Protein AF-A0A835KWA6-F1 (afdb_monomer_lite)

Organism: Spodoptera exigua (NCBI:txid7107)

pLDDT: mean 83.58, std 15.58, range [27.58, 98.94]

Secondary structure (DSSP, 8-state):
-HHHHHHHTTTTEEEPTTS-EEEESS--SSPEEEEEEEESSTTTTGGGBSTTSBSEEEEEEETSPPPHHHHHHHHHHH--SS-EEEEEES-HHHHHHHHHHHHHHHTTT--EEEEEE--B-S-SEETTEESSPP-TTHHHHHHHHHHHHHTT--HHHHHHHHHHHHHT--B--EESS--B-TTT-SBSS---TTEEEET--TT----SEEEE---HHHHHHHHHHHHHHHTT--S-SS-HHHHHHHHHHTTTS-S-HHHHHHHHHHHHHHHHHHH---SHHHHHHHHHHHHHHHS-TTHHHHHHHHHHHHHHHTTT---HHHHHHHHHHHHHHHHT--TTSSSTHHHHHHHHHHHHHT---HHHHHHHHHHGGGPPP-STGGGGGGGGGTTS--HHHHT-TTTHHHHHHHHH-TTS------B-TTS-SSB-HHHHHHHHHH---SEEEEE-SSHHHHHHHHHHHHH-SSEEEEE-S-HHHHHHHHHHHHHTT--HHHHHHHT--S---

Radius of gyration: 29.54 Å; chains: 1; bounding box: 79×62×75 Å

Structure (mmCIF, N/CA/C/O backbone):
data_AF-A0A835KWA6-F1
#
_entry.id   AF-A0A835KWA6-F1
#
loop_
_atom_site.group_PDB
_atom_site.id
_atom_site.type_symbol
_atom_site.label_atom_id
_atom_site.label_alt_id
_atom_site.label_comp_id
_atom_site.label_asym_id
_atom_site.label_entity_id
_atom_site.label_seq_id
_atom_site.pdbx_PDB_ins_code
_atom_site.Cartn_x
_atom_site.Cartn_y
_atom_site.Cartn_z
_atom_site.occupancy
_atom_site.B_iso_or_equiv
_atom_site.auth_seq_id
_atom_site.auth_comp_id
_atom_site.auth_asym_id
_atom_site.auth_atom_id
_atom_site.pdbx_PDB_model_num
ATOM 1 N N . MET A 1 1 ? -15.828 -21.092 -24.488 1.00 92.44 1 MET A N 1
ATOM 2 C CA . MET A 1 1 ? -15.069 -21.146 -23.219 1.00 92.44 1 MET A CA 1
ATOM 3 C C . MET A 1 1 ? -15.964 -21.498 -22.032 1.00 92.44 1 MET A C 1
ATOM 5 O O . MET A 1 1 ? -15.791 -22.586 -21.504 1.00 92.44 1 MET A O 1
ATOM 9 N N . VAL A 1 2 ? -16.931 -20.644 -21.656 1.00 95.69 2 VAL A N 1
ATOM 10 C CA . VAL A 1 2 ? -17.819 -20.827 -20.482 1.00 95.69 2 VAL A CA 1
ATOM 11 C C . VAL A 1 2 ? -18.406 -22.239 -20.373 1.00 95.69 2 VAL A C 1
ATOM 13 O O . VAL A 1 2 ? -18.215 -22.896 -19.357 1.00 95.69 2 VAL A O 1
ATOM 16 N N . GLN A 1 3 ? -19.025 -22.750 -21.441 1.00 95.50 3 GLN A N 1
ATOM 17 C CA . GLN A 1 3 ? -19.590 -24.108 -21.462 1.00 95.50 3 GLN A CA 1
ATOM 18 C C . GLN A 1 3 ? -18.557 -25.196 -21.121 1.00 95.50 3 GLN A C 1
ATOM 20 O O . GLN A 1 3 ? -18.851 -26.111 -20.360 1.00 95.50 3 GLN A O 1
ATOM 25 N N . GLY A 1 4 ? -17.334 -25.086 -21.652 1.00 97.44 4 GLY A N 1
ATOM 26 C CA . GLY A 1 4 ? -16.252 -26.031 -21.365 1.00 97.44 4 GLY A CA 1
ATOM 27 C C . GLY A 1 4 ? -15.752 -25.928 -19.923 1.00 97.44 4 GLY A C 1
ATOM 28 O O . GLY A 1 4 ? -15.516 -26.950 -19.287 1.00 97.44 4 GLY A O 1
ATOM 29 N N . PHE A 1 5 ? -15.652 -24.707 -19.388 1.00 97.44 5 PHE A N 1
ATOM 30 C CA . PHE A 1 5 ? -15.272 -24.469 -17.994 1.00 97.44 5 PHE A CA 1
ATOM 31 C C . PHE A 1 5 ? -16.314 -25.037 -17.018 1.00 97.44 5 PHE A C 1
ATOM 33 O O . PHE A 1 5 ? -15.969 -25.771 -16.095 1.00 97.44 5 PHE A O 1
ATOM 40 N N . VAL A 1 6 ? -17.601 -24.783 -17.271 1.00 97.50 6 VAL A N 1
ATOM 41 C CA . VAL A 1 6 ? -18.701 -25.348 -16.477 1.00 97.50 6 VAL A CA 1
ATOM 42 C C . VAL A 1 6 ? -18.739 -26.870 -16.588 1.00 97.50 6 VAL A C 1
ATOM 44 O O . VAL A 1 6 ? -18.923 -27.532 -15.576 1.00 97.50 6 VAL A O 1
ATOM 47 N N . LEU A 1 7 ? -18.507 -27.449 -17.770 1.00 97.44 7 LEU A N 1
ATOM 48 C CA . LEU A 1 7 ? -18.431 -28.905 -17.930 1.00 97.44 7 LEU A CA 1
ATOM 49 C C . LEU A 1 7 ? -17.293 -29.516 -17.091 1.00 97.44 7 LEU A C 1
ATOM 51 O O . LEU A 1 7 ? -17.498 -30.526 -16.413 1.00 97.44 7 LEU A O 1
ATOM 55 N N . ALA A 1 8 ? -16.116 -28.884 -17.089 1.00 97.94 8 ALA A N 1
ATOM 56 C CA . ALA A 1 8 ? -14.962 -29.328 -16.308 1.00 97.94 8 ALA A CA 1
ATOM 57 C C . ALA A 1 8 ? -15.199 -29.256 -14.787 1.00 97.94 8 ALA A C 1
ATOM 59 O O . ALA A 1 8 ? -14.662 -30.074 -14.044 1.00 97.94 8 ALA A O 1
ATOM 60 N N . HIS A 1 9 ? -16.039 -28.322 -14.329 1.00 97.38 9 HIS A N 1
ATOM 61 C CA . HIS A 1 9 ? -16.339 -28.083 -12.911 1.00 97.38 9 HIS A CA 1
ATOM 62 C C . HIS A 1 9 ? -17.817 -28.311 -12.557 1.00 97.38 9 HIS A C 1
ATOM 64 O O . HIS A 1 9 ? -18.336 -27.729 -11.600 1.00 97.38 9 HIS A O 1
ATOM 70 N N . HIS A 1 10 ? -18.501 -29.174 -13.311 1.00 95.88 10 HIS A N 1
ATOM 71 C CA . HIS A 1 10 ? -19.955 -29.349 -13.248 1.00 95.88 10 HIS A CA 1
ATOM 72 C C . HIS A 1 10 ? -20.468 -29.817 -11.881 1.00 95.88 10 HIS A C 1
ATOM 74 O O . HIS A 1 10 ? -21.659 -29.709 -11.607 1.00 95.88 10 HIS A O 1
ATOM 80 N N . GLU A 1 11 ? -19.618 -30.354 -11.008 1.00 96.56 11 GLU A N 1
ATOM 81 C CA . GLU A 1 11 ? -20.013 -30.742 -9.650 1.00 96.56 11 GLU A CA 1
ATOM 82 C C . GLU A 1 11 ? -20.344 -29.531 -8.764 1.00 96.56 11 GLU A C 1
ATOM 84 O O . GLU A 1 11 ? -21.166 -29.641 -7.853 1.00 96.56 11 GLU A O 1
ATOM 89 N N . ILE A 1 12 ? -19.740 -28.370 -9.043 1.00 96.94 12 ILE A N 1
ATOM 90 C CA . ILE A 1 12 ? -19.823 -27.178 -8.186 1.00 96.94 12 ILE A CA 1
ATOM 91 C C . ILE A 1 12 ? -20.287 -25.913 -8.922 1.00 96.94 12 ILE A C 1
ATOM 93 O O . ILE A 1 12 ? -20.823 -25.017 -8.267 1.00 96.94 12 ILE A O 1
ATOM 97 N N . LEU A 1 13 ? -20.148 -25.847 -10.251 1.00 98.19 13 LEU A N 1
ATOM 98 C CA . LEU A 1 13 ? -20.534 -24.692 -11.070 1.00 98.19 13 LEU A CA 1
ATOM 99 C C . LEU A 1 13 ? -21.661 -25.014 -12.052 1.00 98.19 13 LEU A C 1
ATOM 101 O O . LEU A 1 13 ? -21.788 -26.138 -12.540 1.00 98.19 13 LEU A O 1
ATOM 105 N N . GLU A 1 14 ? -22.450 -23.996 -12.378 1.00 98.25 14 GLU A N 1
ATOM 106 C CA . GLU A 1 14 ? -23.422 -24.007 -13.469 1.00 98.25 14 GLU A CA 1
ATOM 107 C C . GLU A 1 14 ? -23.439 -22.670 -14.217 1.00 98.25 14 GLU A C 1
ATOM 109 O O . GLU A 1 14 ? -22.979 -21.646 -13.708 1.00 98.25 14 GLU A O 1
ATOM 114 N N . GLN A 1 15 ? -23.953 -22.697 -15.444 1.00 98.44 15 GLN A N 1
ATOM 115 C CA . GLN A 1 15 ? -24.191 -21.505 -16.253 1.00 98.44 15 GLN A CA 1
ATOM 116 C C . GLN A 1 15 ? -25.640 -21.057 -16.050 1.00 98.44 15 GLN A C 1
ATOM 118 O O . GLN A 1 15 ? -26.543 -21.894 -16.109 1.00 98.44 15 GLN A O 1
ATOM 123 N N . VAL A 1 16 ? -25.876 -19.760 -15.843 1.00 98.00 16 VAL A N 1
ATOM 124 C CA . VAL A 1 16 ? -27.248 -19.227 -15.859 1.00 98.00 16 VAL A CA 1
ATOM 125 C C . VAL A 1 16 ? -27.772 -19.314 -17.305 1.00 98.00 16 VAL A C 1
ATOM 127 O O . VAL A 1 16 ? -27.059 -18.881 -18.217 1.00 98.00 16 VAL A O 1
ATOM 130 N N . PRO A 1 17 ? -28.960 -19.902 -17.553 1.00 96.31 17 PRO A N 1
ATOM 131 C CA . PRO A 1 17 ? -29.461 -20.151 -18.907 1.00 96.31 17 PRO A CA 1
ATOM 132 C C . PRO A 1 17 ? -29.421 -18.912 -19.804 1.00 96.31 17 PRO A C 1
ATOM 134 O O . PRO A 1 17 ? -29.738 -17.824 -19.349 1.00 96.31 17 PRO A O 1
ATOM 137 N N . GLU A 1 18 ? -29.026 -19.087 -21.069 1.00 94.19 18 GLU A N 1
ATOM 138 C CA . GLU A 1 18 ? -28.989 -18.023 -22.097 1.00 94.19 18 GLU A CA 1
ATOM 139 C C . GLU A 1 18 ? -28.062 -16.828 -21.799 1.00 94.19 18 GLU A C 1
ATOM 141 O O . GLU A 1 18 ? -28.017 -15.866 -22.561 1.00 94.19 18 GLU A O 1
ATOM 146 N N . THR A 1 19 ? -27.247 -16.918 -20.748 1.00 97.38 19 THR A N 1
ATOM 147 C CA . THR A 1 19 ? -26.261 -15.892 -20.385 1.00 97.38 19 THR A CA 1
ATOM 148 C C . THR A 1 19 ? -24.839 -16.439 -20.430 1.00 97.38 19 THR A C 1
ATOM 150 O O . THR A 1 19 ? -24.625 -17.643 -20.556 1.00 97.38 19 THR A O 1
ATOM 153 N N . PHE A 1 20 ? -23.842 -15.579 -20.248 1.00 97.50 20 PHE A N 1
ATOM 154 C CA . PHE A 1 20 ? -22.457 -15.972 -19.971 1.00 97.50 20 PHE A CA 1
ATOM 155 C C . PHE A 1 20 ? -22.097 -15.892 -18.479 1.00 97.50 20 PHE A C 1
ATOM 157 O O . PHE A 1 20 ? -20.922 -15.776 -18.126 1.00 97.50 20 PHE A O 1
ATOM 164 N N . VAL A 1 21 ? -23.092 -15.970 -17.590 1.00 98.69 21 VAL A N 1
ATOM 165 C CA . VAL A 1 21 ? -22.873 -15.975 -16.141 1.00 98.69 21 VAL A CA 1
ATOM 166 C C . VAL A 1 21 ? -22.518 -17.381 -15.669 1.00 98.69 21 VAL A C 1
ATOM 168 O O . VAL A 1 21 ? -23.277 -18.331 -15.868 1.00 98.69 21 VAL A O 1
ATOM 171 N N . VAL A 1 22 ? -21.379 -17.506 -14.991 1.00 98.75 22 VAL A N 1
ATOM 172 C CA . VAL A 1 22 ? -20.962 -18.719 -14.278 1.00 98.75 22 VAL A CA 1
ATOM 173 C C . VAL A 1 22 ? -21.229 -18.523 -12.795 1.00 98.75 22 VAL A C 1
ATOM 175 O O . VAL A 1 22 ? -20.728 -17.564 -12.213 1.00 98.75 22 VAL A O 1
ATOM 178 N N . LYS A 1 23 ? -21.972 -19.431 -12.161 1.00 98.56 23 LYS A N 1
ATOM 179 C CA . LYS A 1 23 ? -22.292 -19.348 -10.731 1.00 98.56 23 LYS A CA 1
ATOM 180 C C . LYS A 1 23 ? -22.079 -20.660 -9.986 1.00 98.56 23 LYS A C 1
ATOM 182 O O . LYS A 1 23 ? -21.999 -21.732 -10.586 1.00 98.56 23 LYS A O 1
ATOM 187 N N . GLN A 1 24 ? -22.020 -20.577 -8.660 1.00 98.44 24 GLN A N 1
ATOM 188 C CA . GLN A 1 24 ? -22.053 -21.758 -7.798 1.00 98.44 24 GLN A CA 1
ATOM 189 C C . GLN A 1 24 ? -23.426 -22.442 -7.873 1.00 98.44 24 GLN A C 1
ATOM 191 O O . GLN A 1 24 ? -24.462 -21.783 -7.782 1.00 98.44 24 GLN A O 1
ATOM 196 N N . LYS A 1 25 ? -23.435 -23.778 -7.945 1.00 97.56 25 LYS A N 1
ATOM 197 C CA . LYS A 1 25 ? -24.670 -24.585 -7.876 1.00 97.56 25 LYS A CA 1
ATOM 198 C C . LYS A 1 25 ? -25.377 -24.486 -6.528 1.00 97.56 25 LYS A C 1
ATOM 200 O O . LYS A 1 25 ? -26.597 -24.563 -6.447 1.00 97.56 25 LYS A O 1
ATOM 205 N N . LYS A 1 26 ? -24.598 -24.383 -5.450 1.00 96.06 26 LYS A N 1
ATOM 206 C CA . LYS A 1 26 ? -25.102 -24.269 -4.079 1.00 96.06 26 LYS A CA 1
ATOM 207 C C . LYS A 1 26 ? -24.713 -22.907 -3.533 1.00 96.06 26 LYS A C 1
ATOM 209 O O . LYS A 1 26 ? -23.537 -22.667 -3.273 1.00 96.06 26 LYS A O 1
ATOM 214 N N . LEU A 1 27 ? -25.702 -22.041 -3.362 1.00 96.00 27 LEU A N 1
ATOM 215 C CA . LEU A 1 27 ? -25.518 -20.718 -2.780 1.00 96.00 27 LEU A CA 1
ATOM 216 C C . LEU A 1 27 ? -25.661 -20.805 -1.258 1.00 96.00 27 LEU A C 1
ATOM 218 O O . LEU A 1 27 ? -26.526 -21.511 -0.742 1.00 96.00 27 LEU A O 1
ATOM 222 N N . ALA A 1 28 ? -24.775 -20.121 -0.540 1.00 92.69 28 ALA A N 1
ATOM 223 C CA . ALA A 1 28 ? -24.886 -19.955 0.903 1.00 92.69 28 ALA A CA 1
ATOM 224 C C . ALA A 1 28 ? -25.792 -18.756 1.221 1.00 92.69 28 ALA A C 1
ATOM 226 O O . ALA A 1 28 ? -25.800 -17.782 0.473 1.00 92.69 28 ALA A O 1
ATOM 227 N N . SER A 1 29 ? -26.506 -18.816 2.349 1.00 95.00 29 SER A N 1
ATOM 228 C CA . SER A 1 29 ? -27.294 -17.692 2.872 1.00 95.00 29 SER A CA 1
ATOM 229 C C . SER A 1 29 ? -26.356 -16.655 3.498 1.00 95.00 29 SER A C 1
ATOM 231 O O . SER A 1 29 ? -25.989 -16.748 4.667 1.00 95.00 29 SER A O 1
ATOM 233 N N . GLN A 1 30 ? -25.892 -15.726 2.674 1.00 96.94 30 GLN A N 1
ATOM 234 C CA . GLN A 1 30 ? -24.987 -14.624 3.000 1.00 96.94 30 GLN A CA 1
ATOM 235 C C . GLN A 1 30 ? -25.100 -13.571 1.891 1.00 96.94 30 GLN A C 1
ATOM 237 O O . GLN A 1 30 ? -25.662 -13.860 0.835 1.00 96.94 30 GLN A O 1
ATOM 242 N N . VAL A 1 31 ? -24.501 -12.391 2.075 1.00 98.62 31 VAL A N 1
ATOM 243 C CA . VAL A 1 31 ? -24.333 -11.446 0.958 1.00 98.62 31 VAL A CA 1
ATOM 244 C C . VAL A 1 31 ? -23.606 -12.145 -0.194 1.00 98.62 31 VAL A C 1
ATOM 246 O O . VAL A 1 31 ? -22.577 -12.811 0.010 1.00 98.62 31 VAL A O 1
ATOM 249 N N . SER A 1 32 ? -24.153 -12.017 -1.402 1.00 98.69 32 SER A N 1
ATOM 250 C CA . SER A 1 32 ? -23.573 -12.628 -2.593 1.00 98.69 32 SER A CA 1
ATOM 251 C C . SER A 1 32 ? -22.554 -11.731 -3.260 1.00 98.69 32 SER A C 1
ATOM 253 O O . SER A 1 32 ? -22.855 -10.594 -3.580 1.00 98.69 32 SER A O 1
ATOM 255 N N . LEU A 1 33 ? -21.348 -12.237 -3.502 1.00 98.81 33 LEU A N 1
ATOM 256 C CA . LEU A 1 33 ? -20.337 -11.524 -4.270 1.00 98.81 33 LEU A CA 1
ATOM 257 C C . LEU A 1 33 ? -20.450 -11.890 -5.745 1.00 98.81 3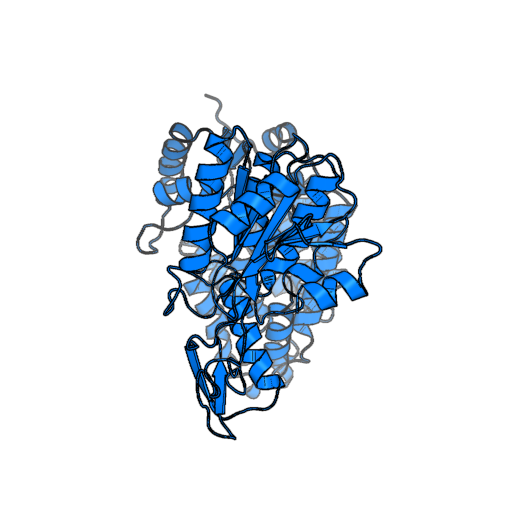3 LEU A C 1
ATOM 259 O O . LEU A 1 33 ? -20.369 -13.067 -6.113 1.00 98.81 33 LEU A O 1
ATOM 263 N N . LEU A 1 34 ? -20.571 -10.866 -6.579 1.00 98.81 34 LEU A N 1
ATOM 264 C CA . LEU A 1 34 ? -20.584 -10.977 -8.027 1.00 98.81 34 LEU A CA 1
ATOM 265 C C . LEU A 1 34 ? -19.504 -10.064 -8.614 1.00 98.81 34 LEU A C 1
ATOM 267 O O . LEU A 1 34 ? -19.348 -8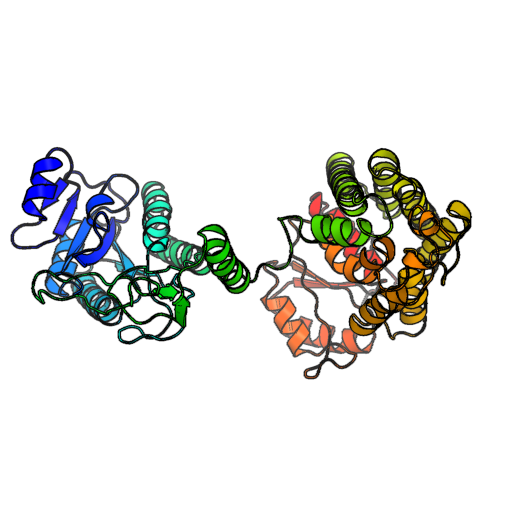.915 -8.213 1.00 98.81 34 LEU A O 1
ATOM 271 N N . SER A 1 35 ? -18.740 -10.579 -9.572 1.00 98.88 35 SER A N 1
ATOM 272 C CA . SER A 1 35 ? -17.792 -9.782 -10.360 1.00 98.88 35 SER A CA 1
ATOM 273 C C . SER A 1 35 ? -17.920 -10.135 -11.839 1.00 98.88 35 SER A C 1
ATOM 275 O O . SER A 1 35 ? -18.723 -10.981 -12.229 1.00 98.88 35 SER A O 1
ATOM 277 N N . GLY A 1 36 ? -17.144 -9.486 -12.693 1.00 98.19 36 GLY A N 1
ATOM 278 C CA . GLY A 1 36 ? -17.187 -9.720 -14.125 1.00 98.19 36 GLY A CA 1
ATOM 279 C C . GLY A 1 36 ? -16.330 -8.734 -14.905 1.00 98.19 36 GLY A C 1
ATOM 280 O O . GLY A 1 36 ? -15.472 -8.030 -14.357 1.00 98.19 36 GLY A O 1
ATOM 281 N N . GLY A 1 37 ? -16.516 -8.761 -16.214 1.00 97.88 37 GLY A N 1
ATOM 282 C CA . GLY A 1 37 ? -15.779 -7.939 -17.166 1.00 97.88 37 GLY A CA 1
ATOM 283 C C . GLY A 1 37 ? -15.540 -8.692 -18.467 1.00 97.88 37 GLY A C 1
ATOM 284 O O . GLY A 1 37 ? -16.036 -9.808 -18.652 1.00 97.88 37 GLY A O 1
ATOM 285 N N . GLY A 1 38 ? -14.769 -8.084 -19.365 1.00 96.69 38 GLY A N 1
ATOM 286 C CA . GLY A 1 38 ? -14.365 -8.745 -20.604 1.00 96.69 38 GLY A CA 1
ATOM 287 C C . GLY A 1 38 ? -13.576 -10.033 -20.371 1.00 96.69 38 GLY A C 1
ATOM 288 O O . GLY A 1 38 ? -12.776 -10.120 -19.440 1.00 96.69 38 GLY A O 1
ATOM 289 N N . SER A 1 39 ? -13.809 -11.026 -21.229 1.00 96.69 39 SER A N 1
ATOM 290 C CA . SER A 1 39 ? -13.047 -12.285 -21.258 1.00 96.69 39 SER A CA 1
ATOM 291 C C . SER A 1 39 ? -11.608 -12.058 -21.751 1.00 96.69 39 SER A C 1
ATOM 293 O O . SER A 1 39 ? -11.299 -10.997 -22.300 1.00 96.69 39 SER A O 1
ATOM 295 N N . GLY A 1 40 ? -10.735 -13.059 -21.608 1.00 95.38 40 GLY A N 1
ATOM 296 C CA . GLY A 1 40 ? -9.312 -12.970 -21.979 1.00 95.38 40 GLY A CA 1
ATOM 297 C C . GLY A 1 40 ? -8.367 -12.751 -20.795 1.00 95.38 40 GLY A C 1
ATOM 298 O O . GLY A 1 40 ? -7.163 -12.610 -20.997 1.00 95.38 40 GLY A O 1
ATOM 299 N N . HIS A 1 41 ? -8.909 -12.741 -19.574 1.00 97.62 41 HIS A N 1
ATOM 300 C CA . HIS A 1 41 ? -8.164 -12.609 -18.315 1.00 97.62 41 HIS A CA 1
ATOM 301 C C . HIS A 1 41 ? -8.209 -13.889 -17.482 1.00 97.62 41 HIS A C 1
ATOM 303 O O . HIS A 1 41 ? -7.985 -13.852 -16.271 1.00 97.62 41 HIS A O 1
ATOM 309 N N . GLU A 1 42 ? -8.537 -15.027 -18.098 1.00 97.94 42 GLU A N 1
ATOM 310 C CA . GLU A 1 42 ? -8.700 -16.293 -17.391 1.00 97.94 42 GLU A CA 1
ATOM 311 C C . GLU A 1 42 ? -7.427 -16.632 -16.579 1.00 97.94 42 GLU A C 1
ATOM 313 O O . GLU A 1 42 ? -6.316 -16.538 -17.102 1.00 97.94 42 GLU A O 1
ATOM 318 N N . PRO A 1 43 ? -7.552 -17.027 -15.295 1.00 97.31 43 PRO A N 1
ATOM 319 C CA . PRO A 1 43 ? -8.766 -17.515 -14.636 1.00 97.31 43 PRO A CA 1
ATOM 320 C C . PRO A 1 43 ? -9.741 -16.433 -14.136 1.00 97.31 43 PRO A C 1
ATOM 322 O O . PRO A 1 43 ? -10.821 -16.787 -13.661 1.00 97.31 43 PRO A O 1
ATOM 325 N N . ALA A 1 44 ? -9.414 -15.142 -14.231 1.00 97.56 44 ALA A N 1
ATOM 326 C CA . ALA A 1 44 ? -10.323 -14.082 -13.816 1.00 97.56 44 ALA A CA 1
ATOM 327 C C . ALA A 1 44 ? -11.528 -13.978 -14.779 1.00 97.56 44 ALA A C 1
ATOM 329 O O . ALA A 1 44 ? -11.359 -13.888 -15.989 1.00 97.56 44 ALA A O 1
ATOM 330 N N . HIS A 1 45 ? -12.777 -13.991 -14.316 1.00 98.19 45 HIS A N 1
ATOM 331 C CA . HIS A 1 45 ? -13.234 -14.120 -12.920 1.00 98.19 45 HIS A CA 1
ATOM 332 C C . HIS A 1 45 ? -13.839 -15.486 -12.586 1.00 98.19 45 HIS A C 1
ATOM 334 O O . HIS A 1 45 ? -13.920 -15.851 -11.416 1.00 98.19 45 HIS A O 1
ATOM 340 N N . ALA A 1 46 ? -14.228 -16.266 -13.598 1.00 98.31 46 ALA A N 1
ATOM 341 C CA . ALA A 1 46 ? -14.935 -17.536 -13.422 1.00 98.31 46 ALA A CA 1
ATOM 342 C C . ALA A 1 46 ? -14.149 -18.567 -12.587 1.00 98.31 46 ALA A C 1
ATOM 344 O O . ALA A 1 46 ? -14.749 -19.330 -11.833 1.00 98.31 46 ALA A O 1
ATOM 345 N N . GLY A 1 47 ? -12.814 -18.549 -12.650 1.00 98.12 47 GLY A N 1
ATOM 346 C CA . GLY A 1 47 ? -11.938 -19.396 -11.833 1.00 98.12 47 GLY A CA 1
ATOM 347 C C . GLY A 1 47 ? -11.968 -19.087 -10.334 1.00 98.12 47 GLY A C 1
ATOM 348 O O . GLY A 1 47 ? -11.515 -19.905 -9.538 1.00 98.12 47 GLY A O 1
ATOM 349 N N . PHE A 1 48 ? -12.525 -17.940 -9.941 1.00 98.50 48 PHE A N 1
ATOM 350 C CA . PHE A 1 48 ? -12.679 -17.517 -8.547 1.00 98.50 48 PHE A CA 1
ATOM 351 C C . PHE A 1 48 ? -14.125 -17.634 -8.039 1.00 98.50 48 PHE A C 1
ATOM 353 O O . PHE A 1 48 ? -14.433 -17.179 -6.934 1.00 98.50 48 PHE A O 1
ATOM 360 N N . VAL A 1 49 ? -15.014 -18.262 -8.819 1.00 98.62 49 VAL A N 1
ATOM 361 C CA . VAL A 1 49 ? -16.363 -18.633 -8.380 1.00 98.62 49 VAL A CA 1
ATOM 362 C C . VAL A 1 49 ? -16.270 -19.877 -7.508 1.00 98.62 49 VAL A C 1
ATOM 364 O O . VAL A 1 49 ? -15.937 -20.968 -7.966 1.00 98.62 49 VAL A O 1
ATOM 367 N N . GLY A 1 50 ? -16.553 -19.713 -6.221 1.00 96.25 50 GLY A N 1
ATOM 368 C CA . GLY A 1 50 ? -16.403 -20.780 -5.248 1.00 96.25 50 GLY A CA 1
ATOM 369 C C . GLY A 1 50 ? -16.543 -20.295 -3.816 1.00 96.25 50 GLY A C 1
ATOM 370 O O . GLY A 1 50 ? -16.536 -19.100 -3.510 1.00 96.25 50 GLY A O 1
ATOM 371 N N . SER A 1 51 ? -16.689 -21.255 -2.907 1.00 92.81 51 SER A N 1
ATOM 372 C CA . SER A 1 51 ? -16.946 -20.956 -1.506 1.00 92.81 51 SER A CA 1
ATOM 373 C C . SER A 1 51 ? -15.848 -20.055 -0.920 1.00 92.81 51 SER A C 1
ATOM 375 O O . SER A 1 51 ? -14.683 -20.449 -0.834 1.00 92.81 51 SER A O 1
ATOM 377 N N . GLY A 1 52 ? -16.240 -18.885 -0.399 1.00 91.94 52 GLY A N 1
ATOM 378 C CA . GLY A 1 52 ? -15.341 -17.942 0.289 1.00 91.94 52 GLY A CA 1
ATOM 379 C C . GLY A 1 52 ? -14.638 -16.946 -0.631 1.00 91.94 52 GLY A C 1
ATOM 380 O O . GLY A 1 52 ? -13.698 -16.282 -0.180 1.00 91.94 52 GLY A O 1
ATOM 381 N N . MET A 1 53 ? -15.079 -16.886 -1.891 1.00 97.94 53 MET A N 1
ATOM 382 C CA . MET A 1 53 ? -14.762 -15.873 -2.899 1.00 97.94 53 MET A CA 1
ATOM 383 C C . MET A 1 53 ? -16.072 -15.423 -3.578 1.00 97.94 53 MET A C 1
ATOM 385 O O . MET A 1 53 ? -16.958 -14.958 -2.866 1.00 97.94 53 MET A O 1
ATOM 389 N N . LEU A 1 54 ? -16.218 -15.560 -4.904 1.00 98.62 54 LEU A N 1
ATOM 390 C CA . LEU A 1 54 ? -17.412 -15.130 -5.644 1.00 98.62 54 LEU A CA 1
ATOM 391 C C . LEU A 1 54 ? -18.522 -16.194 -5.645 1.00 98.62 54 LEU A C 1
ATOM 393 O O . LEU A 1 54 ? -18.242 -17.386 -5.790 1.00 98.62 54 LEU A O 1
ATOM 397 N N . GLN A 1 55 ? -19.789 -15.775 -5.590 1.00 98.62 55 GLN A N 1
ATOM 398 C CA . GLN A 1 55 ? -20.947 -16.622 -5.911 1.00 98.62 55 GLN A CA 1
ATOM 399 C C . GLN A 1 55 ? -21.223 -16.705 -7.416 1.00 98.62 55 GLN A C 1
ATOM 401 O O . GLN A 1 55 ? -21.687 -17.753 -7.873 1.00 98.62 55 GLN A O 1
ATOM 406 N N . ALA A 1 56 ? -20.895 -15.661 -8.181 1.00 98.75 56 ALA A N 1
ATOM 407 C CA . ALA A 1 56 ? -20.957 -15.677 -9.639 1.00 98.75 56 ALA A CA 1
ATOM 408 C C . ALA A 1 56 ? -19.928 -14.752 -10.297 1.00 98.75 56 ALA A C 1
ATOM 410 O O . ALA A 1 56 ? -19.434 -13.799 -9.694 1.00 98.75 56 ALA A O 1
ATOM 411 N N . ALA A 1 57 ? -19.638 -15.044 -11.562 1.00 98.81 57 ALA A N 1
ATOM 412 C CA . ALA A 1 57 ? -18.853 -14.216 -12.458 1.00 98.81 57 ALA A CA 1
ATOM 413 C C . ALA A 1 57 ? -19.598 -14.022 -13.786 1.00 98.81 57 ALA A C 1
ATOM 415 O O . ALA A 1 57 ? -20.082 -14.991 -14.373 1.00 98.81 57 ALA A O 1
ATOM 416 N N . VAL A 1 58 ? -19.656 -12.783 -14.271 1.00 98.69 58 VAL A N 1
ATOM 417 C CA . VAL A 1 58 ? -20.294 -12.417 -15.543 1.00 98.69 58 VAL A CA 1
ATOM 418 C C . VAL A 1 58 ? -19.212 -12.232 -16.608 1.00 98.69 58 VAL A C 1
ATOM 420 O O . VAL A 1 58 ? -18.398 -11.309 -16.517 1.00 98.69 58 VAL A O 1
ATOM 423 N N . CYS A 1 59 ? -19.175 -13.117 -17.605 1.00 98.25 59 CYS A N 1
ATOM 424 C CA . CYS A 1 59 ? -18.156 -13.095 -18.656 1.00 98.25 59 CYS A CA 1
ATOM 425 C C . CYS A 1 59 ? -18.646 -12.318 -19.890 1.00 98.25 59 CYS A C 1
ATOM 427 O O . CYS A 1 59 ? -19.545 -12.773 -20.592 1.00 98.25 59 CYS A O 1
ATOM 429 N N . GLY A 1 60 ? -18.038 -11.166 -20.184 1.00 96.69 60 GLY A N 1
ATOM 430 C CA . GLY A 1 60 ? -18.269 -10.415 -21.423 1.00 96.69 60 GLY A CA 1
ATOM 431 C C . GLY A 1 60 ? -17.513 -10.999 -22.622 1.00 96.69 60 GLY A C 1
ATOM 432 O O . GLY A 1 60 ? -16.826 -12.018 -22.510 1.00 96.69 60 GLY A O 1
ATOM 433 N N . GLN A 1 61 ? -17.588 -10.334 -23.779 1.00 94.94 61 GLN A N 1
ATOM 434 C CA . GLN A 1 61 ? -16.729 -10.667 -24.928 1.00 94.94 61 GLN A CA 1
ATOM 435 C C . GLN A 1 61 ? -15.251 -10.368 -24.615 1.00 94.94 61 GLN A C 1
ATOM 437 O O . GLN A 1 61 ? -14.934 -9.750 -23.595 1.00 94.94 61 GLN A O 1
ATOM 442 N N . VAL A 1 62 ? -14.322 -10.824 -25.462 1.00 94.38 62 VAL A N 1
ATOM 443 C CA . VAL A 1 62 ? -12.881 -10.615 -25.224 1.00 94.38 62 VAL A CA 1
ATOM 444 C C . VAL A 1 62 ? -12.586 -9.117 -25.103 1.00 94.38 62 VAL A C 1
ATOM 446 O O . VAL A 1 62 ? -12.910 -8.343 -26.002 1.00 94.38 62 VAL A O 1
ATOM 449 N N . PHE A 1 63 ? -12.026 -8.715 -23.959 1.00 91.81 63 PHE A N 1
ATOM 450 C CA . PHE A 1 63 ? -11.713 -7.325 -23.590 1.00 91.81 63 PHE A CA 1
ATOM 451 C C . PHE A 1 63 ? -12.894 -6.337 -23.641 1.00 91.81 63 PHE A C 1
ATOM 453 O O . PHE A 1 63 ? -12.690 -5.127 -23.648 1.00 91.81 63 PHE A O 1
ATOM 460 N N . THR A 1 64 ? -14.133 -6.834 -23.643 1.00 93.56 64 THR A N 1
ATOM 461 C CA . THR A 1 64 ? -15.345 -6.005 -23.687 1.00 93.56 64 THR A CA 1
ATOM 462 C C . THR A 1 64 ? -16.239 -6.318 -22.498 1.00 93.56 64 THR A C 1
ATOM 464 O O . THR A 1 64 ? -16.611 -7.471 -22.286 1.00 93.56 64 THR A O 1
ATOM 467 N N . SER A 1 65 ? -16.601 -5.285 -21.740 1.00 95.94 65 SER A N 1
ATOM 468 C CA . SER A 1 65 ? -17.495 -5.394 -20.585 1.00 95.94 65 SER A CA 1
ATOM 469 C C . SER A 1 65 ? -18.803 -6.141 -20.918 1.00 95.94 65 SER A C 1
ATOM 471 O O . SER A 1 65 ? -19.334 -5.957 -22.019 1.00 95.94 65 SER A O 1
ATOM 473 N N . PRO A 1 66 ? -19.330 -6.997 -20.019 1.00 97.12 66 PRO A N 1
ATOM 474 C CA . PRO A 1 66 ? -20.640 -7.608 -20.202 1.00 97.12 66 PRO A CA 1
ATOM 475 C C . PRO A 1 66 ? -21.741 -6.546 -20.200 1.00 97.12 66 PRO A C 1
ATOM 477 O O . PRO A 1 66 ? -21.612 -5.491 -19.584 1.00 97.12 66 PRO A O 1
ATOM 480 N N . THR A 1 67 ? -22.838 -6.836 -20.890 1.00 97.88 67 THR A N 1
ATOM 481 C CA . THR A 1 67 ? -23.973 -5.920 -20.977 1.00 97.88 67 THR A CA 1
ATOM 482 C C . THR A 1 67 ? -24.768 -5.885 -19.661 1.00 97.88 67 THR A C 1
ATOM 484 O O . THR A 1 67 ? -24.755 -6.872 -18.915 1.00 97.88 67 THR A O 1
ATOM 487 N N . PRO A 1 68 ? -25.481 -4.782 -19.354 1.00 98.31 68 PRO A N 1
ATOM 488 C CA . PRO A 1 68 ? -26.219 -4.640 -18.097 1.00 98.31 68 PRO A CA 1
ATOM 489 C C . PRO A 1 68 ? -27.252 -5.746 -17.855 1.00 98.31 68 PRO A C 1
ATOM 491 O O . PRO A 1 68 ? -27.419 -6.177 -16.720 1.00 98.31 68 PRO A O 1
ATOM 494 N N . ASP A 1 69 ? -27.897 -6.259 -18.909 1.00 97.31 69 ASP A N 1
ATOM 495 C CA . ASP A 1 69 ? -28.854 -7.371 -18.824 1.00 97.31 69 ASP A CA 1
ATOM 496 C C . ASP A 1 69 ? -28.195 -8.667 -18.326 1.00 97.31 69 ASP A C 1
ATOM 498 O O . ASP A 1 69 ? -28.728 -9.332 -17.443 1.00 97.31 69 ASP A O 1
ATOM 502 N N . GLN A 1 70 ? -26.991 -8.994 -18.809 1.00 98.25 70 GLN A N 1
ATOM 503 C CA . GLN A 1 70 ? -26.245 -10.174 -18.357 1.00 98.25 70 GLN A CA 1
ATOM 504 C C . GLN A 1 70 ? -25.831 -10.043 -16.888 1.00 98.25 70 GLN A C 1
ATOM 506 O O . GLN A 1 70 ? -25.843 -11.023 -16.142 1.00 98.25 70 GLN A O 1
ATOM 511 N N . ILE A 1 71 ? -25.450 -8.832 -16.469 1.00 98.81 71 ILE A N 1
ATOM 512 C CA . ILE A 1 71 ? -25.068 -8.550 -15.083 1.00 98.81 71 ILE A CA 1
ATOM 513 C C . ILE A 1 71 ? -26.294 -8.639 -14.170 1.00 98.81 71 ILE A C 1
ATOM 515 O O . ILE A 1 71 ? -26.215 -9.278 -13.122 1.00 98.81 71 ILE A O 1
ATOM 519 N N . LEU A 1 72 ? -27.428 -8.070 -14.588 1.00 98.75 72 LEU A N 1
ATOM 520 C CA . LEU A 1 72 ? -28.702 -8.128 -13.876 1.00 98.75 72 LEU A CA 1
ATOM 521 C C . LEU A 1 72 ? -29.173 -9.574 -13.671 1.00 98.75 72 LEU A C 1
ATOM 523 O O . LEU A 1 72 ? -29.503 -9.956 -12.549 1.00 98.75 72 LEU A O 1
ATOM 527 N N . GLU A 1 73 ? -29.139 -10.406 -14.714 1.00 98.75 73 GLU A N 1
ATOM 528 C CA . GLU A 1 73 ? -29.465 -11.832 -14.586 1.00 98.75 73 GLU A CA 1
ATOM 529 C C . GLU A 1 73 ? -28.497 -12.554 -13.641 1.00 98.75 73 GLU A C 1
ATOM 531 O O . GLU A 1 73 ? -28.900 -13.425 -12.868 1.00 98.75 73 GLU A O 1
ATOM 536 N N . GLY A 1 74 ? -27.225 -12.148 -13.624 1.00 98.75 74 GLY A N 1
ATOM 537 C CA . GLY A 1 74 ? -26.261 -12.617 -12.637 1.00 98.75 74 GLY A CA 1
ATOM 538 C C . GLY A 1 74 ? -26.632 -12.231 -11.204 1.00 98.75 74 GLY A C 1
ATOM 539 O O . GLY A 1 74 ? -26.594 -13.099 -10.333 1.00 98.75 74 GLY A O 1
ATOM 540 N N . ILE A 1 75 ? -27.019 -10.971 -10.968 1.00 98.88 75 ILE A N 1
ATOM 541 C CA . ILE A 1 75 ? -27.457 -10.454 -9.661 1.00 98.88 75 ILE A CA 1
ATOM 542 C C . ILE A 1 75 ? -28.659 -11.258 -9.156 1.00 98.88 75 ILE A C 1
ATOM 544 O O . ILE A 1 75 ? -28.602 -11.830 -8.067 1.00 98.88 75 ILE A O 1
ATOM 548 N N . LYS A 1 76 ? -29.704 -11.392 -9.980 1.00 98.56 76 LYS A N 1
ATOM 549 C CA . LYS A 1 76 ? -30.914 -12.167 -9.658 1.00 98.56 76 LYS A CA 1
ATOM 550 C C . LYS A 1 76 ? -30.604 -13.625 -9.350 1.00 98.56 76 LYS A C 1
ATOM 552 O O . LYS A 1 76 ? -31.151 -14.203 -8.416 1.00 98.56 76 LYS A O 1
ATOM 557 N N . ALA A 1 77 ? -29.705 -14.232 -10.124 1.00 98.44 77 ALA A N 1
ATOM 558 C CA . ALA A 1 77 ? -29.375 -15.643 -9.984 1.00 98.44 77 ALA A CA 1
ATOM 559 C C . ALA A 1 77 ? -28.584 -15.978 -8.710 1.00 98.44 77 ALA A C 1
ATOM 561 O O . ALA A 1 77 ? -28.482 -17.170 -8.378 1.00 98.44 77 ALA A O 1
ATOM 562 N N . VAL A 1 78 ? -28.008 -14.974 -8.032 1.00 98.31 78 VAL A N 1
ATOM 563 C CA . VAL A 1 78 ? -27.251 -15.147 -6.782 1.00 98.31 78 VAL A CA 1
ATOM 564 C C . VAL A 1 78 ? -27.848 -14.448 -5.570 1.00 98.31 78 VAL A C 1
ATOM 566 O O . VAL A 1 78 ? -27.361 -14.700 -4.467 1.00 98.31 78 VAL A O 1
ATOM 569 N N . ASP A 1 79 ? -28.873 -13.612 -5.714 1.00 97.88 79 ASP A N 1
ATOM 570 C CA . ASP A 1 79 ? -29.534 -13.030 -4.550 1.00 97.88 79 ASP A CA 1
ATOM 571 C C . ASP A 1 79 ? -30.200 -14.129 -3.703 1.00 97.88 79 ASP A C 1
ATOM 573 O O . ASP A 1 79 ? -30.905 -15.008 -4.200 1.00 97.88 79 ASP A O 1
ATOM 577 N N . GLN A 1 80 ? -29.909 -14.119 -2.405 1.00 94.94 80 GLN A N 1
ATOM 578 C CA . GLN A 1 80 ? -30.443 -15.048 -1.402 1.00 94.94 80 GLN A CA 1
ATOM 579 C C . GLN A 1 80 ? -31.233 -14.300 -0.310 1.00 94.94 80 GLN A C 1
ATOM 581 O O . GLN A 1 80 ? -31.518 -14.859 0.753 1.00 94.94 80 GLN A O 1
ATOM 586 N N . GLY A 1 81 ? -31.577 -13.030 -0.560 1.00 96.56 81 GLY A N 1
ATOM 587 C CA . GLY A 1 81 ? -32.306 -12.149 0.353 1.00 96.56 81 GLY A CA 1
ATOM 588 C C . GLY A 1 81 ? -31.418 -11.389 1.343 1.00 96.56 81 GLY A C 1
ATOM 589 O O . GLY A 1 81 ? -31.932 -10.662 2.188 1.00 96.56 81 GLY A O 1
ATOM 590 N N . GLN A 1 82 ? -30.092 -11.551 1.270 1.00 97.69 82 GLN A N 1
ATOM 591 C CA . GLN A 1 82 ? -29.125 -10.765 2.052 1.00 97.69 82 GLN A CA 1
ATOM 592 C C . GLN A 1 82 ? -28.491 -9.626 1.231 1.00 97.69 82 GLN A C 1
ATOM 594 O O . GLN A 1 82 ? -27.718 -8.843 1.783 1.00 97.69 82 GLN A O 1
ATOM 599 N N . GLY A 1 83 ? -28.827 -9.514 -0.059 1.00 98.31 83 GLY A N 1
ATOM 600 C CA . GLY A 1 83 ? -28.256 -8.547 -0.991 1.00 98.31 83 GLY A CA 1
ATOM 601 C C . GLY A 1 83 ? -27.022 -9.061 -1.737 1.00 98.31 83 GLY A C 1
ATOM 602 O O . GLY A 1 83 ? -26.499 -10.150 -1.473 1.00 98.31 83 GLY A O 1
ATOM 603 N N . VAL A 1 84 ? -26.553 -8.253 -2.687 1.00 98.88 84 VAL A N 1
ATOM 604 C CA . VAL A 1 84 ? -25.451 -8.580 -3.601 1.00 98.88 84 VAL A CA 1
ATOM 605 C C . VAL A 1 84 ? -24.390 -7.480 -3.563 1.00 98.88 84 VAL A C 1
ATOM 607 O O . VAL A 1 84 ? -24.700 -6.296 -3.564 1.00 98.88 84 VAL A O 1
ATOM 610 N N . LEU A 1 85 ? -23.118 -7.863 -3.530 1.00 98.88 85 LEU A N 1
ATOM 611 C CA . LEU A 1 85 ? -21.977 -6.968 -3.648 1.00 98.88 85 LEU A CA 1
ATOM 612 C C . LEU A 1 85 ? -21.315 -7.154 -5.015 1.00 98.88 85 LEU A C 1
ATOM 614 O O . LEU A 1 85 ? -20.804 -8.234 -5.326 1.00 98.88 85 LEU A O 1
ATOM 618 N N . LEU A 1 86 ? -21.282 -6.083 -5.800 1.00 98.94 86 LEU A N 1
ATOM 619 C CA . LEU A 1 86 ? -20.577 -6.001 -7.071 1.00 98.94 86 LEU A CA 1
ATOM 620 C C . LEU A 1 86 ? -19.119 -5.609 -6.827 1.00 98.94 86 LEU A C 1
ATOM 622 O O . LEU A 1 86 ? -18.844 -4.549 -6.270 1.00 98.94 86 LEU A O 1
ATOM 626 N N . VAL A 1 87 ? -18.172 -6.438 -7.265 1.00 98.88 87 VAL A N 1
ATOM 627 C CA . VAL A 1 87 ? -16.743 -6.084 -7.290 1.00 98.88 87 VAL A CA 1
ATOM 628 C C . VAL A 1 87 ? -16.361 -5.756 -8.729 1.00 98.88 87 VAL A C 1
ATOM 630 O O . VAL A 1 87 ? -16.325 -6.651 -9.574 1.00 98.88 87 VAL A O 1
ATOM 633 N N . VAL A 1 88 ? -16.083 -4.487 -9.020 1.00 98.69 88 VAL A N 1
ATOM 634 C CA . VAL A 1 88 ? -15.950 -3.964 -10.390 1.00 98.69 88 VAL A CA 1
ATOM 635 C C . VAL A 1 88 ? -14.535 -3.437 -10.610 1.00 98.69 88 VAL A C 1
ATOM 637 O O . VAL A 1 88 ? -14.024 -2.669 -9.801 1.00 98.69 88 VAL A O 1
ATOM 640 N N . LYS A 1 89 ? -13.874 -3.842 -11.699 1.00 98.31 89 LYS A N 1
ATOM 641 C CA . LYS A 1 89 ? -12.564 -3.279 -12.073 1.00 98.31 89 LYS A CA 1
ATOM 642 C C . LYS A 1 89 ? -12.770 -1.894 -12.683 1.00 98.31 89 LYS A C 1
ATOM 644 O O . LYS A 1 89 ? -13.700 -1.725 -13.468 1.00 98.31 89 LYS A O 1
ATOM 649 N N . ASN A 1 90 ? -11.900 -0.932 -12.382 1.00 97.12 90 ASN A N 1
ATOM 650 C CA . ASN A 1 90 ? -12.059 0.432 -12.882 1.00 97.12 90 ASN A CA 1
ATOM 651 C C . ASN A 1 90 ? -11.693 0.566 -14.376 1.00 97.12 90 ASN A C 1
ATOM 653 O O . ASN A 1 90 ? -10.570 0.914 -14.746 1.00 97.12 90 ASN A O 1
ATOM 657 N N . TYR A 1 91 ? -12.665 0.270 -15.237 1.00 93.69 91 TYR A N 1
ATOM 658 C CA . TYR A 1 91 ? -12.683 0.586 -16.666 1.00 93.69 91 TYR A CA 1
ATOM 659 C C . TYR A 1 91 ? -14.027 1.218 -16.995 1.00 93.69 91 TYR A C 1
ATOM 661 O O . TYR A 1 91 ? -15.052 0.735 -16.522 1.00 93.69 91 TYR A O 1
ATOM 669 N N . SER A 1 92 ? -14.053 2.247 -17.843 1.00 90.00 92 SER A N 1
ATOM 670 C CA . SER A 1 92 ? -15.270 3.031 -18.097 1.00 90.00 92 SER A CA 1
ATOM 671 C C . SER A 1 92 ? -16.463 2.167 -18.520 1.00 90.00 92 SER A C 1
ATOM 673 O O . SER A 1 92 ? -17.571 2.377 -18.038 1.00 90.00 92 SER A O 1
ATOM 675 N N . GLY A 1 93 ? -16.234 1.160 -19.373 1.00 92.19 93 GLY A N 1
ATOM 676 C CA . GLY A 1 93 ? -17.283 0.223 -19.785 1.00 92.19 93 GLY A CA 1
ATOM 677 C C . GLY A 1 93 ? -17.787 -0.664 -18.643 1.00 92.19 93 GLY A C 1
ATOM 678 O O . GLY A 1 93 ? -18.991 -0.855 -18.516 1.00 92.19 93 GLY A O 1
ATOM 679 N N . ASP A 1 94 ? -16.885 -1.159 -17.790 1.00 96.38 94 ASP A N 1
ATOM 680 C CA . ASP A 1 94 ? -17.254 -1.958 -16.615 1.00 96.38 94 ASP A CA 1
ATOM 681 C C . ASP A 1 94 ? -18.040 -1.113 -15.605 1.00 96.38 94 ASP A C 1
ATOM 683 O O . ASP A 1 94 ? -19.102 -1.538 -15.164 1.00 96.38 94 ASP A O 1
ATOM 687 N N . ILE A 1 95 ? -17.592 0.107 -15.301 1.00 97.12 95 ILE A N 1
ATOM 688 C CA . ILE A 1 95 ? -18.304 1.005 -14.384 1.00 97.12 95 ILE A CA 1
ATOM 689 C C . ILE A 1 95 ? -19.718 1.298 -14.893 1.00 97.12 95 ILE A C 1
ATOM 691 O O . ILE A 1 95 ? -20.677 1.032 -14.179 1.00 97.12 95 ILE A O 1
ATOM 695 N N . MET A 1 96 ? -19.864 1.768 -16.137 1.00 95.44 96 MET A N 1
ATOM 696 C CA . MET A 1 96 ? -21.177 2.128 -16.689 1.00 95.44 96 MET A CA 1
ATOM 697 C C . MET A 1 96 ? -22.145 0.939 -16.728 1.00 95.44 96 MET A C 1
ATOM 699 O O . MET A 1 96 ? -23.313 1.086 -16.374 1.00 95.44 96 MET A O 1
ATOM 703 N N . ASN A 1 97 ? -21.680 -0.243 -17.152 1.00 98.12 97 ASN A N 1
ATOM 704 C CA . ASN A 1 97 ? -22.565 -1.399 -17.289 1.00 98.12 97 ASN A CA 1
ATOM 705 C C . ASN A 1 97 ? -22.977 -1.993 -15.938 1.00 98.12 97 ASN A C 1
ATOM 707 O O . ASN A 1 97 ? -24.132 -2.389 -15.779 1.00 98.12 97 ASN A O 1
ATOM 711 N N . PHE A 1 98 ? -22.057 -2.061 -14.970 1.00 98.56 98 PHE A N 1
ATOM 712 C CA . PHE A 1 98 ? -22.371 -2.563 -13.631 1.00 98.56 98 PHE A CA 1
ATOM 713 C C . PHE A 1 98 ? -23.226 -1.582 -12.830 1.00 98.56 98 PHE A C 1
ATOM 715 O O . PHE A 1 98 ? -24.092 -2.033 -12.085 1.00 98.56 98 PHE A O 1
ATOM 722 N N . ASP A 1 99 ? -23.027 -0.274 -12.999 1.00 98.31 99 ASP A N 1
ATOM 723 C CA . ASP A 1 99 ? -23.849 0.751 -12.347 1.00 98.31 99 ASP A CA 1
ATOM 724 C C . ASP A 1 99 ? -25.288 0.726 -12.883 1.00 98.31 99 ASP A C 1
ATOM 726 O O . ASP A 1 99 ? -26.234 0.603 -12.112 1.00 98.31 99 ASP A O 1
ATOM 730 N N . MET A 1 100 ? -25.463 0.650 -14.209 1.00 97.88 100 MET A N 1
ATOM 731 C CA . MET A 1 100 ? -26.781 0.450 -14.826 1.00 97.88 100 MET A CA 1
ATOM 732 C C . MET A 1 100 ? -27.457 -0.846 -14.343 1.00 97.88 100 MET A C 1
ATOM 734 O O . MET A 1 100 ? -28.647 -0.864 -14.042 1.00 97.88 100 MET A O 1
ATOM 738 N N . ALA A 1 101 ? -26.715 -1.954 -14.249 1.00 98.62 101 ALA A N 1
ATOM 739 C CA . ALA A 1 101 ? -27.265 -3.219 -13.756 1.00 98.62 101 ALA A CA 1
ATOM 740 C C . ALA A 1 101 ? -27.656 -3.158 -12.273 1.00 98.62 101 ALA A C 1
ATOM 742 O O . ALA A 1 101 ? -28.642 -3.779 -11.877 1.00 98.62 101 ALA A O 1
ATOM 743 N N . LYS A 1 102 ? -26.901 -2.406 -11.462 1.00 98.50 102 LYS A N 1
ATOM 744 C CA . LYS A 1 102 ? -27.244 -2.113 -10.072 1.00 98.50 102 LYS A CA 1
ATOM 745 C C . LYS A 1 102 ? -28.558 -1.336 -9.991 1.00 98.50 102 LYS A C 1
ATOM 747 O O . LYS A 1 102 ? -29.448 -1.789 -9.281 1.00 98.50 102 LYS A O 1
ATOM 752 N N . GLU A 1 103 ? -28.703 -0.240 -10.737 1.00 98.38 103 GLU A N 1
ATOM 753 C CA . GLU A 1 103 ? -29.940 0.557 -10.758 1.00 98.38 103 GLU A CA 1
ATOM 754 C C . GLU A 1 103 ? -31.152 -0.304 -11.148 1.00 98.38 103 GLU A C 1
ATOM 756 O O . GLU A 1 103 ? -32.192 -0.265 -10.490 1.00 98.38 103 GLU A O 1
ATOM 761 N N . LEU A 1 104 ? -31.005 -1.152 -12.173 1.00 98.19 104 LEU A N 1
ATOM 762 C CA . LEU A 1 104 ? -32.055 -2.082 -12.598 1.00 98.19 104 LEU A CA 1
ATOM 763 C C . LEU A 1 104 ? -32.401 -3.123 -11.522 1.00 98.19 104 LEU A C 1
ATOM 765 O O . LEU A 1 104 ? -33.569 -3.469 -11.366 1.00 98.19 104 LEU A O 1
ATOM 769 N N . ALA A 1 105 ? -31.415 -3.626 -10.778 1.00 98.50 105 ALA A N 1
ATOM 770 C CA . ALA A 1 105 ? -31.646 -4.577 -9.692 1.00 98.50 105 ALA A CA 1
ATOM 771 C C . ALA A 1 105 ? -32.327 -3.920 -8.479 1.00 98.50 105 ALA A C 1
ATOM 773 O O . ALA A 1 105 ? -33.210 -4.521 -7.871 1.00 98.50 105 ALA A O 1
ATOM 774 N N . GLU A 1 106 ? -31.964 -2.678 -8.155 1.00 97.88 106 GLU A N 1
ATOM 775 C CA . GLU A 1 106 ? -32.598 -1.894 -7.089 1.00 97.88 106 GLU A CA 1
ATOM 776 C C . GLU A 1 106 ? -34.065 -1.570 -7.416 1.00 97.88 106 GLU A C 1
ATOM 778 O O . GLU A 1 106 ? -34.907 -1.576 -6.520 1.00 97.88 106 GLU A O 1
ATOM 783 N N . MET A 1 107 ? -34.406 -1.375 -8.698 1.00 97.50 107 MET A N 1
ATOM 784 C CA . MET A 1 107 ? -35.802 -1.273 -9.156 1.00 97.50 107 MET A CA 1
ATOM 785 C C . MET A 1 107 ? -36.610 -2.566 -8.955 1.00 97.50 107 MET A C 1
ATOM 787 O O . MET A 1 107 ? -37.840 -2.517 -8.961 1.00 97.50 107 MET A O 1
ATOM 791 N N . GLU A 1 108 ? -35.939 -3.706 -8.784 1.00 97.50 108 GLU A N 1
ATOM 792 C CA . GLU A 1 108 ? -36.538 -5.004 -8.453 1.00 97.50 108 GLU A CA 1
ATOM 793 C C . GLU A 1 108 ? -36.402 -5.348 -6.956 1.00 97.50 108 GLU A C 1
ATOM 795 O O . GLU A 1 108 ? -36.473 -6.515 -6.574 1.00 97.50 108 GLU A O 1
ATOM 800 N N . ASP A 1 109 ? -36.212 -4.331 -6.104 1.00 97.50 109 ASP A N 1
ATOM 801 C CA . ASP A 1 109 ? -36.082 -4.435 -4.643 1.00 97.50 109 ASP A CA 1
ATOM 802 C C . ASP A 1 109 ? -34.889 -5.295 -4.167 1.00 97.50 109 ASP A C 1
ATOM 804 O O . ASP A 1 109 ? -34.837 -5.730 -3.010 1.00 97.50 109 ASP A O 1
ATOM 808 N N . ILE A 1 110 ? -33.887 -5.521 -5.026 1.00 98.38 110 ILE A N 1
ATOM 809 C CA . ILE A 1 110 ? -32.649 -6.211 -4.649 1.00 98.38 110 ILE A CA 1
ATOM 810 C C . ILE A 1 110 ? -31.678 -5.190 -4.063 1.00 98.38 110 ILE A C 1
ATOM 812 O O . ILE A 1 110 ? -31.283 -4.222 -4.709 1.00 98.38 110 ILE A O 1
ATOM 816 N N . LYS A 1 111 ? -31.230 -5.433 -2.830 1.00 98.50 111 LYS A N 1
ATOM 817 C CA . LYS A 1 111 ? -30.204 -4.607 -2.189 1.00 98.50 111 LYS A CA 1
ATOM 818 C C . LYS A 1 111 ? -28.836 -4.870 -2.819 1.00 98.50 111 LYS A C 1
ATOM 820 O O . LYS A 1 111 ? -28.316 -5.981 -2.696 1.00 98.50 111 LYS A O 1
ATOM 825 N N . VAL A 1 112 ? -28.221 -3.849 -3.418 1.00 98.75 112 VAL A N 1
ATOM 826 C CA . VAL A 1 112 ? -26.935 -3.986 -4.115 1.00 98.75 112 VAL A CA 1
ATOM 827 C C . VAL A 1 112 ? -25.903 -2.962 -3.630 1.00 98.75 112 VAL A C 1
ATOM 829 O O . VAL A 1 112 ? -26.164 -1.766 -3.565 1.00 98.75 112 VAL A O 1
ATOM 832 N N . GLY A 1 113 ? -24.700 -3.430 -3.297 1.00 98.62 113 GLY A N 1
ATOM 833 C CA . GLY A 1 113 ? -23.531 -2.589 -3.014 1.00 98.62 113 GLY A CA 1
ATOM 834 C C . GLY A 1 113 ? -22.465 -2.731 -4.098 1.00 98.62 113 GLY A C 1
ATOM 835 O O . GLY A 1 113 ? -22.430 -3.743 -4.795 1.00 98.62 113 GLY A O 1
ATOM 836 N N . THR A 1 114 ? -21.558 -1.759 -4.205 1.00 98.81 114 THR A N 1
ATOM 837 C CA . THR A 1 114 ? -20.476 -1.773 -5.202 1.00 98.81 114 THR A CA 1
ATOM 838 C C . THR A 1 114 ? -19.138 -1.453 -4.549 1.00 98.81 114 THR A C 1
ATOM 840 O O . THR A 1 114 ? -19.042 -0.523 -3.757 1.00 98.81 114 THR A O 1
ATOM 843 N N . VAL A 1 115 ? -18.098 -2.200 -4.918 1.00 98.75 115 VAL A N 1
ATOM 844 C CA . VAL A 1 115 ? -16.692 -1.892 -4.635 1.00 98.75 115 VAL A CA 1
ATOM 845 C C . VAL A 1 115 ? -15.965 -1.783 -5.967 1.00 98.75 115 VAL A C 1
ATOM 847 O O . VAL A 1 115 ? -15.852 -2.767 -6.704 1.00 98.75 115 VAL A O 1
ATOM 850 N N . VAL A 1 116 ? -15.474 -0.585 -6.273 1.00 98.62 116 VAL A N 1
ATOM 851 C CA . VAL A 1 116 ? -14.641 -0.327 -7.450 1.00 98.62 116 VAL A CA 1
ATOM 852 C C . VAL A 1 116 ? -13.179 -0.560 -7.084 1.00 98.62 116 VAL A C 1
ATOM 854 O O . VAL A 1 116 ? -12.721 -0.095 -6.046 1.00 98.62 116 VAL A O 1
ATOM 857 N N . VAL A 1 117 ? -12.455 -1.299 -7.922 1.00 98.38 117 VAL A N 1
ATOM 858 C CA . VAL A 1 117 ? -11.037 -1.616 -7.730 1.00 98.38 117 VAL A CA 1
ATOM 859 C C . VAL A 1 117 ? -10.201 -0.860 -8.755 1.00 98.38 117 VAL A C 1
ATOM 861 O O . VAL A 1 117 ? -10.361 -1.074 -9.958 1.00 98.38 117 VAL A O 1
ATOM 864 N N . ASP A 1 118 ? -9.298 -0.013 -8.273 1.00 97.00 118 ASP A N 1
ATOM 865 C CA . ASP A 1 118 ? -8.435 0.884 -9.047 1.00 97.00 118 ASP A CA 1
ATOM 866 C C . ASP A 1 118 ? -6.956 0.771 -8.604 1.00 97.00 118 ASP A C 1
ATOM 868 O O . ASP A 1 118 ? -6.242 1.753 -8.404 1.00 97.00 118 ASP A O 1
ATOM 872 N N . ASP A 1 119 ? -6.486 -0.468 -8.430 1.00 96.44 119 ASP A N 1
ATOM 873 C CA . ASP A 1 119 ? -5.196 -0.789 -7.813 1.00 96.44 119 ASP A CA 1
ATOM 874 C C . ASP A 1 119 ? -3.962 -0.488 -8.686 1.00 96.44 119 ASP A C 1
ATOM 876 O O . ASP A 1 119 ? -2.840 -0.496 -8.181 1.00 96.44 119 ASP A O 1
ATOM 880 N N . ASP A 1 120 ? -4.115 -0.226 -9.983 1.00 96.56 120 ASP A N 1
ATOM 881 C CA . ASP A 1 120 ? -2.988 0.020 -10.885 1.00 96.56 120 ASP A CA 1
ATOM 882 C C . ASP A 1 120 ? -2.339 1.398 -10.671 1.00 96.56 120 ASP A C 1
ATOM 884 O O . ASP A 1 120 ? -2.950 2.442 -10.898 1.00 96.56 120 ASP A O 1
ATOM 888 N N . ILE A 1 121 ? -1.059 1.415 -10.295 1.00 92.31 121 ILE A N 1
ATOM 889 C CA . ILE A 1 121 ? -0.293 2.649 -10.053 1.00 92.31 121 ILE A CA 1
ATOM 890 C C . ILE A 1 121 ? 0.516 3.135 -11.260 1.00 92.31 121 ILE A C 1
ATOM 892 O O . ILE A 1 121 ? 1.280 4.092 -11.134 1.00 92.31 121 ILE A O 1
ATOM 896 N N . ALA A 1 122 ? 0.414 2.473 -12.413 1.00 86.19 122 ALA A N 1
ATOM 897 C CA . ALA A 1 122 ? 1.214 2.817 -13.585 1.00 86.19 122 ALA A CA 1
ATOM 898 C C . ALA A 1 122 ? 0.844 4.172 -14.210 1.00 86.19 122 ALA A C 1
ATOM 900 O O . ALA A 1 122 ? 1.727 4.882 -14.690 1.00 86.19 122 ALA A O 1
ATOM 901 N N . VAL A 1 123 ? -0.447 4.509 -14.240 1.00 79.00 123 VAL A N 1
ATOM 902 C CA . VAL A 1 123 ? -0.986 5.717 -14.883 1.00 79.00 123 VAL A CA 1
ATOM 903 C C . VAL A 1 123 ? -2.267 6.160 -14.182 1.00 79.00 123 VAL A C 1
ATOM 905 O O . VAL A 1 123 ? -3.098 5.332 -13.821 1.00 79.00 123 VAL A O 1
ATOM 908 N N . GLU A 1 124 ? -2.435 7.474 -14.023 1.00 66.19 124 GLU A N 1
ATOM 909 C CA . GLU A 1 124 ? -3.637 8.066 -13.417 1.00 66.19 124 GLU A CA 1
ATOM 910 C C . GLU A 1 124 ? -4.806 8.217 -14.390 1.00 66.19 124 GLU A C 1
ATOM 912 O O . GLU A 1 124 ? -5.933 8.338 -13.942 1.00 66.19 124 GLU A O 1
ATOM 917 N N . ASN A 1 125 ? -4.567 8.235 -15.703 1.00 68.50 125 ASN A N 1
ATOM 918 C CA . ASN A 1 125 ? -5.614 8.227 -16.725 1.00 68.50 125 ASN A CA 1
ATOM 919 C C . ASN A 1 125 ? -5.133 7.403 -17.923 1.00 68.50 125 ASN A C 1
ATOM 921 O O . ASN A 1 125 ? -3.956 7.467 -18.288 1.00 68.50 125 ASN A O 1
ATOM 925 N N . SER A 1 126 ? -6.033 6.645 -18.553 1.00 65.81 126 SER A N 1
ATOM 926 C CA . SER A 1 126 ? -5.708 5.820 -19.726 1.00 65.81 126 SER A CA 1
ATOM 927 C C . SER A 1 126 ? -6.796 5.893 -20.800 1.00 65.81 126 SER A C 1
ATOM 929 O O . SER A 1 126 ? -7.837 6.514 -20.604 1.00 65.81 126 SER A O 1
ATOM 931 N N . THR A 1 127 ? -6.570 5.249 -21.950 1.00 59.94 127 THR A N 1
ATOM 932 C CA . THR A 1 127 ? -7.482 5.275 -23.109 1.00 59.94 127 THR A CA 1
ATOM 933 C C . THR A 1 127 ? -8.919 4.856 -22.773 1.00 59.94 127 THR A C 1
ATOM 935 O O . THR A 1 127 ? -9.851 5.353 -23.399 1.00 59.94 127 THR A O 1
ATOM 938 N N . TYR A 1 128 ? -9.105 3.979 -21.780 1.00 56.69 128 TYR A N 1
ATOM 939 C CA . TYR A 1 128 ? -10.409 3.411 -21.420 1.00 56.69 128 TYR A CA 1
ATOM 940 C C . TYR A 1 128 ? -10.799 3.619 -19.950 1.00 56.69 128 TYR A C 1
ATOM 942 O O . TYR A 1 128 ? -11.808 3.062 -19.516 1.00 56.69 128 TYR A O 1
ATOM 950 N N . THR A 1 129 ? -10.040 4.416 -19.189 1.00 59.81 129 THR A N 1
ATOM 951 C CA . THR A 1 129 ? -10.273 4.619 -17.749 1.00 59.81 129 THR A CA 1
ATOM 952 C C . THR A 1 129 ? -10.055 6.076 -17.356 1.00 59.81 129 THR A C 1
ATOM 954 O O . THR A 1 129 ? -9.025 6.665 -17.693 1.00 59.81 129 THR A O 1
ATOM 957 N N . GLN A 1 130 ? -11.008 6.623 -16.599 1.00 66.69 130 GLN A N 1
ATOM 958 C CA . GLN A 1 130 ? -10.815 7.828 -15.792 1.00 66.69 130 GLN A CA 1
ATOM 959 C C . GLN A 1 130 ? -10.315 7.405 -14.407 1.00 66.69 130 GLN A C 1
ATOM 961 O O . GLN A 1 130 ? -10.960 6.595 -13.740 1.00 66.69 130 GLN A O 1
ATOM 966 N N . GLY A 1 131 ? -9.160 7.913 -13.985 1.00 78.81 131 GLY A N 1
ATOM 967 C CA . GLY A 1 131 ? -8.480 7.403 -12.795 1.00 78.81 131 GLY A CA 1
ATOM 968 C C . GLY A 1 131 ? -7.632 6.151 -13.068 1.00 78.81 131 GLY A C 1
ATOM 969 O O . GLY A 1 131 ? -7.335 5.782 -14.211 1.00 78.81 131 GLY A O 1
ATOM 970 N N . LYS A 1 132 ? -7.223 5.490 -11.983 1.00 88.00 132 LYS A N 1
ATOM 971 C CA . LYS A 1 132 ? -6.371 4.293 -12.010 1.00 88.00 132 LYS A CA 1
ATOM 972 C C . LYS A 1 132 ? -7.138 3.069 -12.503 1.00 88.00 132 LYS A C 1
ATOM 974 O O . LYS A 1 132 ? -8.326 2.932 -12.238 1.00 88.00 132 LYS A O 1
ATOM 979 N N . ARG A 1 133 ? -6.469 2.156 -13.209 1.00 95.06 133 ARG A N 1
ATOM 980 C CA . ARG A 1 133 ? -7.090 0.923 -13.732 1.00 95.06 133 ARG A CA 1
ATOM 981 C C . ARG A 1 133 ? -7.271 -0.121 -12.625 1.00 95.06 133 ARG A C 1
ATOM 983 O O . ARG A 1 133 ? -6.480 -0.181 -11.691 1.00 95.06 133 ARG A O 1
ATOM 990 N N . GLY A 1 134 ? -8.270 -0.991 -12.768 1.00 96.56 134 GLY A N 1
ATOM 991 C CA . GLY A 1 134 ? -8.396 -2.202 -11.945 1.00 96.56 134 GLY A CA 1
ATOM 992 C C . GLY A 1 134 ? -7.690 -3.395 -12.584 1.00 96.56 134 GLY A C 1
ATOM 993 O O . GLY A 1 134 ? -7.979 -3.747 -13.729 1.00 96.56 134 GLY A O 1
ATOM 994 N N . VAL A 1 135 ? -6.769 -4.041 -11.874 1.00 97.88 135 VAL A N 1
ATOM 995 C CA . VAL A 1 135 ? -5.934 -5.130 -12.406 1.00 97.88 135 VAL A CA 1
ATOM 996 C C . VAL A 1 135 ? -5.866 -6.309 -11.424 1.00 97.88 135 VAL A C 1
ATOM 998 O O . VAL A 1 135 ? -6.879 -6.685 -10.827 1.00 97.88 135 VAL A O 1
ATOM 1001 N N . ALA A 1 136 ? -4.715 -6.976 -11.302 1.00 97.88 136 ALA A N 1
ATOM 1002 C CA . ALA A 1 136 ? -4.569 -8.232 -10.573 1.00 97.88 136 ALA A CA 1
ATOM 1003 C C . ALA A 1 136 ? -4.944 -8.141 -9.082 1.00 97.88 136 ALA A C 1
ATOM 1005 O O . ALA A 1 136 ? -5.397 -9.140 -8.524 1.00 97.88 136 ALA A O 1
ATOM 1006 N N . GLY A 1 137 ? -4.830 -6.971 -8.440 1.00 97.50 137 GLY A N 1
ATOM 1007 C CA . GLY A 1 137 ? -5.185 -6.785 -7.031 1.00 97.50 137 GLY A CA 1
ATOM 1008 C C . GLY A 1 137 ? -6.657 -7.076 -6.727 1.00 97.50 137 GLY A C 1
ATOM 1009 O O . GLY A 1 137 ? -6.991 -7.479 -5.611 1.00 97.50 137 GLY A O 1
ATOM 1010 N N . THR A 1 138 ? -7.527 -7.000 -7.739 1.00 98.62 138 THR A N 1
ATOM 1011 C CA . THR A 1 138 ? -8.955 -7.341 -7.646 1.00 98.62 138 THR A CA 1
ATOM 1012 C C . THR A 1 138 ? -9.192 -8.719 -7.009 1.00 98.62 138 THR A C 1
ATOM 1014 O O . THR A 1 138 ? -10.124 -8.879 -6.217 1.00 98.62 138 THR A O 1
ATOM 1017 N N . ILE A 1 139 ? -8.327 -9.712 -7.254 1.00 97.94 139 ILE A N 1
ATOM 1018 C CA . ILE A 1 139 ? -8.503 -11.065 -6.693 1.00 97.94 139 ILE A CA 1
ATOM 1019 C C . ILE A 1 139 ? -8.377 -11.091 -5.160 1.00 97.94 139 ILE A C 1
ATOM 1021 O O . ILE A 1 139 ? -9.005 -11.921 -4.497 1.00 97.94 139 ILE A O 1
ATOM 1025 N N . PHE A 1 140 ? -7.605 -10.170 -4.569 1.00 98.00 140 PHE A N 1
ATOM 1026 C CA . PHE A 1 140 ? -7.502 -10.042 -3.114 1.00 98.00 140 PHE A CA 1
ATOM 1027 C C . PHE A 1 140 ? -8.782 -9.452 -2.525 1.00 98.00 140 PHE A C 1
ATOM 1029 O O . PHE A 1 140 ? -9.247 -9.931 -1.490 1.00 98.00 140 PHE A O 1
ATOM 1036 N N . VAL A 1 141 ? -9.414 -8.506 -3.228 1.00 98.62 141 VAL A N 1
ATOM 1037 C CA . VAL A 1 141 ? -10.740 -7.979 -2.870 1.00 98.62 141 VAL A CA 1
ATOM 1038 C C . VAL A 1 141 ? -11.767 -9.112 -2.859 1.00 98.62 141 VAL A C 1
ATOM 1040 O O . VAL A 1 141 ? -12.469 -9.295 -1.866 1.00 98.62 141 VAL A O 1
ATOM 1043 N N . HIS A 1 142 ? -11.776 -9.963 -3.893 1.00 98.69 142 HIS A N 1
ATOM 1044 C CA . HIS A 1 142 ? -12.659 -11.136 -3.950 1.00 98.69 142 HIS A CA 1
ATOM 1045 C C . HIS A 1 142 ? -12.463 -12.047 -2.730 1.00 98.69 142 HIS A C 1
ATOM 1047 O O . HIS A 1 142 ? -13.422 -12.506 -2.108 1.00 98.69 142 HIS A O 1
ATOM 1053 N N . LYS A 1 143 ? -11.200 -12.314 -2.375 1.00 98.56 143 LYS A N 1
ATOM 1054 C CA . LYS A 1 143 ? -10.836 -13.246 -1.305 1.00 98.56 143 LYS A CA 1
ATOM 1055 C C . LYS A 1 143 ? -11.159 -12.720 0.092 1.00 98.56 143 LYS A C 1
ATOM 1057 O O . LYS A 1 143 ? -11.559 -13.519 0.949 1.00 98.56 143 LYS A O 1
ATOM 1062 N N . ILE A 1 144 ? -10.924 -11.434 0.341 1.00 98.50 144 ILE A N 1
ATOM 1063 C CA . ILE A 1 144 ? -11.136 -10.799 1.646 1.00 98.50 144 ILE A CA 1
ATOM 1064 C C . ILE A 1 144 ? -12.632 -10.588 1.873 1.00 98.50 144 ILE A C 1
ATOM 1066 O O . ILE A 1 144 ? -13.164 -11.054 2.883 1.00 98.50 144 ILE A O 1
ATOM 1070 N N . LEU A 1 145 ? -13.327 -9.984 0.906 1.00 98.62 145 LEU A N 1
ATOM 1071 C CA . LEU A 1 145 ? -14.759 -9.713 1.022 1.00 98.62 145 LEU A CA 1
ATOM 1072 C C . LEU A 1 145 ? -15.578 -11.006 1.016 1.00 98.62 145 LEU A C 1
ATOM 1074 O O . LEU A 1 145 ? -16.488 -11.148 1.826 1.00 98.62 145 LEU A O 1
ATOM 1078 N N . GLY A 1 146 ? -15.197 -12.010 0.218 1.00 98.25 146 GLY A N 1
ATOM 1079 C CA . GLY A 1 146 ? -15.863 -13.316 0.235 1.00 98.25 146 GLY A CA 1
ATOM 1080 C C . GLY A 1 146 ? -15.721 -14.041 1.579 1.00 98.25 146 GLY A C 1
ATOM 1081 O O . GLY A 1 146 ? -16.632 -14.749 2.014 1.00 98.25 146 GLY A O 1
ATOM 1082 N N . ALA A 1 147 ? -14.602 -13.839 2.285 1.00 98.12 147 ALA A N 1
ATOM 1083 C CA . ALA A 1 147 ? -14.418 -14.362 3.637 1.00 98.12 147 ALA A CA 1
ATOM 1084 C C . ALA A 1 147 ? -15.233 -13.586 4.685 1.00 98.12 147 ALA A C 1
ATOM 1086 O O . ALA A 1 147 ? -15.758 -14.209 5.607 1.00 98.12 147 ALA A O 1
ATOM 1087 N N . ALA A 1 148 ? -15.343 -12.262 4.554 1.00 97.94 148 ALA A N 1
ATOM 1088 C CA . ALA A 1 148 ? -16.160 -11.429 5.435 1.00 97.94 148 ALA A CA 1
ATOM 1089 C C . ALA A 1 148 ? -17.663 -11.709 5.257 1.00 97.94 148 ALA A C 1
ATOM 1091 O O . ALA A 1 148 ? -18.362 -11.914 6.247 1.00 97.94 148 ALA A O 1
ATOM 1092 N N . ALA A 1 149 ? -18.137 -11.856 4.017 1.00 98.12 149 ALA A N 1
ATOM 1093 C CA . ALA A 1 149 ? -19.520 -12.225 3.716 1.00 98.12 149 ALA A CA 1
ATOM 1094 C C . ALA A 1 149 ? -19.888 -13.580 4.337 1.00 98.12 149 ALA A C 1
ATOM 1096 O O . ALA A 1 149 ? -20.933 -13.719 4.965 1.00 98.12 149 ALA A O 1
ATOM 1097 N N . ARG A 1 150 ? -18.978 -14.564 4.277 1.00 96.00 150 ARG A N 1
ATOM 1098 C CA . ARG A 1 150 ? -19.168 -15.865 4.943 1.00 96.00 150 ARG A CA 1
ATOM 1099 C C . ARG A 1 150 ? -19.287 -15.754 6.467 1.00 96.00 150 ARG A C 1
ATOM 1101 O O . ARG A 1 150 ? -19.917 -16.599 7.094 1.00 96.00 150 ARG A O 1
ATOM 1108 N N . LYS A 1 151 ? -18.676 -14.736 7.076 1.00 96.75 151 LYS A N 1
ATOM 1109 C CA . LYS A 1 151 ? -18.805 -14.451 8.514 1.00 96.75 151 LYS A CA 1
ATOM 1110 C C . LYS A 1 151 ? -20.086 -13.682 8.862 1.00 96.75 151 LYS A C 1
ATOM 1112 O O . LYS A 1 151 ? -20.288 -13.389 10.034 1.00 96.75 151 LYS A O 1
ATOM 1117 N N . GLY A 1 152 ? -20.940 -13.395 7.879 1.00 96.69 152 GLY A N 1
ATOM 1118 C CA . GLY A 1 152 ? -22.224 -12.726 8.074 1.00 96.69 152 GLY A CA 1
ATOM 1119 C C . GLY A 1 152 ? -22.178 -11.205 7.937 1.00 96.69 152 GLY A C 1
ATOM 1120 O O . GLY A 1 152 ? -23.131 -10.562 8.359 1.00 96.69 152 GLY A O 1
ATOM 1121 N N . ALA A 1 153 ? -21.108 -10.635 7.368 1.00 98.00 153 ALA A N 1
ATOM 1122 C CA . ALA A 1 153 ? -21.044 -9.196 7.119 1.00 98.00 153 ALA A CA 1
ATOM 1123 C C . ALA A 1 153 ? -22.144 -8.747 6.138 1.00 98.00 153 ALA A C 1
ATOM 1125 O O . ALA A 1 153 ? -22.373 -9.405 5.117 1.00 98.00 153 ALA A O 1
ATOM 1126 N N . GLY A 1 154 ? -22.803 -7.631 6.452 1.00 98.31 154 GLY A N 1
ATOM 1127 C CA . GLY A 1 154 ? -23.821 -7.002 5.610 1.00 98.31 154 GLY A CA 1
ATOM 1128 C C . GLY A 1 154 ? -23.234 -6.265 4.401 1.00 98.31 154 GLY A C 1
ATOM 1129 O O . GLY A 1 154 ? -22.025 -6.060 4.306 1.00 98.31 154 GLY A O 1
ATOM 1130 N N . VAL A 1 155 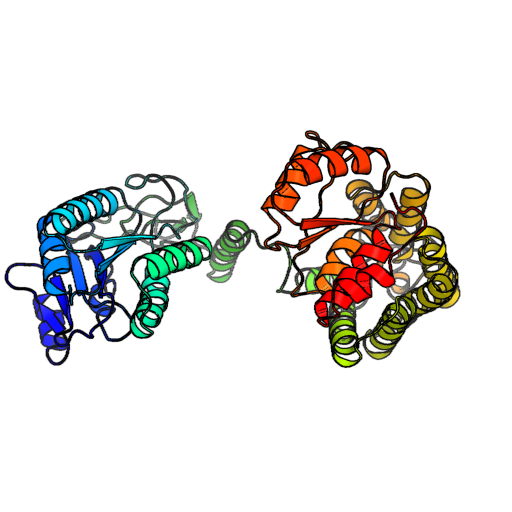? -24.095 -5.844 3.467 1.00 98.62 155 VAL A N 1
ATOM 1131 C CA . VAL A 1 155 ? -23.682 -5.157 2.226 1.00 98.62 155 VAL A CA 1
ATOM 1132 C C . VAL A 1 155 ? -22.861 -3.898 2.526 1.00 98.62 155 VAL A C 1
ATOM 1134 O O . VAL A 1 155 ? -21.779 -3.736 1.972 1.00 98.62 155 VAL A O 1
ATOM 1137 N N . GLU A 1 156 ? -23.324 -3.042 3.436 1.00 98.50 156 GLU A N 1
ATOM 1138 C CA . GLU A 1 156 ? -22.645 -1.793 3.803 1.00 98.50 156 GLU A CA 1
ATOM 1139 C C . GLU A 1 156 ? -21.286 -2.049 4.460 1.00 98.50 156 GLU A C 1
ATOM 1141 O O . GLU A 1 156 ? -20.296 -1.414 4.106 1.00 98.50 156 GLU A O 1
ATOM 1146 N N . GLU A 1 157 ? -21.212 -3.026 5.368 1.00 98.06 157 GLU A N 1
ATOM 1147 C CA . GLU A 1 157 ? -19.958 -3.412 6.023 1.00 98.06 157 GLU A CA 1
ATOM 1148 C C . GLU A 1 157 ? -18.929 -3.915 5.004 1.00 98.06 157 GLU A C 1
ATOM 1150 O O . GLU A 1 157 ? -17.736 -3.629 5.121 1.00 98.06 157 GLU A O 1
ATOM 1155 N N . LEU A 1 158 ? -19.388 -4.648 3.984 1.00 98.62 158 LEU A N 1
ATOM 1156 C CA . LEU A 1 158 ? -18.543 -5.140 2.901 1.00 98.62 158 LEU A CA 1
ATOM 1157 C C . LEU A 1 158 ? -18.088 -4.031 1.952 1.00 98.62 158 LEU A C 1
ATOM 1159 O O . LEU A 1 158 ? -16.947 -4.093 1.499 1.00 98.62 158 LEU A O 1
ATOM 1163 N N . VAL A 1 159 ? -18.927 -3.026 1.676 1.00 98.75 159 VAL A N 1
ATOM 1164 C CA . VAL A 1 159 ? -18.523 -1.832 0.913 1.00 98.75 159 VAL A CA 1
ATOM 1165 C C . VAL A 1 159 ? -17.422 -1.089 1.668 1.00 98.75 159 VAL A C 1
ATOM 1167 O O . VAL A 1 159 ? -16.328 -0.931 1.133 1.00 98.75 159 VAL A O 1
ATOM 1170 N N . THR A 1 160 ? -17.643 -0.756 2.945 1.00 97.94 160 THR A N 1
ATOM 1171 C CA . THR A 1 160 ? -16.641 -0.066 3.775 1.00 97.94 160 THR A CA 1
ATOM 1172 C C . THR A 1 160 ? -15.346 -0.871 3.916 1.00 97.94 160 THR A C 1
ATOM 1174 O O . THR A 1 160 ? -14.247 -0.314 3.884 1.00 97.94 160 THR A O 1
ATOM 1177 N N . LEU A 1 161 ? -15.433 -2.195 4.081 1.00 97.75 161 LEU A N 1
ATOM 1178 C CA . LEU A 1 161 ? -14.247 -3.051 4.101 1.00 97.75 161 LEU A CA 1
ATOM 1179 C C . LEU A 1 161 ? -13.551 -3.070 2.734 1.00 97.75 161 LEU A C 1
ATOM 1181 O O . LEU A 1 161 ? -12.324 -3.042 2.678 1.00 97.75 161 LEU A O 1
ATOM 1185 N N . GLY A 1 162 ? -14.316 -3.115 1.645 1.00 97.50 162 GLY A N 1
ATOM 1186 C CA . GLY A 1 162 ? -13.813 -3.110 0.276 1.00 97.50 162 GLY A CA 1
ATOM 1187 C C . GLY A 1 162 ? -13.022 -1.852 -0.040 1.00 97.50 162 GLY A C 1
ATOM 1188 O O . GLY A 1 162 ? -11.888 -1.963 -0.492 1.00 97.50 162 GLY A O 1
ATOM 1189 N N . GLU A 1 163 ? -13.561 -0.680 0.288 1.00 96.31 163 GLU A N 1
ATOM 1190 C CA . GLU A 1 163 ? -12.884 0.613 0.137 1.00 96.31 163 GLU A CA 1
ATOM 1191 C C . GLU A 1 163 ? -11.552 0.648 0.900 1.00 96.31 163 GLU A C 1
ATOM 1193 O O . GLU A 1 163 ? -10.522 1.033 0.347 1.00 96.31 163 GLU A O 1
ATOM 1198 N N . LYS A 1 164 ? -11.532 0.150 2.147 1.00 93.12 164 LYS A N 1
ATOM 1199 C CA . LYS A 1 164 ? -10.294 0.037 2.939 1.00 93.12 164 LYS A CA 1
ATOM 1200 C C . LYS A 1 164 ? -9.279 -0.903 2.298 1.00 93.12 164 LYS A C 1
ATOM 1202 O O . LYS A 1 164 ? -8.085 -0.609 2.309 1.00 93.12 164 LYS A O 1
ATOM 1207 N N . VAL A 1 165 ? -9.727 -2.039 1.765 1.00 94.50 165 VAL A N 1
ATOM 1208 C CA . VAL A 1 165 ? -8.845 -2.988 1.074 1.00 94.50 165 VAL A CA 1
ATOM 1209 C C . VAL A 1 165 ? -8.273 -2.345 -0.186 1.00 94.50 165 VAL A C 1
ATOM 1211 O O . VAL A 1 165 ? -7.060 -2.367 -0.358 1.00 94.50 165 VAL A O 1
ATOM 1214 N N . VAL A 1 166 ? -9.112 -1.739 -1.029 1.00 95.94 166 VAL A N 1
ATOM 1215 C CA . VAL A 1 166 ? -8.700 -1.103 -2.290 1.00 95.94 166 VAL A CA 1
ATOM 1216 C C . VAL A 1 166 ? -7.705 0.031 -2.043 1.00 95.94 166 VAL A C 1
ATOM 1218 O O . VAL A 1 166 ? -6.662 0.063 -2.689 1.00 95.94 166 VAL A O 1
ATOM 1221 N N . ALA A 1 167 ? -7.930 0.878 -1.033 1.00 89.75 167 ALA A N 1
ATOM 1222 C CA . ALA A 1 167 ? -6.985 1.933 -0.653 1.00 89.75 167 ALA A CA 1
ATOM 1223 C C . ALA A 1 167 ? -5.577 1.397 -0.302 1.00 89.75 167 ALA A C 1
ATOM 1225 O O . ALA A 1 167 ? -4.573 2.085 -0.506 1.00 89.75 167 ALA A O 1
ATOM 1226 N N . ASN A 1 168 ? -5.501 0.152 0.184 1.00 89.56 168 ASN A N 1
ATOM 1227 C CA . ASN A 1 168 ? -4.271 -0.555 0.545 1.00 89.56 168 ASN A CA 1
ATOM 1228 C C . ASN A 1 168 ? -3.793 -1.549 -0.533 1.00 89.56 168 ASN A C 1
ATOM 1230 O O . ASN A 1 168 ? -2.906 -2.362 -0.268 1.00 89.56 168 ASN A O 1
ATOM 1234 N N . LEU A 1 169 ? -4.348 -1.505 -1.746 1.00 93.38 169 LEU A N 1
ATOM 1235 C CA . LEU A 1 169 ? -3.901 -2.309 -2.880 1.00 93.38 169 LEU A CA 1
ATOM 1236 C C . LEU A 1 169 ? -3.202 -1.425 -3.909 1.00 93.38 169 LEU A C 1
ATOM 1238 O O . LEU A 1 169 ? -3.726 -0.397 -4.328 1.00 93.38 169 LEU A O 1
ATOM 1242 N N . LYS A 1 170 ? -2.003 -1.840 -4.322 1.00 93.94 170 LYS A N 1
ATOM 1243 C CA . LYS A 1 170 ? -1.230 -1.205 -5.393 1.00 93.94 170 LYS A CA 1
ATOM 1244 C C . LYS A 1 170 ? -0.590 -2.292 -6.249 1.00 93.94 170 LYS A C 1
ATOM 1246 O O . LYS A 1 170 ? 0.054 -3.197 -5.717 1.00 93.94 170 LYS A O 1
ATOM 1251 N N . THR A 1 171 ? -0.732 -2.174 -7.561 1.00 96.88 171 THR A N 1
ATOM 1252 C CA . THR A 1 171 ? -0.237 -3.131 -8.552 1.00 96.88 171 THR A CA 1
ATOM 1253 C C . THR A 1 171 ? 0.450 -2.390 -9.689 1.00 96.88 171 THR A C 1
ATOM 1255 O O . THR A 1 171 ? 0.040 -1.302 -10.078 1.00 96.88 171 THR A O 1
ATOM 1258 N N . ILE A 1 172 ? 1.499 -2.990 -10.244 1.00 96.06 172 ILE A N 1
ATOM 1259 C CA . ILE A 1 172 ? 2.189 -2.491 -11.430 1.00 96.06 172 ILE A CA 1
ATOM 1260 C C . ILE A 1 172 ? 2.649 -3.672 -12.286 1.00 96.06 172 ILE A C 1
ATOM 1262 O O . ILE A 1 172 ? 3.079 -4.698 -11.757 1.00 96.06 172 ILE A O 1
ATOM 1266 N N . GLY A 1 173 ? 2.526 -3.537 -13.605 1.00 95.38 173 GLY A N 1
ATOM 1267 C CA . GLY A 1 173 ? 2.883 -4.574 -14.574 1.00 95.38 173 GLY A CA 1
ATOM 1268 C C . GLY A 1 173 ? 4.003 -4.159 -15.526 1.00 95.38 173 GLY A C 1
ATOM 1269 O O . GLY A 1 173 ? 4.395 -2.996 -15.590 1.00 95.38 173 GLY A O 1
ATOM 1270 N N . VAL A 1 174 ? 4.496 -5.120 -16.304 1.00 96.31 174 VAL A N 1
ATOM 1271 C CA . VAL A 1 174 ? 5.404 -4.911 -17.440 1.00 96.31 174 VAL A CA 1
ATOM 1272 C C . VAL A 1 174 ? 5.040 -5.904 -18.541 1.00 96.31 174 VAL A C 1
ATOM 1274 O O . VAL A 1 174 ? 4.725 -7.059 -18.250 1.00 96.31 174 VAL A O 1
ATOM 1277 N N . ALA A 1 175 ? 5.069 -5.464 -19.796 1.00 95.88 175 ALA A N 1
ATOM 1278 C CA . ALA A 1 175 ? 4.816 -6.304 -20.957 1.00 95.88 175 ALA A CA 1
ATOM 1279 C C . ALA A 1 175 ? 6.079 -6.462 -21.808 1.00 95.88 175 ALA A C 1
ATOM 1281 O O . ALA A 1 175 ? 6.791 -5.497 -22.082 1.00 95.88 175 ALA A O 1
ATOM 1282 N N . LEU A 1 176 ? 6.314 -7.698 -22.250 1.00 95.00 176 LEU A N 1
ATOM 1283 C CA . LEU A 1 176 ? 7.340 -8.048 -23.239 1.00 95.00 176 LEU A CA 1
ATOM 1284 C C . LEU A 1 176 ? 6.765 -8.038 -24.663 1.00 95.00 176 LEU A C 1
ATOM 1286 O O . LEU A 1 176 ? 7.478 -7.814 -25.628 1.00 95.00 176 LEU A O 1
ATOM 1290 N N . THR A 1 177 ? 5.466 -8.321 -24.797 1.00 93.31 177 THR A N 1
ATOM 1291 C CA . THR A 1 177 ? 4.742 -8.375 -26.073 1.00 93.31 177 THR A CA 1
ATOM 1292 C C . THR A 1 177 ? 3.273 -8.013 -25.856 1.00 93.31 177 THR A C 1
ATOM 1294 O O . THR A 1 177 ? 2.756 -8.127 -24.742 1.00 93.31 177 THR A O 1
ATOM 1297 N N . GLY A 1 178 ? 2.596 -7.572 -26.918 1.00 91.19 178 GLY A N 1
ATOM 1298 C CA . GLY A 1 178 ? 1.162 -7.299 -26.894 1.00 91.19 178 GLY A CA 1
ATOM 1299 C C . GLY A 1 178 ? 0.317 -8.555 -27.110 1.00 91.19 178 GLY A C 1
ATOM 1300 O O . GLY A 1 178 ? 0.628 -9.394 -27.958 1.00 91.19 178 GLY A O 1
ATOM 1301 N N . ALA A 1 179 ? -0.794 -8.663 -26.379 1.00 91.50 179 ALA A N 1
ATOM 1302 C CA . ALA A 1 179 ? -1.772 -9.726 -26.587 1.00 91.50 179 ALA A CA 1
ATOM 1303 C C . ALA A 1 179 ? -2.433 -9.611 -27.972 1.00 91.50 179 ALA A C 1
ATOM 1305 O O . ALA A 1 179 ? -2.647 -8.514 -28.494 1.00 91.50 179 ALA A O 1
ATOM 1306 N N . THR A 1 180 ? -2.782 -10.756 -28.560 1.00 91.62 180 THR A N 1
ATOM 1307 C CA . THR A 1 180 ? -3.549 -10.823 -29.811 1.00 91.62 180 THR A CA 1
ATOM 1308 C C . THR A 1 180 ? -4.983 -11.213 -29.498 1.00 91.62 180 THR A C 1
ATOM 1310 O O . THR A 1 180 ? -5.243 -12.336 -29.066 1.00 91.62 180 THR A O 1
ATOM 1313 N N . VAL A 1 181 ? -5.919 -10.293 -29.732 1.00 89.56 181 VAL A N 1
ATOM 1314 C CA . VAL A 1 181 ? -7.351 -10.587 -29.617 1.00 89.56 181 VAL A CA 1
ATOM 1315 C C . VAL A 1 181 ? -7.748 -11.505 -30.780 1.00 89.56 181 VAL A C 1
ATOM 1317 O O . VAL A 1 181 ? -7.499 -11.132 -31.931 1.00 89.56 181 VAL A O 1
ATOM 1320 N N . PRO A 1 182 ? -8.368 -12.678 -30.529 1.00 88.25 182 PRO A N 1
ATOM 1321 C CA . PRO A 1 182 ? -8.671 -13.656 -31.577 1.00 88.25 182 PRO A CA 1
ATOM 1322 C C . PRO A 1 182 ? -9.470 -13.094 -32.757 1.00 88.25 182 PRO A C 1
ATOM 1324 O O . PRO A 1 182 ? -9.197 -13.440 -33.901 1.00 88.25 182 PRO A O 1
ATOM 1327 N N . GLU A 1 183 ? -10.421 -12.200 -32.486 1.00 85.00 183 GLU A N 1
ATOM 1328 C CA . GLU A 1 183 ? -11.262 -11.572 -33.511 1.00 85.00 183 GLU A CA 1
ATOM 1329 C C . GLU A 1 183 ? -10.498 -10.556 -34.374 1.00 85.00 183 GLU A C 1
ATOM 1331 O O . GLU A 1 183 ? -10.773 -10.407 -35.562 1.00 85.00 183 GLU A O 1
ATOM 1336 N N . VAL A 1 184 ? -9.499 -9.884 -33.793 1.00 86.06 184 VAL A N 1
ATOM 1337 C CA . VAL A 1 184 ? -8.698 -8.859 -34.478 1.00 86.06 184 VAL A CA 1
ATOM 1338 C C . VAL A 1 184 ? -7.549 -9.490 -35.275 1.00 86.06 184 VAL A C 1
ATOM 1340 O O . VAL A 1 184 ? -7.124 -8.940 -36.290 1.00 86.06 184 VAL A O 1
ATOM 1343 N N . GLY A 1 185 ? -7.027 -10.637 -34.827 1.00 87.19 185 GLY A N 1
ATOM 1344 C CA . GLY A 1 185 ? -6.014 -11.424 -35.542 1.00 87.19 185 GLY A CA 1
ATOM 1345 C C . GLY A 1 185 ? -4.611 -10.801 -35.605 1.00 87.19 185 GLY A C 1
ATOM 1346 O O . GLY A 1 185 ? -3.731 -11.353 -36.263 1.00 87.19 185 GLY A O 1
ATOM 1347 N N . LYS A 1 186 ? -4.381 -9.670 -34.926 1.00 85.00 186 LYS A N 1
ATOM 1348 C CA . LYS A 1 186 ? -3.074 -9.004 -34.787 1.00 85.00 186 LYS A CA 1
ATOM 1349 C C . LYS A 1 186 ? -2.862 -8.482 -33.354 1.00 85.00 186 LYS A C 1
ATOM 1351 O O . LYS A 1 186 ? -3.858 -8.248 -32.663 1.00 85.00 186 LYS A O 1
ATOM 1356 N N . PRO A 1 187 ? -1.605 -8.281 -32.910 1.00 86.75 187 PRO A N 1
ATOM 1357 C CA . PRO A 1 187 ? -1.311 -7.751 -31.579 1.00 86.75 187 PRO A CA 1
ATOM 1358 C C . PRO A 1 187 ? -1.927 -6.366 -31.350 1.00 86.75 187 PRO A C 1
ATOM 1360 O O . PRO A 1 187 ? -1.933 -5.535 -32.261 1.00 86.75 187 PRO A O 1
ATOM 1363 N N . GLY A 1 188 ? -2.402 -6.107 -30.127 1.00 83.75 188 GLY A N 1
ATOM 1364 C CA . GLY A 1 188 ? -2.946 -4.799 -29.732 1.00 83.75 188 GLY A CA 1
ATOM 1365 C C . GLY A 1 188 ? -1.916 -3.665 -29.804 1.00 83.75 188 GLY A C 1
ATOM 1366 O O . GLY A 1 188 ? -2.260 -2.526 -30.108 1.00 83.75 188 GLY A O 1
ATOM 1367 N N . PHE A 1 189 ? -0.640 -3.995 -29.605 1.00 88.75 189 PHE A N 1
ATOM 1368 C CA . PHE A 1 189 ? 0.508 -3.122 -29.831 1.00 88.75 189 PHE A CA 1
ATOM 1369 C C . PHE A 1 189 ? 1.743 -3.965 -30.181 1.00 88.75 189 PHE A C 1
ATOM 1371 O O . PHE A 1 189 ? 1.761 -5.179 -29.965 1.00 88.75 189 PHE A O 1
ATOM 1378 N N . VAL A 1 190 ? 2.772 -3.320 -30.737 1.00 91.94 190 VAL A N 1
ATOM 1379 C CA . VAL A 1 190 ? 4.028 -3.960 -31.156 1.00 91.94 190 VAL A CA 1
ATOM 1380 C C . VAL A 1 190 ? 5.198 -3.313 -30.419 1.00 91.94 190 VAL A C 1
ATOM 1382 O O . VAL A 1 190 ? 5.263 -2.085 -30.326 1.00 91.94 190 VAL A O 1
ATOM 1385 N N . LEU A 1 191 ? 6.103 -4.154 -29.921 1.00 92.81 191 LEU A N 1
ATOM 1386 C CA . LEU A 1 191 ? 7.415 -3.805 -29.373 1.00 92.81 191 LEU A CA 1
ATOM 1387 C C . LEU A 1 191 ? 8.485 -4.478 -30.241 1.00 92.81 191 LEU A C 1
ATOM 1389 O O . LEU A 1 191 ? 8.212 -5.528 -30.829 1.00 92.81 191 LEU A O 1
ATOM 1393 N N . ALA A 1 192 ? 9.672 -3.882 -30.351 1.00 95.44 192 ALA A N 1
ATOM 1394 C CA . ALA A 1 192 ? 10.808 -4.577 -30.955 1.00 95.44 192 ALA A CA 1
ATOM 1395 C C . ALA A 1 192 ? 11.249 -5.777 -30.091 1.00 95.44 192 ALA A C 1
ATOM 1397 O O . ALA A 1 192 ? 10.965 -5.823 -28.897 1.00 95.44 192 ALA A O 1
ATOM 1398 N N . ASP A 1 193 ? 11.991 -6.724 -30.676 1.00 94.12 193 ASP A N 1
ATOM 1399 C CA . ASP A 1 193 ? 12.457 -7.946 -29.988 1.00 94.12 193 ASP A CA 1
ATOM 1400 C C . ASP A 1 193 ? 13.284 -7.668 -28.720 1.00 94.12 193 ASP A C 1
ATOM 1402 O O . ASP A 1 193 ? 13.389 -8.513 -27.831 1.00 94.12 193 ASP A O 1
ATOM 1406 N N . ASP A 1 194 ? 13.894 -6.488 -28.643 1.00 96.00 194 ASP A N 1
ATOM 1407 C CA . ASP A 1 194 ? 14.704 -6.029 -27.525 1.00 96.00 194 ASP A CA 1
ATOM 1408 C C . ASP A 1 194 ? 14.029 -4.909 -26.722 1.00 96.00 194 ASP A C 1
ATOM 1410 O O . ASP A 1 194 ? 14.724 -4.215 -25.987 1.00 96.00 194 ASP A O 1
ATOM 1414 N N . GLU A 1 195 ? 12.711 -4.717 -26.839 1.00 97.00 195 GLU A N 1
ATOM 1415 C CA . GLU A 1 195 ? 11.936 -3.698 -26.122 1.00 97.00 195 GLU A CA 1
ATOM 1416 C C . GLU A 1 195 ? 10.921 -4.289 -25.136 1.00 97.00 195 GLU A C 1
ATOM 1418 O O . GLU A 1 195 ? 10.371 -5.371 -25.323 1.00 97.00 195 GLU A O 1
ATOM 1423 N N . ILE A 1 196 ? 10.650 -3.525 -24.080 1.00 97.06 196 ILE A N 1
ATOM 1424 C CA . ILE A 1 196 ? 9.636 -3.788 -23.057 1.00 97.06 196 ILE A CA 1
ATOM 1425 C C . ILE A 1 196 ? 8.818 -2.523 -22.804 1.00 97.06 196 ILE A C 1
ATOM 1427 O O . ILE A 1 196 ? 9.288 -1.411 -23.059 1.00 97.06 196 ILE A O 1
ATOM 1431 N N . GLU A 1 197 ? 7.618 -2.675 -22.246 1.00 96.44 197 GLU A N 1
ATOM 1432 C CA . GLU A 1 197 ? 6.786 -1.547 -21.822 1.00 96.44 197 GLU A CA 1
ATOM 1433 C C . GLU A 1 197 ? 6.299 -1.725 -20.378 1.00 96.44 197 GLU A C 1
ATOM 1435 O O . GLU A 1 197 ? 5.585 -2.672 -20.047 1.00 96.44 197 GLU A O 1
ATOM 1440 N N . PHE A 1 198 ? 6.700 -0.808 -19.496 1.00 93.06 198 PHE A N 1
ATOM 1441 C CA . PHE A 1 198 ? 6.265 -0.770 -18.104 1.00 93.06 198 PHE A CA 1
ATOM 1442 C C . PHE A 1 198 ? 4.892 -0.126 -17.975 1.00 93.06 198 PHE A C 1
ATOM 1444 O O . PHE A 1 198 ? 4.625 0.932 -18.547 1.00 93.06 198 PHE A O 1
ATOM 1451 N N . GLY A 1 199 ? 4.046 -0.733 -17.149 1.00 93.00 199 GLY A N 1
ATOM 1452 C CA . GLY A 1 199 ? 2.725 -0.218 -16.830 1.00 93.00 199 GLY A CA 1
ATOM 1453 C C . GLY A 1 199 ? 1.680 -0.450 -17.914 1.00 93.00 199 GLY A C 1
ATOM 1454 O O . GLY A 1 199 ? 0.716 0.305 -17.972 1.00 93.00 199 GLY A O 1
ATOM 1455 N N . VAL A 1 200 ? 1.859 -1.440 -18.789 1.00 93.38 200 VAL A N 1
ATOM 1456 C CA . VAL A 1 200 ? 0.829 -1.816 -19.770 1.00 93.38 200 VAL A CA 1
ATOM 1457 C C . VAL A 1 200 ? -0.421 -2.324 -19.051 1.00 93.38 200 VAL A C 1
ATOM 1459 O O . VAL A 1 200 ? -0.321 -3.091 -18.092 1.00 93.38 200 VAL A O 1
ATOM 1462 N N . GLY A 1 201 ? -1.591 -1.878 -19.510 1.00 91.69 201 GLY A N 1
ATOM 1463 C CA . GLY A 1 201 ? -2.879 -2.331 -18.985 1.00 91.69 201 GLY A CA 1
ATOM 1464 C C . GLY A 1 201 ? -3.245 -3.736 -19.473 1.00 91.69 201 GLY A C 1
ATOM 1465 O O . GLY A 1 201 ? -2.675 -4.253 -20.435 1.00 91.69 201 GLY A O 1
ATOM 1466 N N . ILE A 1 202 ? -4.210 -4.381 -18.817 1.00 95.19 202 ILE A N 1
ATOM 1467 C CA . ILE A 1 202 ? -4.559 -5.782 -19.118 1.00 95.19 202 ILE A CA 1
ATOM 1468 C C . ILE A 1 202 ? -5.221 -5.958 -20.494 1.00 95.19 202 ILE A C 1
ATOM 1470 O O . ILE A 1 202 ? -5.239 -7.072 -21.009 1.00 95.19 202 ILE A O 1
ATOM 1474 N N . HIS A 1 203 ? -5.718 -4.887 -21.121 1.00 91.62 203 HIS A N 1
ATOM 1475 C CA . HIS A 1 203 ? -6.263 -4.913 -22.484 1.00 91.62 203 HIS A CA 1
ATOM 1476 C C . HIS A 1 203 ? -5.262 -4.385 -23.526 1.00 91.62 203 HIS A C 1
ATOM 1478 O O . HIS A 1 203 ? -5.620 -4.172 -24.685 1.00 91.62 203 HIS A O 1
ATOM 1484 N N . GLY A 1 204 ? -4.001 -4.178 -23.131 1.00 88.25 204 GLY A N 1
ATOM 1485 C CA . GLY A 1 204 ? -2.953 -3.631 -23.989 1.00 88.25 204 GLY A CA 1
ATOM 1486 C C . GLY A 1 204 ? -2.949 -2.105 -24.070 1.00 88.25 204 GLY A C 1
ATOM 1487 O O . GLY A 1 204 ? -2.403 -1.549 -25.022 1.00 88.25 204 GLY A O 1
ATOM 1488 N N . GLU A 1 205 ? -3.557 -1.420 -23.098 1.00 89.12 205 GLU A N 1
ATOM 1489 C CA . GLU A 1 205 ? -3.449 0.030 -22.968 1.00 89.12 205 GLU A CA 1
ATOM 1490 C C . GLU A 1 205 ? -1.981 0.446 -22.777 1.00 89.12 205 GLU A C 1
ATOM 1492 O O . GLU A 1 205 ? -1.264 -0.232 -22.030 1.00 89.12 205 GLU A O 1
ATOM 1497 N N . PRO A 1 206 ? -1.537 1.563 -23.388 1.00 87.88 206 PRO A N 1
ATOM 1498 C CA . PRO A 1 206 ? -0.162 2.030 -23.263 1.00 87.88 206 PRO A CA 1
ATOM 1499 C C . PRO A 1 206 ? 0.293 2.158 -21.809 1.00 87.88 206 PRO A C 1
ATOM 1501 O O . PRO A 1 206 ? -0.483 2.514 -20.915 1.00 87.88 206 PRO A O 1
ATOM 1504 N N . GLY A 1 207 ? 1.571 1.859 -21.600 1.00 90.06 207 GLY A N 1
ATOM 1505 C CA . GLY A 1 207 ? 2.235 2.044 -20.323 1.00 90.06 207 GLY A CA 1
ATOM 1506 C C . GLY A 1 207 ? 2.842 3.435 -20.174 1.00 90.06 207 GLY A C 1
ATOM 1507 O O . GLY A 1 207 ? 2.641 4.321 -21.004 1.00 90.06 207 GLY A O 1
ATOM 1508 N N . TYR A 1 208 ? 3.616 3.630 -19.107 1.00 86.38 208 TYR A N 1
ATOM 1509 C CA . TYR A 1 208 ? 4.280 4.911 -18.841 1.00 86.38 208 TYR A CA 1
ATOM 1510 C C . TYR A 1 208 ? 5.700 4.985 -19.418 1.00 86.38 208 TYR A C 1
ATOM 1512 O O . TYR A 1 208 ? 6.269 6.075 -19.502 1.00 86.38 208 TYR A O 1
ATOM 1520 N N . LYS A 1 209 ? 6.310 3.847 -19.782 1.00 88.75 209 LYS A N 1
ATOM 1521 C CA . LYS A 1 209 ? 7.704 3.810 -20.245 1.00 88.75 209 LYS A CA 1
ATOM 1522 C C . LYS A 1 209 ? 7.991 2.609 -21.140 1.00 88.75 209 LYS A C 1
ATOM 1524 O O . LYS A 1 209 ? 7.867 1.470 -20.698 1.00 88.75 209 LYS A O 1
ATOM 1529 N N . ARG A 1 210 ? 8.471 2.875 -22.357 1.00 93.75 210 ARG A N 1
ATOM 1530 C CA . ARG A 1 210 ? 9.104 1.879 -23.235 1.00 93.75 210 ARG A CA 1
ATOM 1531 C C . ARG A 1 210 ? 10.616 1.983 -23.131 1.00 93.75 210 ARG A C 1
ATOM 1533 O O . ARG A 1 210 ? 11.153 3.089 -23.158 1.00 93.75 210 ARG A O 1
ATOM 1540 N N . GLU A 1 211 ? 11.304 0.856 -23.017 1.00 93.56 211 GLU A N 1
ATOM 1541 C CA . GLU A 1 211 ? 12.768 0.817 -23.009 1.00 93.56 211 GLU A CA 1
ATOM 1542 C C . GLU A 1 211 ? 13.307 -0.521 -23.510 1.00 93.56 211 GLU A C 1
ATOM 1544 O O . GLU A 1 211 ? 12.544 -1.445 -23.781 1.00 93.56 211 GLU A O 1
ATOM 1549 N N . LYS A 1 212 ? 14.633 -0.624 -23.642 1.00 97.25 212 LYS A N 1
ATOM 1550 C CA . LYS A 1 212 ? 15.279 -1.888 -23.988 1.00 97.25 212 LYS A CA 1
ATOM 1551 C C . LYS A 1 212 ? 15.140 -2.904 -22.857 1.00 97.25 212 LYS A C 1
ATOM 1553 O O . LYS A 1 212 ? 15.206 -2.529 -21.687 1.00 97.25 212 LYS A O 1
ATOM 1558 N N . ILE A 1 213 ? 14.996 -4.179 -23.208 1.00 96.00 213 ILE A N 1
ATOM 1559 C CA . ILE A 1 213 ? 14.948 -5.270 -22.238 1.00 96.00 213 ILE A CA 1
ATOM 1560 C C . ILE A 1 213 ? 16.231 -5.296 -21.399 1.00 96.00 213 ILE A C 1
ATOM 1562 O O . ILE A 1 213 ? 17.346 -5.179 -21.910 1.00 96.00 213 ILE A O 1
ATOM 1566 N N . LYS A 1 214 ? 16.053 -5.454 -20.089 1.00 92.56 214 LYS A N 1
ATOM 1567 C CA . LYS A 1 214 ? 17.123 -5.525 -19.088 1.00 92.56 214 LYS A CA 1
ATOM 1568 C C . LYS A 1 214 ? 17.077 -6.868 -18.358 1.00 92.56 214 LYS A C 1
ATOM 1570 O O . LYS A 1 214 ? 16.067 -7.572 -18.439 1.00 92.56 214 LYS A O 1
ATOM 1575 N N . PRO A 1 215 ? 18.135 -7.245 -17.618 1.00 96.81 215 PRO A N 1
ATOM 1576 C CA . PRO A 1 215 ? 18.069 -8.363 -16.686 1.00 96.81 215 PRO A CA 1
ATOM 1577 C C . PRO A 1 215 ? 16.844 -8.263 -15.767 1.00 96.81 215 PRO A C 1
ATOM 1579 O O . PRO A 1 215 ? 16.469 -7.178 -15.324 1.00 96.81 215 PRO A O 1
ATOM 1582 N N . SER A 1 216 ? 16.241 -9.406 -15.431 1.00 96.56 216 SER A N 1
ATOM 1583 C CA . SER A 1 216 ? 15.019 -9.464 -14.610 1.00 96.56 216 SER A CA 1
ATOM 1584 C C . SER A 1 216 ? 15.138 -8.721 -13.278 1.00 96.56 216 SER A C 1
ATOM 1586 O O . SER A 1 216 ? 14.161 -8.132 -12.822 1.00 96.56 216 SER A O 1
ATOM 1588 N N . LYS A 1 217 ? 16.338 -8.702 -12.687 1.00 91.94 217 LYS A N 1
ATOM 1589 C CA . LYS A 1 217 ? 16.643 -7.957 -11.463 1.00 91.94 217 LYS A CA 1
ATOM 1590 C C . LYS A 1 217 ? 16.378 -6.455 -11.617 1.00 91.94 217 LYS A C 1
ATOM 1592 O O . LYS A 1 217 ? 15.696 -5.886 -10.777 1.00 91.94 217 LYS A O 1
ATOM 1597 N N . GLU A 1 218 ? 16.855 -5.839 -12.695 1.00 91.94 218 GLU A N 1
ATOM 1598 C CA . GLU A 1 218 ? 16.689 -4.397 -12.930 1.00 91.94 218 GLU A CA 1
ATOM 1599 C C . GLU A 1 218 ? 15.226 -4.040 -13.226 1.00 91.94 218 GLU A C 1
ATOM 1601 O O . GLU A 1 218 ? 14.720 -3.023 -12.758 1.00 91.94 218 GLU A O 1
ATOM 1606 N N . MET A 1 219 ? 14.507 -4.907 -13.950 1.00 93.06 219 MET A N 1
ATOM 1607 C CA . MET A 1 219 ? 13.066 -4.724 -14.157 1.00 93.06 219 MET A CA 1
ATOM 1608 C C . MET A 1 219 ? 12.295 -4.814 -12.833 1.00 93.06 219 MET A C 1
ATOM 1610 O O . MET A 1 219 ? 11.393 -4.018 -12.590 1.00 93.06 219 MET A O 1
ATOM 1614 N N . ALA A 1 220 ? 12.660 -5.753 -11.954 1.00 91.44 220 ALA A N 1
ATOM 1615 C CA . ALA A 1 220 ? 12.053 -5.869 -10.632 1.00 91.44 220 ALA A CA 1
ATOM 1616 C C . ALA A 1 220 ? 12.358 -4.650 -9.744 1.00 91.44 220 ALA A C 1
ATOM 1618 O O . ALA A 1 220 ? 11.469 -4.194 -9.030 1.00 91.44 220 ALA A O 1
ATOM 1619 N N . GLU A 1 221 ? 13.574 -4.099 -9.803 1.00 86.00 221 GLU A N 1
ATOM 1620 C CA . GLU A 1 221 ? 13.954 -2.878 -9.078 1.00 86.00 221 GLU A CA 1
ATOM 1621 C C . GLU A 1 221 ? 13.087 -1.674 -9.483 1.00 86.00 221 GLU A C 1
ATOM 1623 O O . GLU A 1 221 ? 12.606 -0.955 -8.605 1.00 86.00 221 GLU A O 1
ATOM 1628 N N . GLU A 1 222 ? 12.807 -1.496 -10.779 1.00 85.75 222 GLU A N 1
ATOM 1629 C CA . GLU A 1 222 ? 11.886 -0.459 -11.277 1.00 85.75 222 GLU A CA 1
ATOM 1630 C C . GLU A 1 222 ? 10.461 -0.655 -10.725 1.00 85.75 222 GLU A C 1
ATOM 1632 O O . GLU A 1 222 ? 9.885 0.275 -10.156 1.00 85.75 222 GLU A O 1
ATOM 1637 N N . LEU A 1 223 ? 9.901 -1.870 -10.824 1.00 90.00 223 LEU A N 1
ATOM 1638 C CA . LEU A 1 223 ? 8.549 -2.165 -10.324 1.00 90.00 223 LEU A CA 1
ATOM 1639 C C . LEU A 1 223 ? 8.445 -1.953 -8.805 1.00 90.00 223 LEU A C 1
ATOM 1641 O O . LEU A 1 223 ? 7.502 -1.323 -8.324 1.00 90.00 223 LEU A O 1
ATOM 1645 N N . ILE A 1 224 ? 9.431 -2.439 -8.044 1.00 86.31 224 ILE A N 1
ATOM 1646 C CA . ILE A 1 224 ? 9.505 -2.259 -6.589 1.00 86.31 224 ILE A CA 1
ATOM 1647 C C . ILE A 1 224 ? 9.598 -0.771 -6.253 1.00 86.31 224 ILE A C 1
ATOM 1649 O O . ILE A 1 224 ? 8.879 -0.315 -5.372 1.00 86.31 224 ILE A O 1
ATOM 1653 N N . SER A 1 225 ? 10.441 -0.000 -6.945 1.00 81.50 225 SER A N 1
ATOM 1654 C CA . SER A 1 225 ? 10.581 1.445 -6.722 1.00 81.50 225 SER A CA 1
ATOM 1655 C C . SER A 1 225 ? 9.242 2.176 -6.871 1.00 81.50 225 SER A C 1
ATOM 1657 O O . SER A 1 225 ? 8.856 2.969 -6.010 1.00 81.50 225 SER A O 1
ATOM 1659 N N . LYS A 1 226 ? 8.466 1.834 -7.906 1.00 83.56 226 LYS A N 1
ATOM 1660 C CA . LYS A 1 226 ? 7.117 2.379 -8.100 1.00 83.56 226 LYS A CA 1
ATOM 1661 C C . LYS A 1 226 ? 6.151 1.959 -7.001 1.00 83.56 226 LYS A C 1
ATOM 1663 O O . LYS A 1 226 ? 5.421 2.810 -6.504 1.00 83.56 226 LYS A O 1
ATOM 1668 N N . LEU A 1 227 ? 6.165 0.694 -6.580 1.00 84.50 227 LEU A N 1
ATOM 1669 C CA . LEU A 1 227 ? 5.335 0.228 -5.464 1.00 84.50 227 LEU A CA 1
ATOM 1670 C C . LEU A 1 227 ? 5.688 0.948 -4.159 1.00 84.50 227 LEU A C 1
ATOM 1672 O O . LEU A 1 227 ? 4.783 1.402 -3.466 1.00 84.50 227 LEU A O 1
ATOM 1676 N N . LYS A 1 228 ? 6.980 1.128 -3.857 1.00 77.75 228 LYS A N 1
ATOM 1677 C CA . LYS A 1 228 ? 7.444 1.904 -2.696 1.00 77.75 228 LYS A CA 1
ATOM 1678 C C . LYS A 1 228 ? 6.864 3.317 -2.705 1.00 77.75 228 LYS A C 1
ATOM 1680 O O . LYS A 1 228 ? 6.319 3.760 -1.699 1.00 77.75 228 LYS A O 1
ATOM 1685 N N . ALA A 1 229 ? 6.946 3.998 -3.848 1.00 73.88 229 ALA A N 1
ATOM 1686 C CA . ALA A 1 229 ? 6.375 5.331 -4.010 1.00 73.88 229 ALA A CA 1
ATOM 1687 C C . ALA A 1 229 ? 4.841 5.318 -3.883 1.00 73.88 229 ALA A C 1
ATOM 1689 O O . ALA A 1 229 ? 4.276 6.137 -3.166 1.00 73.88 229 ALA A O 1
ATOM 1690 N N . GLY A 1 230 ? 4.165 4.367 -4.534 1.00 73.19 230 GLY A N 1
ATOM 1691 C CA . GLY A 1 230 ? 2.704 4.269 -4.564 1.00 73.19 230 GLY A CA 1
ATOM 1692 C C . GLY A 1 230 ? 2.071 3.880 -3.228 1.00 73.19 230 GLY A C 1
ATOM 1693 O O . GLY A 1 230 ? 0.929 4.254 -2.963 1.00 73.19 230 GLY A O 1
ATOM 1694 N N . PHE A 1 231 ? 2.786 3.152 -2.377 1.00 76.62 231 PHE A N 1
ATOM 1695 C CA . PHE A 1 231 ? 2.366 2.889 -1.002 1.00 76.62 231 PHE A CA 1
ATOM 1696 C C . PHE A 1 231 ? 2.733 4.011 -0.038 1.00 76.62 231 PHE A C 1
ATOM 1698 O O . PHE A 1 231 ? 2.421 3.875 1.139 1.00 76.62 231 PHE A O 1
ATOM 1705 N N . HIS A 1 232 ? 3.400 5.072 -0.514 1.00 61.75 232 HIS A N 1
ATOM 1706 C CA . HIS A 1 232 ? 4.055 6.051 0.343 1.00 61.75 232 HIS A CA 1
ATOM 1707 C C . HIS A 1 232 ? 4.769 5.316 1.465 1.00 61.75 232 HIS A C 1
ATOM 1709 O O . HIS A 1 232 ? 4.409 5.485 2.624 1.00 61.75 232 HIS A O 1
ATOM 1715 N N . TRP A 1 233 ? 5.693 4.410 1.114 1.00 51.06 233 TRP A N 1
ATOM 1716 C CA . TRP A 1 233 ? 6.552 3.790 2.116 1.00 51.06 233 TRP A CA 1
ATOM 1717 C C . TRP A 1 233 ? 7.310 4.911 2.828 1.00 51.06 233 TRP A C 1
ATOM 1719 O O . TRP A 1 233 ? 8.426 5.264 2.452 1.00 51.06 233 TRP A O 1
ATOM 1729 N N . GLU A 1 234 ? 6.685 5.470 3.862 1.00 39.47 234 GLU A N 1
ATOM 1730 C CA . GLU A 1 234 ? 7.350 6.106 4.968 1.00 39.47 234 GLU A CA 1
ATOM 1731 C C . GLU A 1 234 ? 8.302 5.038 5.464 1.00 39.47 234 GLU A C 1
ATOM 1733 O O . GLU A 1 234 ? 7.903 3.901 5.722 1.00 39.47 234 GLU A O 1
ATOM 1738 N N . THR A 1 235 ? 9.587 5.352 5.455 1.00 39.38 235 THR A N 1
ATOM 1739 C CA . THR A 1 235 ? 10.666 4.447 5.826 1.00 39.38 235 THR A CA 1
ATOM 1740 C C . THR A 1 235 ? 10.426 3.867 7.220 1.00 39.38 235 THR A C 1
ATOM 1742 O O . THR A 1 235 ? 10.859 4.413 8.229 1.00 39.38 235 THR A O 1
ATOM 1745 N N . GLY A 1 236 ? 9.727 2.736 7.246 1.00 37.81 236 GLY A N 1
ATOM 1746 C CA . GLY A 1 236 ? 9.339 1.971 8.412 1.00 37.81 236 GLY A CA 1
ATOM 1747 C C . GLY A 1 236 ? 9.011 0.546 7.971 1.00 37.81 236 GLY A C 1
ATOM 1748 O O . GLY A 1 236 ? 8.015 0.310 7.296 1.00 37.81 236 GLY A O 1
ATOM 1749 N N . LYS A 1 237 ? 9.856 -0.405 8.395 1.00 35.72 237 LYS A N 1
ATOM 1750 C CA . LYS A 1 237 ? 9.690 -1.877 8.323 1.00 35.72 237 LYS A CA 1
ATOM 1751 C C . LYS A 1 237 ? 10.249 -2.671 7.126 1.00 35.72 237 LYS A C 1
ATOM 1753 O O . LYS A 1 237 ? 9.892 -3.833 6.979 1.00 35.72 237 LYS A O 1
ATOM 1758 N N . ILE A 1 238 ? 11.232 -2.151 6.388 1.00 36.19 238 ILE A N 1
ATOM 1759 C CA . ILE A 1 238 ? 12.433 -2.925 5.988 1.00 36.19 238 ILE A CA 1
ATOM 1760 C C . ILE A 1 238 ? 13.610 -1.970 6.165 1.00 36.19 238 ILE A C 1
ATOM 1762 O O . ILE A 1 238 ? 13.520 -0.808 5.778 1.00 36.19 238 ILE A O 1
ATOM 1766 N N . ASP A 1 239 ? 14.662 -2.462 6.801 1.00 49.22 239 ASP A N 1
ATOM 1767 C CA . ASP A 1 239 ? 15.745 -1.757 7.486 1.00 49.22 239 ASP A CA 1
ATOM 1768 C C . ASP A 1 239 ? 16.677 -0.938 6.549 1.00 49.22 239 ASP A C 1
ATOM 1770 O O . ASP A 1 239 ? 17.892 -1.067 6.584 1.00 49.22 239 ASP A O 1
ATOM 1774 N N . GLN A 1 240 ? 16.125 -0.064 5.697 1.00 40.06 240 GLN A N 1
ATOM 1775 C CA . GLN A 1 240 ? 16.884 0.799 4.778 1.00 40.06 240 GLN A CA 1
ATOM 1776 C C . GLN A 1 240 ? 17.834 1.733 5.529 1.00 40.06 240 GLN A C 1
ATOM 1778 O O . GLN A 1 240 ? 18.911 2.015 5.032 1.00 40.06 240 GLN A O 1
ATOM 1783 N N . ASN A 1 241 ? 17.483 2.157 6.748 1.00 50.84 241 ASN A N 1
ATOM 1784 C CA . ASN A 1 241 ? 18.401 2.908 7.604 1.00 50.84 241 ASN A CA 1
ATOM 1785 C C . ASN A 1 241 ? 19.521 2.024 8.148 1.00 50.84 241 ASN A C 1
ATOM 1787 O O . ASN A 1 241 ? 20.645 2.485 8.238 1.00 50.84 241 ASN A O 1
ATOM 1791 N N . LYS A 1 242 ? 19.258 0.757 8.479 1.00 60.81 242 LYS A N 1
ATOM 1792 C CA . LYS A 1 242 ? 20.309 -0.185 8.874 1.00 60.81 242 LYS A CA 1
ATOM 1793 C C . LYS A 1 242 ? 21.275 -0.419 7.718 1.00 60.81 242 LYS A C 1
ATOM 1795 O O . LYS A 1 242 ? 22.476 -0.285 7.905 1.00 60.81 242 LYS A O 1
ATOM 1800 N N . ASP A 1 243 ? 20.749 -0.724 6.536 1.00 61.22 243 ASP A N 1
ATOM 1801 C CA . ASP A 1 243 ? 21.566 -0.986 5.354 1.00 61.22 243 ASP A CA 1
ATOM 1802 C C . ASP A 1 243 ? 22.317 0.283 4.935 1.00 61.22 243 ASP A C 1
ATOM 1804 O O . ASP A 1 243 ? 23.525 0.221 4.756 1.00 61.22 243 ASP A O 1
ATOM 1808 N N . TYR A 1 244 ? 21.669 1.452 4.931 1.00 70.50 244 TYR A N 1
ATOM 1809 C CA . TYR A 1 244 ? 22.317 2.733 4.643 1.00 70.50 244 TYR A CA 1
ATOM 1810 C C . TYR A 1 244 ? 23.372 3.120 5.688 1.00 70.50 244 TYR A C 1
ATOM 1812 O O . TYR A 1 244 ? 24.474 3.521 5.334 1.00 70.50 244 TYR A O 1
ATOM 1820 N N . LEU A 1 245 ? 23.096 2.958 6.985 1.00 71.38 245 LEU A N 1
ATOM 1821 C CA . LEU A 1 245 ? 24.085 3.201 8.041 1.00 71.38 245 LEU A CA 1
ATOM 1822 C C . LEU A 1 245 ? 25.268 2.234 7.930 1.00 71.38 245 LEU A C 1
ATOM 1824 O O . LEU A 1 245 ? 26.406 2.638 8.151 1.00 71.38 245 LEU A O 1
ATOM 1828 N N . SER A 1 246 ? 25.019 0.977 7.562 1.00 78.12 246 SER A N 1
ATOM 1829 C CA . SER A 1 246 ? 26.065 -0.001 7.257 1.00 78.12 246 SER A CA 1
ATOM 1830 C C . SER A 1 246 ? 26.828 0.341 5.970 1.00 78.12 246 SER A C 1
ATOM 1832 O O . SER A 1 246 ? 28.042 0.160 5.926 1.00 78.12 246 SER A O 1
ATOM 1834 N N . GLU A 1 247 ? 26.177 0.882 4.941 1.00 77.44 247 GLU A N 1
ATOM 1835 C CA . GLU A 1 247 ? 26.815 1.376 3.714 1.00 77.44 247 GLU A CA 1
ATOM 1836 C C . GLU A 1 247 ? 27.708 2.590 3.991 1.00 77.44 247 GLU A C 1
ATOM 1838 O O . GLU A 1 247 ? 28.831 2.637 3.494 1.00 77.44 247 GLU A O 1
ATOM 1843 N N . LEU A 1 248 ? 27.253 3.536 4.819 1.00 77.94 248 LEU A N 1
ATOM 1844 C CA . LEU A 1 248 ? 28.046 4.686 5.266 1.00 77.94 248 LEU A CA 1
ATOM 1845 C C . LEU A 1 248 ? 29.237 4.268 6.131 1.00 77.94 248 LEU A C 1
ATOM 1847 O O . LEU A 1 248 ? 30.314 4.855 6.025 1.00 77.94 248 LEU A O 1
ATOM 1851 N N . ASP A 1 249 ? 29.054 3.244 6.962 1.00 82.00 249 ASP A N 1
ATOM 1852 C CA . ASP A 1 249 ? 30.098 2.692 7.820 1.00 82.00 249 ASP A CA 1
ATOM 1853 C C . ASP A 1 249 ? 31.092 1.814 7.040 1.00 82.00 249 ASP A C 1
ATOM 1855 O O . ASP A 1 249 ? 32.260 1.753 7.388 1.00 82.00 249 ASP A O 1
ATOM 1859 N N . THR A 1 250 ? 30.700 1.181 5.932 1.00 84.12 250 THR A N 1
ATOM 1860 C CA . THR A 1 250 ? 31.580 0.303 5.132 1.00 84.12 250 THR A CA 1
ATOM 1861 C C . THR A 1 250 ? 32.902 0.955 4.671 1.00 84.12 250 THR A C 1
ATOM 1863 O O . THR A 1 250 ? 33.947 0.316 4.803 1.00 84.12 250 THR A O 1
ATOM 1866 N N . PRO A 1 251 ? 32.932 2.186 4.116 1.00 84.00 251 PRO A N 1
ATOM 1867 C CA . PRO A 1 251 ? 34.173 2.787 3.621 1.00 84.00 251 PRO A CA 1
ATOM 1868 C C . PRO A 1 251 ? 35.138 3.261 4.719 1.00 84.00 251 PRO A C 1
ATOM 1870 O O . PRO A 1 251 ? 36.329 3.413 4.434 1.00 84.00 251 PRO A O 1
ATOM 1873 N N . ILE A 1 252 ? 34.654 3.521 5.940 1.00 84.88 252 ILE A N 1
ATOM 1874 C CA . ILE A 1 252 ? 35.447 4.150 7.014 1.00 84.88 252 ILE A CA 1
ATOM 1875 C C . ILE A 1 252 ? 35.491 3.340 8.321 1.00 84.88 252 ILE A C 1
ATOM 1877 O O . ILE A 1 252 ? 36.378 3.557 9.138 1.00 84.88 252 ILE A O 1
ATOM 1881 N N . GLY A 1 253 ? 34.600 2.379 8.513 1.00 86.00 253 GLY A N 1
ATOM 1882 C CA . GLY A 1 253 ? 34.490 1.494 9.669 1.00 86.00 253 GLY A CA 1
ATOM 1883 C C . GLY A 1 253 ? 34.455 0.023 9.253 1.00 86.00 253 GLY A C 1
ATOM 1884 O O . GLY A 1 253 ? 35.260 -0.411 8.429 1.00 86.00 253 GLY A O 1
ATOM 1885 N N . ASP A 1 254 ? 33.582 -0.775 9.871 1.00 83.94 254 ASP A N 1
ATOM 1886 C CA . ASP A 1 254 ? 33.447 -2.215 9.603 1.00 83.94 254 ASP A CA 1
ATOM 1887 C C . ASP A 1 254 ? 32.098 -2.629 9.005 1.00 83.94 254 ASP A C 1
ATOM 1889 O O . ASP A 1 254 ? 31.848 -3.820 8.814 1.00 83.94 254 ASP A O 1
ATOM 1893 N N . GLY A 1 255 ? 31.261 -1.653 8.649 1.00 80.50 255 GLY A N 1
ATOM 1894 C CA . GLY A 1 255 ? 29.986 -1.865 7.966 1.00 80.50 255 GLY A CA 1
ATOM 1895 C C . GLY A 1 255 ? 28.909 -2.475 8.861 1.00 80.50 255 GLY A C 1
ATOM 1896 O O . GLY A 1 255 ? 27.896 -2.975 8.366 1.00 80.50 255 GLY A O 1
ATOM 1897 N N . ASP A 1 256 ? 29.100 -2.465 10.180 1.00 80.38 256 ASP A N 1
ATOM 1898 C CA . ASP A 1 256 ? 28.216 -3.131 11.134 1.00 80.38 256 ASP A CA 1
ATOM 1899 C C . ASP A 1 256 ? 27.353 -2.156 11.949 1.00 80.38 256 ASP A C 1
ATOM 1901 O O . ASP A 1 256 ? 26.415 -2.606 12.617 1.00 80.38 256 ASP A O 1
ATOM 1905 N N . HIS A 1 257 ? 27.608 -0.840 11.853 1.00 78.31 257 HIS A N 1
ATOM 1906 C CA . HIS A 1 257 ? 26.937 0.177 12.672 1.00 78.31 257 HIS A CA 1
ATOM 1907 C C . HIS A 1 257 ? 25.413 0.094 12.578 1.00 78.31 257 HIS A C 1
ATOM 1909 O O . HIS A 1 257 ? 24.736 0.023 13.605 1.00 78.31 257 HIS A O 1
ATOM 1915 N N . GLY A 1 258 ? 24.864 0.000 11.365 1.00 70.19 258 GLY A N 1
ATOM 1916 C CA . GLY A 1 258 ? 23.426 -0.163 11.166 1.00 70.19 258 GLY A CA 1
ATOM 1917 C C . GLY A 1 258 ? 22.878 -1.404 11.869 1.00 70.19 258 GLY A C 1
ATOM 1918 O O . GLY A 1 258 ? 21.951 -1.304 12.675 1.00 70.19 258 GLY A O 1
ATOM 1919 N N . ASN A 1 259 ? 23.484 -2.574 11.625 1.00 73.00 259 ASN A N 1
ATOM 1920 C CA . ASN A 1 259 ? 23.078 -3.843 12.248 1.00 73.00 259 ASN A CA 1
ATOM 1921 C C . ASN A 1 259 ? 23.155 -3.790 13.785 1.00 73.00 259 ASN A C 1
ATOM 1923 O O . ASN A 1 259 ? 22.306 -4.358 14.474 1.00 73.00 259 ASN A O 1
ATOM 1927 N N . ASN A 1 260 ? 24.164 -3.115 14.335 1.00 72.69 260 ASN A N 1
ATOM 1928 C CA . ASN A 1 260 ? 24.326 -2.928 15.774 1.00 72.69 260 ASN A CA 1
ATOM 1929 C C . ASN A 1 260 ? 23.224 -2.050 16.369 1.00 72.69 260 ASN A C 1
ATOM 1931 O O . ASN A 1 260 ? 22.662 -2.413 17.403 1.00 72.69 260 ASN A O 1
ATOM 1935 N N . MET A 1 261 ? 22.888 -0.941 15.710 1.00 72.81 261 MET A N 1
ATOM 1936 C CA . MET A 1 261 ? 21.836 -0.035 16.170 1.00 72.81 261 MET A CA 1
ATOM 1937 C C . MET A 1 261 ? 20.445 -0.671 16.084 1.00 72.81 261 MET A C 1
ATOM 1939 O O . MET A 1 261 ? 19.685 -0.563 17.043 1.00 72.81 261 MET A O 1
ATOM 1943 N N . SER A 1 262 ? 20.150 -1.407 15.006 1.00 69.62 262 SER A N 1
ATOM 1944 C CA . SER A 1 262 ? 18.892 -2.157 14.843 1.00 69.62 262 SER A CA 1
ATOM 1945 C C . SER A 1 262 ? 18.685 -3.158 15.995 1.00 69.62 262 SER A C 1
ATOM 1947 O O . SER A 1 262 ? 17.711 -3.058 16.742 1.00 69.62 262 SER A O 1
ATOM 1949 N N . ARG A 1 263 ? 19.689 -4.005 16.287 1.00 71.94 263 ARG A N 1
ATOM 1950 C CA . ARG A 1 263 ? 19.651 -4.933 17.440 1.00 71.94 263 ARG A CA 1
ATOM 1951 C C . ARG A 1 263 ? 19.479 -4.234 18.790 1.00 71.94 263 ARG A C 1
ATOM 1953 O O . ARG A 1 263 ? 18.861 -4.790 19.699 1.00 71.94 263 ARG A O 1
ATOM 1960 N N . GLY A 1 264 ? 20.076 -3.054 18.948 1.00 69.31 264 GLY A N 1
ATOM 1961 C CA . GLY A 1 264 ? 19.932 -2.237 20.147 1.00 69.31 264 GLY A CA 1
ATOM 1962 C C . GLY A 1 264 ? 18.500 -1.769 20.358 1.00 69.31 264 GLY A C 1
ATOM 1963 O O . GLY A 1 264 ? 17.952 -1.956 21.442 1.00 69.31 264 GLY A O 1
ATOM 1964 N N . MET A 1 265 ? 17.893 -1.196 19.321 1.00 69.69 265 MET A N 1
ATOM 1965 C CA . MET A 1 265 ? 16.543 -0.633 19.392 1.00 69.69 265 MET A CA 1
ATOM 1966 C C . MET A 1 265 ? 15.454 -1.705 19.514 1.00 69.69 265 MET A C 1
ATOM 1968 O O . MET A 1 265 ? 14.482 -1.503 20.248 1.00 69.69 265 MET A O 1
ATOM 1972 N N . ASP A 1 266 ? 15.653 -2.880 18.912 1.00 66.00 266 ASP A N 1
ATOM 1973 C CA . ASP A 1 266 ? 14.792 -4.047 19.144 1.00 66.00 266 ASP A CA 1
ATOM 1974 C C . ASP A 1 266 ? 14.767 -4.432 20.630 1.00 66.00 266 ASP A C 1
ATOM 1976 O O . ASP A 1 266 ? 13.706 -4.645 21.220 1.00 66.00 266 ASP A O 1
ATOM 1980 N N . ALA A 1 267 ? 15.936 -4.451 21.271 1.00 70.50 267 ALA A N 1
ATOM 1981 C CA . ALA A 1 267 ? 16.042 -4.778 22.685 1.00 70.50 267 ALA A CA 1
ATOM 1982 C C . ALA A 1 267 ? 15.497 -3.683 23.608 1.00 70.50 267 ALA A C 1
ATOM 1984 O O . ALA A 1 267 ? 14.980 -3.994 24.680 1.00 70.50 267 ALA A O 1
ATOM 1985 N N . VAL A 1 268 ? 15.604 -2.410 23.214 1.00 66.62 268 VAL A N 1
ATOM 1986 C CA . VAL A 1 268 ? 14.940 -1.304 23.919 1.00 66.62 268 VAL A CA 1
ATOM 1987 C C . VAL A 1 268 ? 13.429 -1.525 23.882 1.00 66.62 268 VAL A C 1
ATOM 1989 O O . VAL A 1 268 ? 12.801 -1.545 24.939 1.00 66.62 268 VAL A O 1
ATOM 1992 N N . SER A 1 269 ? 12.869 -1.785 22.697 1.00 61.12 269 SER A N 1
ATOM 1993 C CA . SER A 1 269 ? 11.436 -2.053 22.516 1.00 61.12 269 SER A CA 1
ATOM 1994 C C . SER A 1 269 ? 10.957 -3.216 23.396 1.00 61.12 269 SER A C 1
ATOM 1996 O O . SER A 1 269 ? 9.973 -3.089 24.123 1.00 61.12 269 SER A O 1
ATOM 1998 N N . GLU A 1 270 ? 11.682 -4.339 23.386 1.00 67.62 270 GLU A N 1
ATOM 1999 C CA . GLU A 1 270 ? 11.374 -5.515 24.211 1.00 67.62 270 GLU A CA 1
ATOM 2000 C C . GLU A 1 270 ? 11.471 -5.213 25.720 1.00 67.62 270 GLU A C 1
ATOM 2002 O O . GLU A 1 270 ? 10.622 -5.630 26.515 1.00 67.62 270 GLU A O 1
ATOM 2007 N N . SER A 1 271 ? 12.497 -4.464 26.131 1.00 74.44 271 SER A N 1
ATOM 2008 C CA . SER A 1 271 ? 12.725 -4.085 27.529 1.00 74.44 271 SER A CA 1
ATOM 2009 C C . SER A 1 271 ? 11.599 -3.197 28.060 1.00 74.44 271 SER A C 1
ATOM 2011 O O . SER A 1 271 ? 11.047 -3.479 29.122 1.00 74.44 271 SER A O 1
ATOM 2013 N N . LEU A 1 272 ? 11.198 -2.172 27.305 1.00 63.66 272 LEU A N 1
ATOM 2014 C CA . LEU A 1 272 ? 10.123 -1.262 27.705 1.00 63.66 272 LEU A CA 1
ATOM 2015 C C . LEU A 1 272 ? 8.774 -1.990 27.783 1.00 63.66 272 LEU A C 1
ATOM 2017 O O . LEU A 1 272 ? 8.084 -1.883 28.798 1.00 63.66 272 LEU A O 1
ATOM 2021 N N . ALA A 1 273 ? 8.446 -2.811 26.781 1.00 63.53 273 ALA A N 1
ATOM 2022 C CA . ALA A 1 273 ? 7.201 -3.581 26.760 1.00 63.53 273 ALA A CA 1
ATOM 2023 C C . ALA A 1 273 ? 7.107 -4.591 27.919 1.00 63.53 273 ALA A C 1
ATOM 2025 O O . ALA A 1 273 ? 6.052 -4.757 28.532 1.00 63.53 273 ALA A O 1
ATOM 2026 N N . SER A 1 274 ? 8.214 -5.269 28.240 1.00 71.00 274 SER A N 1
ATOM 2027 C CA . SER A 1 274 ? 8.234 -6.299 29.285 1.00 71.00 274 SER A CA 1
ATOM 2028 C C . SER A 1 274 ? 8.314 -5.737 30.704 1.00 71.00 274 SER A C 1
ATOM 2030 O O . SER A 1 274 ? 7.805 -6.364 31.636 1.00 71.00 274 SER A O 1
ATOM 2032 N N . LYS A 1 275 ? 8.973 -4.588 30.895 1.00 75.56 275 LYS A N 1
ATOM 2033 C CA . LYS A 1 275 ? 9.218 -4.003 32.222 1.00 75.56 275 LYS A CA 1
ATOM 2034 C C . LYS A 1 275 ? 8.214 -2.935 32.625 1.00 75.56 275 LYS A C 1
ATOM 2036 O O . LYS A 1 275 ? 8.153 -2.668 33.819 1.00 75.56 275 LYS A O 1
ATOM 2041 N N . LYS A 1 276 ? 7.438 -2.391 31.677 1.00 73.12 276 LYS A N 1
ATOM 2042 C CA . LYS A 1 276 ? 6.371 -1.406 31.918 1.00 73.12 276 LYS A CA 1
ATOM 2043 C C . LYS A 1 276 ? 6.841 -0.257 32.828 1.00 73.12 276 LYS A C 1
ATOM 2045 O O . LYS A 1 276 ? 6.407 -0.180 33.974 1.00 73.12 276 LYS A O 1
ATOM 2050 N N . PRO A 1 277 ? 7.794 0.573 32.368 1.00 72.12 277 PRO A N 1
ATOM 2051 C CA . PRO A 1 277 ? 8.323 1.668 33.176 1.00 72.12 277 PRO A CA 1
ATOM 2052 C C . PRO A 1 277 ? 7.231 2.671 33.550 1.00 72.12 277 PRO A C 1
ATOM 2054 O O . PRO A 1 277 ? 6.372 2.982 32.731 1.00 72.12 277 PRO A O 1
ATOM 2057 N N . GLU A 1 278 ? 7.310 3.203 34.768 1.00 70.19 278 GLU A N 1
ATOM 2058 C CA . GLU A 1 278 ? 6.336 4.167 35.297 1.00 70.19 278 GLU A CA 1
ATOM 2059 C C . GLU A 1 278 ? 6.868 5.606 35.267 1.00 70.19 278 GLU A C 1
ATOM 2061 O O . GLU A 1 278 ? 6.087 6.551 35.317 1.00 70.19 278 GLU A O 1
ATOM 2066 N N . THR A 1 279 ? 8.192 5.789 35.177 1.00 68.69 279 THR A N 1
ATOM 2067 C CA . THR A 1 279 ? 8.834 7.110 35.190 1.00 68.69 279 THR A CA 1
ATOM 2068 C C . THR A 1 279 ? 9.786 7.318 34.014 1.00 68.69 279 THR A C 1
ATOM 2070 O O . THR A 1 279 ? 10.325 6.382 33.423 1.00 68.69 279 THR A O 1
ATOM 2073 N N . ILE A 1 280 ? 10.075 8.582 33.719 1.00 62.56 280 ILE A N 1
ATOM 2074 C CA . ILE A 1 280 ? 11.022 9.023 32.681 1.00 62.56 280 ILE A CA 1
ATOM 2075 C C . ILE A 1 280 ? 12.427 8.487 32.955 1.00 62.56 280 ILE A C 1
ATOM 2077 O O . ILE A 1 280 ? 13.127 7.999 32.064 1.00 62.56 280 ILE A O 1
ATOM 2081 N N . GLN A 1 281 ? 12.809 8.503 34.230 1.00 77.75 281 GLN A N 1
ATOM 2082 C CA . GLN A 1 281 ? 14.053 7.918 34.700 1.00 77.75 281 GLN A CA 1
ATOM 2083 C C . GLN A 1 281 ? 14.108 6.403 34.436 1.00 77.75 281 GLN A C 1
ATOM 2085 O O . GLN A 1 281 ? 15.163 5.900 34.040 1.00 77.75 281 GLN A O 1
ATOM 2090 N N . ASP A 1 282 ? 12.996 5.676 34.601 1.00 77.50 282 ASP A N 1
ATOM 2091 C CA . ASP A 1 282 ? 12.932 4.246 34.280 1.00 77.50 282 ASP A CA 1
ATOM 2092 C C . ASP A 1 282 ? 13.088 3.996 32.783 1.00 77.50 282 ASP A C 1
ATOM 2094 O O . ASP A 1 282 ? 13.831 3.092 32.396 1.00 77.50 282 ASP A O 1
ATOM 2098 N N . ILE A 1 283 ? 12.464 4.818 31.935 1.00 71.94 283 ILE A N 1
ATOM 2099 C CA . ILE A 1 283 ? 12.591 4.688 30.480 1.00 71.94 283 ILE A CA 1
ATOM 2100 C C . ILE A 1 283 ? 14.049 4.886 30.050 1.00 71.94 283 ILE A C 1
ATOM 2102 O O . ILE A 1 283 ? 14.615 4.028 29.364 1.00 71.94 283 ILE A O 1
ATOM 2106 N N . PHE A 1 284 ? 14.700 5.959 30.506 1.00 78.94 284 PHE A N 1
ATOM 2107 C CA . PHE A 1 284 ? 16.114 6.214 30.219 1.00 78.94 284 PHE A CA 1
ATOM 2108 C C . PHE A 1 284 ? 17.024 5.096 30.730 1.00 78.94 284 PHE A C 1
ATOM 2110 O O . PHE A 1 284 ? 17.929 4.649 30.023 1.00 78.94 284 PHE A O 1
ATOM 2117 N N . LYS A 1 285 ? 16.767 4.592 31.939 1.00 85.25 285 LYS A N 1
ATOM 2118 C CA . LYS A 1 285 ? 17.536 3.499 32.539 1.00 85.25 285 LYS A CA 1
ATOM 2119 C C . LYS A 1 285 ? 17.386 2.193 31.760 1.00 85.25 285 LYS A C 1
ATOM 2121 O O . LYS A 1 285 ? 18.389 1.536 31.480 1.00 85.25 285 LYS A O 1
ATOM 2126 N N . LEU A 1 286 ? 16.164 1.809 31.396 1.00 78.25 286 LEU A N 1
ATOM 2127 C CA . LEU A 1 286 ? 15.898 0.595 30.620 1.00 78.25 286 LEU A CA 1
ATOM 2128 C C . LEU A 1 286 ? 16.485 0.692 29.212 1.00 78.25 286 LEU A C 1
ATOM 2130 O O . LEU A 1 286 ? 17.085 -0.274 28.736 1.00 78.25 286 LEU A O 1
ATOM 2134 N N . THR A 1 287 ? 16.384 1.868 28.591 1.00 77.50 287 THR A N 1
ATOM 2135 C CA . THR A 1 287 ? 16.986 2.160 27.286 1.00 77.50 287 THR A CA 1
ATOM 2136 C C . THR A 1 287 ? 18.506 2.046 27.362 1.00 77.50 287 THR A C 1
ATOM 2138 O O . THR A 1 287 ? 19.114 1.318 26.579 1.00 77.50 287 THR A O 1
ATOM 2141 N N . ALA A 1 288 ? 19.129 2.670 28.366 1.00 84.69 288 ALA A N 1
ATOM 2142 C CA . ALA A 1 288 ? 20.565 2.574 28.606 1.00 84.69 288 ALA A CA 1
ATOM 2143 C C . ALA A 1 288 ? 21.024 1.117 28.760 1.00 84.69 288 ALA A C 1
ATOM 2145 O O . ALA A 1 288 ? 21.980 0.694 28.110 1.00 84.69 288 ALA A O 1
ATOM 2146 N N . MET A 1 289 ? 20.332 0.331 29.592 1.00 86.94 289 MET A N 1
ATOM 2147 C CA . MET A 1 289 ? 20.676 -1.072 29.837 1.00 86.94 289 MET A CA 1
ATOM 2148 C C . MET A 1 289 ? 20.556 -1.932 28.574 1.00 86.94 289 MET A C 1
ATOM 2150 O O . MET A 1 289 ? 21.436 -2.757 28.317 1.00 86.94 289 MET A O 1
ATOM 2154 N N . ALA A 1 290 ? 19.507 -1.730 27.773 1.00 75.62 290 ALA A N 1
ATOM 2155 C CA . ALA A 1 290 ? 19.315 -2.450 26.519 1.00 75.62 290 ALA A CA 1
ATOM 2156 C C . ALA A 1 290 ? 20.418 -2.120 25.500 1.00 75.62 290 ALA A C 1
ATOM 2158 O O . ALA A 1 290 ? 21.043 -3.036 24.960 1.00 75.62 290 ALA A O 1
ATOM 2159 N N . LEU A 1 291 ? 20.732 -0.834 25.307 1.00 77.25 291 LEU A N 1
ATOM 2160 C CA . LEU A 1 291 ? 21.778 -0.401 24.376 1.00 77.25 291 LEU A CA 1
ATOM 2161 C C . LEU A 1 291 ? 23.165 -0.909 24.791 1.00 77.25 291 LEU A C 1
ATOM 2163 O O . LEU A 1 291 ? 23.879 -1.467 23.961 1.00 77.25 291 LEU A O 1
ATOM 2167 N N . ILE A 1 292 ? 23.523 -0.817 26.079 1.00 85.56 292 ILE A N 1
ATOM 2168 C CA . ILE A 1 292 ? 24.795 -1.351 26.606 1.00 85.56 292 ILE A CA 1
ATOM 2169 C C . ILE A 1 292 ? 24.893 -2.863 26.387 1.00 85.56 292 ILE A C 1
ATOM 2171 O O . ILE A 1 292 ? 25.973 -3.380 26.110 1.00 85.56 292 ILE A O 1
ATOM 2175 N N . SER A 1 293 ? 23.778 -3.582 26.533 1.00 83.94 293 SER A N 1
ATOM 2176 C CA . SER A 1 293 ? 23.771 -5.039 26.432 1.00 83.94 293 SER A CA 1
ATOM 2177 C C . SER A 1 293 ? 23.784 -5.559 24.993 1.00 83.94 293 SER A C 1
ATOM 2179 O O . SER A 1 293 ? 24.194 -6.706 24.795 1.00 83.94 293 SER A O 1
ATOM 2181 N N . LYS A 1 294 ? 23.251 -4.807 24.022 1.00 82.69 294 LYS A N 1
ATOM 2182 C CA . LYS A 1 294 ? 22.896 -5.349 22.695 1.00 82.69 294 LYS A CA 1
ATOM 2183 C C . LYS A 1 294 ? 23.543 -4.629 21.518 1.00 82.69 294 LYS A C 1
ATOM 2185 O O . LYS A 1 294 ? 23.670 -5.240 20.458 1.00 82.69 294 LYS A O 1
ATOM 2190 N N . VAL A 1 295 ? 24.005 -3.394 21.700 1.00 76.81 295 VAL A N 1
ATOM 2191 C CA . VAL A 1 295 ? 24.778 -2.673 20.683 1.00 76.81 295 VAL A CA 1
ATOM 2192 C C . VAL A 1 295 ? 26.259 -2.996 20.871 1.00 76.81 295 VAL A C 1
ATOM 2194 O O . VAL A 1 295 ? 26.840 -2.737 21.925 1.00 76.81 295 VAL A O 1
ATOM 2197 N N . GLY A 1 296 ? 26.874 -3.582 19.843 1.00 72.19 296 GLY A N 1
ATOM 2198 C CA . GLY A 1 296 ? 28.300 -3.902 19.836 1.00 72.19 296 GLY A CA 1
ATOM 2199 C C . GLY A 1 296 ? 29.205 -2.669 19.715 1.00 72.19 296 GLY A C 1
ATOM 2200 O O . GLY A 1 296 ? 28.763 -1.559 19.421 1.00 72.19 296 GLY A O 1
ATOM 2201 N N . GLY A 1 297 ? 30.507 -2.875 19.926 1.00 80.62 297 GLY A N 1
ATOM 2202 C CA . GLY A 1 297 ? 31.521 -1.835 19.743 1.00 80.62 297 GLY A CA 1
ATOM 2203 C C . GLY A 1 297 ? 31.436 -0.691 20.759 1.00 80.62 297 GLY A C 1
ATOM 2204 O O . GLY A 1 297 ? 30.979 -0.864 21.888 1.00 80.62 297 GLY A O 1
ATOM 2205 N N . ALA A 1 298 ? 31.927 0.487 20.366 1.00 81.88 298 ALA A N 1
ATOM 2206 C CA . ALA A 1 298 ? 31.914 1.678 21.218 1.00 81.88 298 ALA A CA 1
ATOM 2207 C C . ALA A 1 298 ? 30.517 2.321 21.324 1.00 81.88 298 ALA A C 1
ATOM 2209 O O . ALA A 1 298 ? 30.220 2.955 22.335 1.00 81.88 298 ALA A O 1
ATOM 2210 N N . SER A 1 299 ? 29.649 2.127 20.324 1.00 80.12 299 SER A N 1
ATOM 2211 C CA . SER A 1 299 ? 28.327 2.762 20.242 1.00 80.12 299 SER A CA 1
ATOM 2212 C C . SER A 1 299 ? 27.420 2.397 21.422 1.00 80.12 299 SER A C 1
ATOM 2214 O O . SER A 1 299 ? 26.802 3.286 22.004 1.00 80.12 299 SER A O 1
ATOM 2216 N N . GLY A 1 300 ? 27.392 1.129 21.851 1.00 79.75 300 GLY A N 1
ATOM 2217 C CA . GLY A 1 300 ? 26.572 0.694 22.992 1.00 79.75 300 GLY A CA 1
ATOM 2218 C C . GLY A 1 300 ? 26.918 1.403 24.304 1.00 79.75 300 GLY A C 1
ATOM 2219 O O . GLY A 1 300 ? 26.044 2.033 24.903 1.00 79.75 300 GLY A O 1
ATOM 2220 N N . PRO A 1 301 ? 28.187 1.378 24.751 1.00 83.75 301 PRO A N 1
ATOM 2221 C CA . PRO A 1 301 ? 28.626 2.141 25.915 1.00 83.75 301 PRO A CA 1
ATOM 2222 C C . PRO A 1 301 ? 28.423 3.659 25.804 1.00 83.75 301 PRO A C 1
ATOM 2224 O O . PRO A 1 301 ? 28.163 4.290 26.829 1.00 83.75 301 PRO A O 1
ATOM 2227 N N . LEU A 1 302 ? 28.547 4.254 24.611 1.00 84.25 302 LEU A N 1
ATOM 2228 C CA . LEU A 1 302 ? 28.380 5.699 24.405 1.00 84.25 302 LEU A CA 1
ATOM 2229 C C . LEU A 1 302 ? 26.913 6.122 24.512 1.00 84.25 302 LEU A C 1
ATOM 2231 O O . LEU A 1 302 ? 26.583 6.890 25.416 1.00 84.25 302 LEU A O 1
ATOM 2235 N N . TYR A 1 303 ? 26.026 5.562 23.684 1.00 80.44 303 TYR A N 1
ATOM 2236 C CA . TYR A 1 303 ? 24.590 5.856 23.757 1.00 80.44 303 TYR A CA 1
ATOM 2237 C C . TYR A 1 303 ? 23.995 5.435 25.102 1.00 80.44 303 TYR A C 1
ATOM 2239 O O . TYR A 1 303 ? 23.194 6.157 25.687 1.00 80.44 303 TYR A O 1
ATOM 2247 N N . GLY A 1 304 ? 24.440 4.306 25.655 1.00 84.00 304 GLY A N 1
ATOM 2248 C CA . GLY A 1 304 ? 24.037 3.871 26.986 1.00 84.00 304 GLY A CA 1
ATOM 2249 C C . GLY A 1 304 ? 24.451 4.832 28.098 1.00 84.00 304 GLY A C 1
ATOM 2250 O O . GLY A 1 304 ? 23.686 5.062 29.032 1.00 84.00 304 GLY A O 1
ATOM 2251 N N . THR A 1 305 ? 25.644 5.429 28.003 1.00 89.31 305 THR A N 1
ATOM 2252 C CA . THR A 1 305 ? 26.066 6.467 28.954 1.00 89.31 305 THR A CA 1
ATOM 2253 C C . THR A 1 305 ? 25.235 7.730 28.781 1.00 89.31 305 THR A C 1
ATOM 2255 O O . THR A 1 305 ? 24.804 8.277 29.790 1.00 89.31 305 THR A O 1
ATOM 2258 N N . ALA A 1 306 ? 24.962 8.149 27.542 1.00 86.00 306 ALA A N 1
ATOM 2259 C CA . ALA A 1 306 ? 24.100 9.296 27.268 1.00 86.00 306 ALA A CA 1
ATOM 2260 C C . ALA A 1 306 ? 22.741 9.133 27.961 1.00 86.00 306 ALA A C 1
ATOM 2262 O O . ALA A 1 306 ? 22.369 9.951 28.795 1.00 86.00 306 ALA A O 1
ATOM 2263 N N . MET A 1 307 ? 22.066 8.006 27.714 1.00 85.44 307 MET A N 1
ATOM 2264 C CA . MET A 1 307 ? 20.757 7.695 28.297 1.00 85.44 307 MET A CA 1
ATOM 2265 C C . MET A 1 307 ? 20.807 7.612 29.826 1.00 85.44 307 MET A C 1
ATOM 2267 O O . MET A 1 307 ? 19.900 8.073 30.508 1.00 85.44 307 MET A O 1
ATOM 2271 N N . MET A 1 308 ? 21.884 7.072 30.398 1.00 88.19 308 MET A N 1
ATOM 2272 C CA . MET A 1 308 ? 22.042 6.997 31.850 1.00 88.19 308 MET A CA 1
ATOM 2273 C C . MET A 1 308 ? 22.244 8.371 32.503 1.00 88.19 308 MET A C 1
ATOM 2275 O O . MET A 1 308 ? 21.710 8.597 33.587 1.00 88.19 308 MET A O 1
ATOM 2279 N N . GLU A 1 309 ? 23.008 9.279 31.891 1.00 92.25 309 GLU A N 1
ATOM 2280 C CA . GLU A 1 309 ? 23.160 10.647 32.406 1.00 92.25 309 GLU A CA 1
ATOM 2281 C C . GLU A 1 309 ? 21.869 11.457 32.211 1.00 92.25 309 GLU A C 1
ATOM 2283 O O . GLU A 1 309 ? 21.433 12.124 33.148 1.00 92.25 309 GLU A O 1
ATOM 2288 N N . MET A 1 310 ? 21.191 11.299 31.068 1.00 83.06 310 MET A N 1
ATOM 2289 C CA . MET A 1 310 ? 19.858 11.865 30.827 1.00 83.06 310 MET A CA 1
ATOM 2290 C C . MET A 1 310 ? 18.859 11.426 31.906 1.00 83.06 310 MET A C 1
ATOM 2292 O O . MET A 1 310 ? 18.216 12.270 32.520 1.00 83.06 310 MET A O 1
ATOM 2296 N N . GLY A 1 311 ? 18.802 10.128 32.223 1.00 81.25 311 GLY A N 1
ATOM 2297 C CA . GLY A 1 311 ? 17.911 9.589 33.256 1.00 81.25 311 GLY A CA 1
ATOM 2298 C C . GLY A 1 311 ? 18.240 10.025 34.688 1.00 81.25 311 GLY A C 1
ATOM 2299 O O . GLY A 1 311 ? 17.368 10.028 35.557 1.00 81.25 311 GLY A O 1
ATOM 2300 N N . LYS A 1 312 ? 19.493 10.395 34.981 1.00 87.69 312 LYS A N 1
ATOM 2301 C CA . LYS A 1 312 ? 19.843 10.999 36.279 1.00 87.69 312 LYS A CA 1
ATOM 2302 C C . LYS A 1 312 ? 19.322 12.427 36.358 1.00 87.69 312 LYS A C 1
ATOM 2304 O O . LYS A 1 312 ? 18.694 12.780 37.353 1.00 87.69 312 LYS A O 1
ATOM 2309 N N . THR A 1 313 ? 19.567 13.220 35.317 1.00 83.94 313 THR A N 1
ATOM 2310 C CA . THR A 1 313 ? 19.137 14.621 35.250 1.00 83.94 313 THR A CA 1
ATOM 2311 C C . THR A 1 313 ? 17.616 14.741 35.216 1.00 83.94 313 THR A C 1
ATOM 2313 O O . THR A 1 313 ? 17.071 15.579 35.935 1.00 83.94 313 THR A O 1
ATOM 2316 N N . SER A 1 314 ? 16.927 13.838 34.507 1.00 76.19 314 SER A N 1
ATOM 2317 C CA . SER A 1 314 ? 15.459 13.783 34.460 1.00 76.19 314 SER A CA 1
ATOM 2318 C C . SER A 1 314 ? 14.819 13.492 35.825 1.00 76.19 314 SER A C 1
ATOM 2320 O O . SER A 1 314 ? 13.641 13.741 36.036 1.00 76.19 314 SER A O 1
ATOM 2322 N N . GLY A 1 315 ? 15.588 12.972 36.792 1.00 74.31 315 GLY A N 1
ATOM 2323 C CA . GLY A 1 315 ? 15.136 12.824 38.179 1.00 74.31 315 GLY A CA 1
ATOM 2324 C C . GLY A 1 315 ? 15.113 14.138 38.972 1.00 74.31 315 GLY A C 1
ATOM 2325 O O . GLY A 1 315 ? 14.632 14.155 40.102 1.00 74.31 315 GLY A O 1
ATOM 2326 N N . THR A 1 316 ? 15.663 15.224 38.420 1.00 77.50 316 THR A N 1
ATOM 2327 C CA . THR A 1 316 ? 15.793 16.534 39.088 1.00 77.50 316 THR A CA 1
ATOM 2328 C C . THR A 1 316 ? 15.140 17.687 38.331 1.00 77.50 316 THR A C 1
ATOM 2330 O O . THR A 1 316 ? 14.869 18.725 38.929 1.00 77.50 316 THR A O 1
ATOM 2333 N N . THR A 1 317 ? 14.896 17.523 37.034 1.00 68.81 317 THR A N 1
ATOM 2334 C CA . THR A 1 317 ? 14.257 18.510 36.164 1.00 68.81 317 THR A CA 1
ATOM 2335 C C . THR A 1 317 ? 13.530 17.790 35.037 1.00 68.81 317 THR A C 1
ATOM 2337 O O . THR A 1 317 ? 13.958 16.711 34.642 1.00 68.81 317 THR A O 1
ATOM 2340 N N . SER A 1 318 ? 12.472 18.406 34.519 1.00 58.66 318 SER A N 1
ATOM 2341 C CA . SER A 1 318 ? 11.749 17.978 33.317 1.00 58.66 318 SER A CA 1
ATOM 2342 C C . SER A 1 318 ? 12.018 18.912 32.125 1.00 58.66 318 SER A C 1
ATOM 2344 O O . SER A 1 318 ? 11.187 19.081 31.232 1.00 58.66 318 SER A O 1
ATOM 2346 N N . GLU A 1 319 ? 13.117 19.669 32.173 1.00 57.97 319 GLU A N 1
ATOM 2347 C CA . GLU A 1 319 ? 13.541 20.525 31.069 1.00 57.97 319 GLU A CA 1
ATOM 2348 C C . GLU A 1 319 ? 14.424 19.726 30.104 1.00 57.97 319 GLU A C 1
ATOM 2350 O O . GLU A 1 319 ? 15.463 19.179 30.485 1.00 57.97 319 GLU A O 1
ATOM 2355 N N . ALA A 1 320 ? 14.050 19.711 28.822 1.00 59.47 320 ALA A N 1
ATOM 2356 C CA . ALA A 1 320 ? 14.732 18.915 27.803 1.00 59.47 320 ALA A CA 1
ATOM 2357 C C . ALA A 1 320 ? 16.206 19.309 27.613 1.00 59.47 320 ALA A C 1
ATOM 2359 O O . ALA A 1 320 ? 17.060 18.447 27.410 1.00 59.47 320 ALA A O 1
ATOM 2360 N N . LEU A 1 321 ? 16.519 20.606 27.689 1.00 68.56 321 LEU A N 1
ATOM 2361 C CA . LEU A 1 321 ? 17.861 21.107 27.411 1.00 68.56 321 LEU A CA 1
ATOM 2362 C C . LEU A 1 321 ? 18.904 20.603 28.436 1.00 68.56 321 LEU A C 1
ATOM 2364 O O . LEU A 1 321 ? 19.857 19.957 27.998 1.00 68.56 321 LEU A O 1
ATOM 2368 N N . PRO A 1 322 ? 18.730 20.775 29.764 1.00 72.88 322 PRO A N 1
ATOM 2369 C CA . PRO A 1 322 ? 19.637 20.193 30.758 1.00 72.88 322 PRO A CA 1
ATOM 2370 C C . PRO A 1 322 ? 19.798 18.670 30.645 1.00 72.88 322 PRO A C 1
ATOM 2372 O O . PRO A 1 322 ? 20.885 18.136 30.876 1.00 72.88 322 PRO A O 1
ATOM 2375 N N . ILE A 1 323 ? 18.726 17.955 30.284 1.00 75.62 323 ILE A N 1
ATOM 2376 C CA . ILE A 1 323 ? 18.754 16.500 30.092 1.00 75.62 323 ILE A CA 1
ATOM 2377 C C . ILE A 1 323 ? 19.644 16.145 28.892 1.00 75.62 323 ILE A C 1
ATOM 2379 O O . ILE A 1 323 ? 20.560 15.331 29.026 1.00 75.62 323 ILE A O 1
ATOM 2383 N N . LEU A 1 324 ? 19.434 16.783 27.738 1.00 76.75 324 LEU A N 1
ATOM 2384 C CA . LEU A 1 324 ? 20.235 16.572 26.526 1.00 76.75 324 LEU A CA 1
ATOM 2385 C C . LEU A 1 324 ? 21.706 16.972 26.727 1.00 76.75 324 LEU A C 1
ATOM 2387 O O . LEU A 1 324 ? 22.606 16.250 26.293 1.00 76.75 324 LEU A O 1
ATOM 2391 N N . GLU A 1 325 ? 21.962 18.069 27.446 1.00 83.88 325 GLU A N 1
ATOM 2392 C CA . GLU A 1 325 ? 23.312 18.504 27.824 1.00 83.88 325 GLU A CA 1
ATOM 2393 C C . GLU A 1 325 ? 24.026 17.479 28.717 1.00 83.88 325 GLU A C 1
ATOM 2395 O O . GLU A 1 325 ? 25.219 17.215 28.545 1.00 83.88 325 GLU A O 1
ATOM 2400 N N . ALA A 1 326 ? 23.308 16.835 29.640 1.00 88.56 326 ALA A N 1
ATOM 2401 C CA . ALA A 1 326 ? 23.869 15.744 30.431 1.00 88.56 326 ALA A CA 1
ATOM 2402 C C . ALA A 1 326 ? 24.204 14.521 29.560 1.00 88.56 326 ALA A C 1
ATOM 2404 O O . ALA A 1 326 ? 25.245 13.885 29.754 1.00 88.56 326 ALA A O 1
ATOM 2405 N N . GLY A 1 327 ? 23.360 14.221 28.568 1.00 86.50 327 GLY A N 1
ATOM 2406 C CA . GLY A 1 327 ? 23.591 13.156 27.595 1.00 86.50 327 GLY A CA 1
ATOM 2407 C C . GLY A 1 327 ? 24.872 13.366 26.786 1.00 86.50 327 GLY A C 1
ATOM 2408 O O . GLY A 1 327 ? 25.737 12.484 26.770 1.00 86.50 327 GLY A O 1
ATOM 2409 N N . ILE A 1 328 ? 25.034 14.545 26.170 1.00 88.88 328 ILE A N 1
ATOM 2410 C CA . ILE A 1 328 ? 26.227 14.859 25.369 1.00 88.88 328 ILE A CA 1
ATOM 2411 C C . ILE A 1 328 ? 27.495 14.882 26.234 1.00 88.88 328 ILE A C 1
ATOM 2413 O O . ILE A 1 328 ? 28.489 14.257 25.863 1.00 88.88 328 ILE A O 1
ATOM 2417 N N . ALA A 1 329 ? 27.444 15.470 27.436 1.00 93.75 329 ALA A N 1
ATOM 2418 C CA . ALA A 1 329 ? 28.568 15.464 28.375 1.00 93.75 329 ALA A CA 1
ATOM 2419 C C . ALA A 1 329 ? 28.959 14.033 28.797 1.00 93.75 329 ALA A C 1
ATOM 2421 O O . ALA A 1 329 ? 30.140 13.716 28.977 1.00 93.75 329 ALA A O 1
ATOM 2422 N N . GLY A 1 330 ? 27.971 13.140 28.923 1.00 93.94 330 GLY A N 1
ATOM 2423 C CA . GLY A 1 330 ? 28.180 11.715 29.156 1.00 93.94 330 GLY A CA 1
ATOM 2424 C C . GLY A 1 330 ? 28.947 11.033 28.019 1.00 93.94 330 GLY A C 1
ATOM 2425 O O . GLY A 1 330 ? 29.886 10.273 28.286 1.00 93.94 330 GLY A O 1
ATOM 2426 N N . ILE A 1 331 ? 28.589 11.329 26.765 1.00 91.06 331 ILE A N 1
ATOM 2427 C CA . ILE A 1 331 ? 29.275 10.819 25.566 1.00 91.06 331 ILE A CA 1
ATOM 2428 C C . ILE A 1 331 ? 30.703 11.357 25.501 1.00 91.06 331 ILE A C 1
ATOM 2430 O O . ILE A 1 331 ? 31.630 10.559 25.385 1.00 91.06 331 ILE A O 1
ATOM 2434 N N . GLU A 1 332 ? 30.903 12.671 25.636 1.00 94.50 332 GLU A N 1
ATOM 2435 C CA . GLU A 1 332 ? 32.231 13.299 25.597 1.00 94.50 332 GLU A CA 1
ATOM 2436 C C . GLU A 1 332 ? 33.167 12.690 26.646 1.00 94.50 332 GLU A C 1
ATOM 2438 O O . GLU A 1 332 ? 34.296 12.294 26.343 1.00 94.50 332 GLU A O 1
ATOM 2443 N N . LYS A 1 333 ? 32.674 12.530 27.881 1.00 95.06 333 LYS A N 1
ATOM 2444 C CA . LYS A 1 333 ? 33.434 11.931 28.982 1.00 95.06 333 LYS A CA 1
ATOM 2445 C C . LYS A 1 333 ? 33.762 10.459 28.732 1.00 95.06 333 LYS A C 1
ATOM 2447 O O . LYS A 1 333 ? 34.878 10.031 29.020 1.00 95.06 333 LYS A O 1
ATOM 2452 N N . ARG A 1 334 ? 32.800 9.661 28.249 1.00 93.31 334 ARG A N 1
ATOM 2453 C CA . ARG A 1 334 ? 32.986 8.215 28.026 1.00 93.31 334 ARG A CA 1
ATOM 2454 C C . ARG A 1 334 ? 33.847 7.924 26.800 1.00 93.31 334 ARG A C 1
ATOM 2456 O O . ARG A 1 334 ? 34.671 7.015 26.851 1.00 93.31 334 ARG A O 1
ATOM 2463 N N . GLY A 1 335 ? 33.624 8.660 25.718 1.00 88.81 335 GLY A N 1
ATOM 2464 C CA . GLY A 1 335 ? 34.311 8.514 24.436 1.00 88.81 335 GLY A CA 1
ATOM 2465 C C . GLY A 1 335 ? 35.639 9.252 24.356 1.00 88.81 335 GLY A C 1
ATOM 2466 O O . GLY A 1 335 ? 36.403 9.015 23.421 1.00 88.81 335 GLY A O 1
ATOM 2467 N N . ASN A 1 336 ? 35.928 10.125 25.330 1.00 92.69 336 ASN A N 1
ATOM 2468 C CA . ASN A 1 336 ? 37.044 11.066 25.283 1.00 92.69 336 ASN A CA 1
ATOM 2469 C C . ASN A 1 336 ? 37.070 11.822 23.940 1.00 92.69 336 ASN A C 1
ATOM 2471 O O . ASN A 1 336 ? 38.111 11.932 23.281 1.00 92.69 336 ASN A O 1
ATOM 2475 N N . SER A 1 337 ? 35.890 12.257 23.500 1.00 89.94 337 SER A N 1
ATOM 2476 C CA . SER A 1 337 ? 35.639 12.830 22.180 1.00 89.94 337 SER A CA 1
ATOM 2477 C C . SER A 1 337 ? 34.997 14.207 22.285 1.00 89.94 337 SER A C 1
ATOM 2479 O O . SER A 1 337 ? 34.388 14.523 23.305 1.00 89.94 337 SER A O 1
ATOM 2481 N N . LYS A 1 338 ? 35.140 15.020 21.239 1.00 94.12 338 LYS A N 1
ATOM 2482 C CA . LYS A 1 338 ? 34.553 16.362 21.125 1.00 94.12 338 LYS A CA 1
ATOM 2483 C C . LYS A 1 338 ? 33.897 16.553 19.752 1.00 94.12 338 LYS A C 1
ATOM 2485 O O . LYS A 1 338 ? 34.257 15.833 18.818 1.00 94.12 338 LYS A O 1
ATOM 2490 N N . PRO A 1 339 ? 32.987 17.530 19.593 1.00 94.44 339 PRO A N 1
ATOM 2491 C CA . PRO A 1 339 ? 32.564 17.979 18.270 1.00 94.44 339 PRO A CA 1
ATOM 2492 C C . PRO A 1 339 ? 33.776 18.361 17.402 1.00 94.44 339 PRO A C 1
ATOM 2494 O O . PRO A 1 339 ? 34.759 18.921 17.893 1.00 94.44 339 PRO A O 1
ATOM 2497 N N . GLY A 1 340 ? 33.706 18.048 16.115 1.00 95.19 340 GLY A N 1
ATOM 2498 C CA . GLY A 1 340 ? 34.763 18.181 15.114 1.00 95.19 340 GLY A CA 1
ATOM 2499 C C . GLY A 1 340 ? 35.581 16.907 14.870 1.00 95.19 340 GLY A C 1
ATOM 2500 O O . GLY A 1 340 ? 36.480 16.928 14.031 1.00 95.19 340 GLY A O 1
ATOM 2501 N N . GLU A 1 341 ? 35.310 15.806 15.580 1.00 95.19 341 GLU A N 1
ATOM 2502 C CA . GLU A 1 341 ? 36.113 14.570 15.525 1.00 95.19 341 GLU A CA 1
ATOM 2503 C C . GLU A 1 341 ? 35.518 13.452 14.642 1.00 95.19 341 GLU A C 1
ATOM 2505 O O . GLU A 1 341 ? 36.052 12.336 14.634 1.00 95.19 341 GLU A O 1
ATOM 2510 N N . LYS A 1 342 ? 34.461 13.759 13.872 1.00 94.12 342 LYS A N 1
ATOM 2511 C CA . LYS A 1 342 ? 33.712 12.844 12.990 1.00 94.12 342 LYS A CA 1
ATOM 2512 C C . LYS A 1 342 ? 33.062 11.700 13.778 1.00 94.12 342 LYS A C 1
ATOM 2514 O O . LYS A 1 342 ? 33.468 10.545 13.687 1.00 94.12 342 LYS A O 1
ATOM 2519 N N . THR A 1 343 ? 32.090 12.059 14.606 1.00 90.31 343 THR A N 1
ATOM 2520 C CA . THR A 1 343 ? 31.312 11.177 15.482 1.00 90.31 343 THR A CA 1
ATOM 2521 C C . THR A 1 343 ? 29.866 11.673 15.593 1.00 90.31 343 THR A C 1
ATOM 2523 O O . THR A 1 343 ? 29.535 12.760 15.126 1.00 90.31 343 THR A O 1
ATOM 2526 N N . MET A 1 344 ? 29.019 10.956 16.340 1.00 86.81 344 MET A N 1
ATOM 2527 C CA . MET A 1 344 ? 27.666 11.420 16.691 1.00 86.81 344 MET A CA 1
ATOM 2528 C C . MET A 1 344 ? 27.624 12.825 17.320 1.00 86.81 344 MET A C 1
ATOM 2530 O O . MET A 1 344 ? 26.639 13.536 17.151 1.00 86.81 344 MET A O 1
ATOM 2534 N N . LEU A 1 345 ? 28.698 13.266 17.990 1.00 91.56 345 LEU A N 1
ATOM 2535 C CA . LEU A 1 345 ? 28.771 14.605 18.586 1.00 91.56 345 LEU A CA 1
ATOM 2536 C C . LEU A 1 345 ? 28.662 15.735 17.552 1.00 91.56 345 LEU A C 1
ATOM 2538 O O . LEU A 1 345 ? 28.250 16.837 17.906 1.00 91.56 345 LEU A O 1
ATOM 2542 N N . ASP A 1 346 ? 29.004 15.458 16.292 1.00 92.75 346 ASP A N 1
ATOM 2543 C CA . ASP A 1 346 ? 28.938 16.417 15.189 1.00 92.75 346 ASP A CA 1
ATOM 2544 C C . ASP A 1 346 ? 27.506 16.715 14.723 1.00 92.75 346 ASP A C 1
ATOM 2546 O O . ASP A 1 346 ? 27.289 17.716 14.048 1.00 92.75 346 ASP A O 1
ATOM 2550 N N . GLU A 1 347 ? 26.524 15.903 15.126 1.00 87.31 347 GLU A N 1
ATOM 2551 C CA . GLU A 1 347 ? 25.093 16.221 14.999 1.00 87.31 347 GLU A CA 1
ATOM 2552 C C . GLU A 1 347 ? 24.493 16.652 16.347 1.00 87.31 347 GLU A C 1
ATOM 2554 O O . GLU A 1 347 ? 23.767 17.645 16.402 1.00 87.31 347 GLU A O 1
ATOM 2559 N N . TRP A 1 348 ? 24.873 15.991 17.449 1.00 82.75 348 TRP A N 1
ATOM 2560 C CA . TRP A 1 348 ? 24.322 16.265 18.782 1.00 82.75 348 TRP A CA 1
ATOM 2561 C C . TRP A 1 348 ? 24.607 17.699 19.255 1.00 82.75 348 TRP A C 1
ATOM 2563 O O . TRP A 1 348 ? 23.721 18.356 19.799 1.00 82.75 348 TRP A O 1
ATOM 2573 N N . ALA A 1 349 ? 25.833 18.203 19.069 1.00 88.88 349 ALA A N 1
ATOM 2574 C CA . ALA A 1 349 ? 26.190 19.542 19.538 1.00 88.88 349 ALA A CA 1
ATOM 2575 C C . ALA A 1 349 ? 25.472 20.653 18.747 1.00 88.88 349 ALA A C 1
ATOM 2577 O O . ALA A 1 349 ? 24.850 21.504 19.389 1.00 88.88 349 ALA A O 1
ATOM 2578 N N . PRO A 1 350 ? 25.463 20.649 17.395 1.00 82.06 350 PRO A N 1
ATOM 2579 C CA . PRO A 1 350 ? 24.649 21.595 16.632 1.00 82.06 350 PRO A CA 1
ATOM 2580 C C . PRO A 1 350 ? 23.154 21.515 16.956 1.00 82.06 350 PRO A C 1
ATOM 2582 O O . PRO A 1 350 ? 22.508 22.557 17.044 1.00 82.06 350 PRO A O 1
ATOM 2585 N N . ALA A 1 351 ? 22.610 20.315 17.194 1.00 74.38 351 ALA A N 1
ATOM 2586 C CA . ALA A 1 351 ? 21.211 20.140 17.581 1.00 74.38 351 ALA A CA 1
ATOM 2587 C C . ALA A 1 351 ? 20.896 20.812 18.928 1.00 74.38 351 ALA A C 1
ATOM 2589 O O . ALA A 1 351 ? 19.920 21.553 19.039 1.00 74.38 351 ALA A O 1
ATOM 2590 N N . ILE A 1 352 ? 21.742 20.614 19.944 1.00 75.31 352 ILE A N 1
ATOM 2591 C CA . ILE A 1 352 ? 21.574 21.237 21.266 1.00 75.31 352 ILE A CA 1
ATOM 2592 C C . ILE A 1 352 ? 21.678 22.766 21.177 1.00 75.31 352 ILE A C 1
ATOM 2594 O O . ILE A 1 352 ? 20.865 23.469 21.775 1.00 75.31 352 ILE A O 1
ATOM 2598 N N . GLU A 1 353 ? 22.622 23.301 20.402 1.00 77.69 353 GLU A N 1
ATOM 2599 C CA . GLU A 1 353 ? 22.730 24.751 20.189 1.00 77.69 353 GLU A CA 1
ATOM 2600 C C . GLU A 1 353 ? 21.523 25.319 19.426 1.00 77.69 353 GLU A C 1
ATOM 2602 O O . GLU A 1 353 ? 21.032 26.411 19.734 1.00 77.69 353 GLU A O 1
ATOM 2607 N N . ALA A 1 354 ? 20.975 24.563 18.475 1.00 67.50 354 ALA A N 1
ATOM 2608 C CA . ALA A 1 354 ? 19.753 24.947 17.788 1.00 67.50 354 ALA A CA 1
ATOM 2609 C C . ALA A 1 354 ? 18.536 24.946 18.731 1.00 67.50 354 ALA A C 1
ATOM 2611 O O . ALA A 1 354 ? 17.716 25.859 18.662 1.00 67.50 354 ALA A O 1
ATOM 2612 N N . ILE A 1 355 ? 18.447 23.992 19.665 1.00 62.09 355 ILE A N 1
ATOM 2613 C CA . ILE A 1 355 ? 17.412 23.969 20.715 1.00 62.09 355 ILE A CA 1
ATOM 2614 C C . ILE A 1 355 ? 17.547 25.188 21.632 1.00 62.09 355 ILE A C 1
ATOM 2616 O O . ILE A 1 355 ? 16.568 25.897 21.852 1.00 62.09 355 ILE A O 1
ATOM 2620 N N . LYS A 1 356 ? 18.762 25.496 22.107 1.00 70.44 356 LYS A N 1
ATOM 2621 C CA . LYS A 1 356 ? 19.030 26.680 22.950 1.00 70.44 356 LYS A CA 1
ATOM 2622 C C . LYS A 1 356 ? 18.571 27.987 22.315 1.00 70.44 356 LYS A C 1
ATOM 2624 O O . LYS A 1 356 ? 18.154 28.904 23.015 1.00 70.44 356 LYS A O 1
ATOM 2629 N N . THR A 1 357 ? 18.703 28.082 20.997 1.00 70.44 357 THR A N 1
ATOM 2630 C CA . THR A 1 357 ? 18.407 29.295 20.226 1.00 70.44 357 THR A CA 1
ATOM 2631 C C . THR A 1 357 ? 17.011 29.293 19.602 1.00 70.44 357 THR A C 1
ATOM 2633 O O . THR A 1 357 ? 16.648 30.274 18.958 1.00 70.44 357 THR A O 1
ATOM 2636 N N . GLY A 1 358 ? 16.227 28.221 19.779 1.00 57.56 358 GLY A N 1
ATOM 2637 C CA . GLY A 1 358 ? 14.905 28.071 19.163 1.00 57.56 358 GLY A CA 1
ATOM 2638 C C . GLY A 1 358 ? 14.944 27.975 17.633 1.00 57.56 358 GLY A C 1
ATOM 2639 O O . GLY A 1 358 ? 14.001 28.389 16.967 1.00 57.56 358 GLY A O 1
ATOM 2640 N N . SER A 1 359 ? 16.047 27.481 17.064 1.00 65.00 359 SER A N 1
ATOM 2641 C CA . SER A 1 359 ? 16.302 27.436 15.617 1.00 65.00 359 SER A CA 1
ATOM 2642 C C . SER A 1 359 ? 16.365 26.018 15.037 1.00 65.00 359 SER A C 1
ATOM 2644 O O . SER A 1 359 ? 16.750 25.851 13.878 1.00 65.00 359 SER A O 1
ATOM 2646 N N . LEU A 1 360 ? 16.010 24.993 15.825 1.00 64.62 360 LEU A N 1
ATOM 2647 C CA . LEU A 1 360 ? 16.043 23.585 15.415 1.00 64.62 360 LEU A CA 1
ATOM 2648 C C . LEU A 1 360 ? 15.147 23.338 14.190 1.00 64.62 360 LEU A C 1
ATOM 2650 O O . LEU A 1 360 ? 13.949 23.599 14.225 1.00 64.62 360 LEU A O 1
ATOM 2654 N N . THR A 1 361 ? 15.725 22.815 13.106 1.00 58.12 361 THR A N 1
ATOM 2655 C CA . THR A 1 361 ? 15.013 22.480 11.863 1.00 58.12 361 THR A CA 1
ATOM 2656 C C . THR A 1 361 ? 15.618 21.230 11.239 1.00 58.12 361 THR A C 1
ATOM 2658 O O . THR A 1 361 ? 16.800 20.957 11.411 1.00 58.12 361 THR A O 1
ATOM 2661 N N . GLN A 1 362 ? 14.856 20.498 10.427 1.00 55.50 362 GLN A N 1
ATOM 2662 C CA . GLN A 1 362 ? 15.411 19.358 9.687 1.00 55.50 362 GLN A CA 1
ATOM 2663 C C . GLN A 1 362 ? 16.619 19.765 8.822 1.00 55.50 362 GLN A C 1
ATOM 2665 O O . GLN A 1 362 ? 17.634 19.074 8.794 1.00 55.50 362 GLN A O 1
ATOM 2670 N N . GLY A 1 363 ? 16.543 20.936 8.182 1.00 63.84 363 GLY A N 1
ATOM 2671 C CA . GLY A 1 363 ? 17.618 21.446 7.334 1.00 63.84 363 GLY A CA 1
ATOM 2672 C C . GLY A 1 363 ? 18.926 21.706 8.086 1.00 63.84 363 GLY A C 1
ATOM 2673 O O . GLY A 1 363 ? 19.995 21.489 7.519 1.00 63.84 363 GLY A O 1
ATOM 2674 N N . ASN A 1 364 ? 18.877 22.131 9.355 1.00 69.12 364 ASN A N 1
ATOM 2675 C CA . ASN A 1 364 ? 20.099 22.356 10.130 1.00 69.12 364 ASN A CA 1
ATOM 2676 C C . ASN A 1 364 ? 20.736 21.049 10.635 1.00 69.12 364 ASN A C 1
ATOM 2678 O O . ASN A 1 364 ? 21.962 20.962 10.690 1.00 69.12 364 ASN A O 1
ATOM 2682 N N . LEU A 1 365 ? 19.929 20.020 10.904 1.00 65.06 365 LEU A N 1
ATOM 2683 C CA . LEU A 1 365 ? 20.399 18.684 11.264 1.00 65.06 365 LEU A CA 1
ATOM 2684 C C . LEU A 1 365 ? 21.031 17.987 10.061 1.00 65.06 365 LEU A C 1
ATOM 2686 O O . LEU A 1 365 ? 22.137 17.461 10.160 1.00 65.06 365 LEU A O 1
ATOM 2690 N N . ASP A 1 366 ? 20.379 18.051 8.898 1.00 70.94 366 ASP A N 1
ATOM 2691 C CA . ASP A 1 366 ? 20.924 17.517 7.649 1.00 70.94 366 ASP A CA 1
ATOM 2692 C C . ASP A 1 366 ? 22.238 18.209 7.282 1.00 70.94 366 ASP A C 1
ATOM 2694 O O . ASP A 1 366 ? 23.205 17.545 6.912 1.00 70.94 366 ASP A O 1
ATOM 2698 N N . ALA A 1 367 ? 22.314 19.532 7.455 1.00 79.25 367 ALA A N 1
ATOM 2699 C CA . ALA A 1 367 ? 23.546 20.282 7.246 1.00 79.25 367 ALA A CA 1
ATOM 2700 C C . ALA A 1 367 ? 24.661 19.867 8.223 1.00 79.25 367 ALA A C 1
ATOM 2702 O O . ALA A 1 367 ? 25.813 19.753 7.805 1.00 79.25 367 ALA A O 1
ATOM 2703 N N . ALA A 1 368 ? 24.338 19.613 9.497 1.00 83.06 368 ALA A N 1
ATOM 2704 C CA . ALA A 1 368 ? 25.301 19.134 10.490 1.00 83.06 368 ALA A CA 1
ATOM 2705 C C . ALA A 1 368 ? 25.847 17.741 10.128 1.00 83.06 368 ALA A C 1
ATOM 2707 O O . ALA A 1 368 ? 27.059 17.521 10.144 1.00 83.06 368 ALA A O 1
ATOM 2708 N N . VAL A 1 369 ? 24.972 16.824 9.703 1.00 83.25 369 VAL A N 1
ATOM 2709 C CA . VAL A 1 369 ? 25.367 15.492 9.223 1.00 83.25 369 VAL A CA 1
ATOM 2710 C C . VAL A 1 369 ? 26.217 15.588 7.956 1.00 83.25 369 VAL A C 1
ATOM 2712 O O . VAL A 1 369 ? 27.276 14.967 7.874 1.00 83.25 369 VAL A O 1
ATOM 2715 N N . GLU A 1 370 ? 25.807 16.386 6.974 1.00 88.06 370 GLU A N 1
ATOM 2716 C CA . GLU A 1 370 ? 26.548 16.582 5.725 1.00 88.06 370 GLU A CA 1
ATOM 2717 C C . GLU A 1 370 ? 27.930 17.207 5.958 1.00 88.06 370 GLU A C 1
ATOM 2719 O O . GLU A 1 370 ? 28.911 16.793 5.332 1.00 88.06 370 GLU A O 1
ATOM 2724 N N . ALA A 1 371 ? 28.049 18.131 6.917 1.00 94.00 371 ALA A N 1
ATOM 2725 C CA . ALA A 1 371 ? 29.323 18.737 7.294 1.00 94.00 371 ALA A CA 1
ATOM 2726 C C . ALA A 1 371 ? 30.353 17.698 7.771 1.00 94.00 371 ALA A C 1
ATOM 2728 O O . ALA A 1 371 ? 31.557 17.894 7.574 1.00 94.00 371 ALA A O 1
ATOM 2729 N N . THR A 1 372 ? 29.907 16.550 8.300 1.00 94.56 372 THR A N 1
ATOM 2730 C CA . THR A 1 372 ? 30.818 15.467 8.696 1.00 94.56 372 THR A CA 1
ATOM 2731 C C . THR A 1 372 ? 31.641 14.931 7.529 1.00 94.56 372 THR A C 1
ATOM 2733 O O . THR A 1 372 ? 32.765 14.487 7.768 1.00 94.56 372 THR A O 1
ATOM 2736 N N . LYS A 1 373 ? 31.177 15.030 6.269 1.00 94.00 373 LYS A N 1
ATOM 2737 C CA . LYS A 1 373 ? 31.947 14.612 5.078 1.00 94.00 373 LYS A CA 1
ATOM 2738 C C . LYS A 1 373 ? 33.318 15.274 5.009 1.00 94.00 373 LYS A C 1
ATOM 2740 O O . LYS A 1 373 ? 34.278 14.627 4.598 1.00 94.00 373 LYS A O 1
ATOM 2745 N N . GLY A 1 374 ? 33.422 16.538 5.417 1.00 94.31 374 GLY A N 1
ATOM 2746 C CA . GLY A 1 374 ? 34.670 17.302 5.375 1.00 94.31 374 GLY A CA 1
ATOM 2747 C C . GLY A 1 374 ? 35.643 17.005 6.519 1.00 94.31 374 GLY A C 1
ATOM 2748 O O . GLY A 1 374 ? 36.780 17.466 6.472 1.00 94.31 374 GLY A O 1
ATOM 2749 N N . LEU A 1 375 ? 35.220 16.258 7.543 1.00 96.12 375 LEU A N 1
ATOM 2750 C CA . LEU A 1 375 ? 36.020 16.008 8.741 1.00 96.12 375 LEU A CA 1
ATOM 2751 C C . LEU A 1 375 ? 36.935 14.791 8.577 1.00 96.12 375 LEU A C 1
ATOM 2753 O O . LEU A 1 375 ? 36.535 13.760 8.025 1.00 96.12 375 LEU A O 1
ATOM 2757 N N . VAL A 1 376 ? 38.141 14.902 9.141 1.00 96.50 376 VAL A N 1
ATOM 2758 C CA . VAL A 1 376 ? 39.046 13.770 9.368 1.00 96.50 376 VAL A CA 1
ATOM 2759 C C . VAL A 1 376 ? 38.670 13.119 10.692 1.00 96.50 376 VAL A C 1
ATOM 2761 O O . VAL A 1 376 ? 38.702 13.773 11.732 1.00 96.50 376 VAL A O 1
ATOM 2764 N N . ALA A 1 377 ? 38.351 11.828 10.671 1.00 93.38 377 ALA A N 1
ATOM 2765 C CA . ALA A 1 377 ? 38.082 11.093 11.899 1.00 93.38 377 ALA A CA 1
ATOM 2766 C C . ALA A 1 377 ? 39.324 10.975 12.785 1.00 93.38 377 ALA A C 1
ATOM 2768 O O . ALA A 1 377 ? 40.374 10.493 12.359 1.00 93.38 377 ALA A O 1
ATOM 2769 N N . THR A 1 378 ? 39.167 11.329 14.060 1.00 93.12 378 THR A N 1
ATOM 2770 C CA . THR A 1 378 ? 40.186 11.137 15.109 1.00 93.12 378 THR A CA 1
ATOM 2771 C C . THR A 1 378 ? 39.720 10.171 16.203 1.00 93.12 378 THR A C 1
ATOM 2773 O O . THR A 1 378 ? 40.463 9.886 17.150 1.00 93.12 378 THR A O 1
ATOM 2776 N N . ARG A 1 379 ? 38.492 9.646 16.088 1.00 90.31 379 ARG A N 1
ATOM 2777 C CA . ARG A 1 379 ? 37.870 8.702 17.026 1.00 90.31 379 ARG A CA 1
ATOM 2778 C C . ARG A 1 379 ? 37.236 7.513 16.306 1.00 90.31 379 ARG A C 1
ATOM 2780 O O . ARG A 1 379 ? 37.064 7.508 15.090 1.00 90.31 379 ARG A O 1
ATOM 2787 N N . GLY A 1 380 ? 36.929 6.474 17.084 1.00 85.81 380 GLY A N 1
ATOM 2788 C CA . GLY A 1 380 ? 36.304 5.245 16.591 1.00 85.81 380 GLY A CA 1
ATOM 2789 C C . GLY A 1 380 ? 37.136 4.511 15.535 1.00 85.81 380 GLY A C 1
ATOM 2790 O O . GLY A 1 380 ? 38.327 4.772 15.358 1.00 85.81 380 GLY A O 1
ATOM 2791 N N . ARG A 1 381 ? 36.500 3.580 14.821 1.00 84.19 381 ARG A N 1
ATOM 2792 C CA . ARG A 1 381 ? 37.143 2.827 13.731 1.00 84.19 381 ARG A CA 1
ATOM 2793 C C . ARG A 1 381 ? 37.462 3.708 12.522 1.00 84.19 381 ARG A C 1
ATOM 2795 O O . ARG A 1 381 ? 38.494 3.498 11.895 1.00 84.19 381 ARG A O 1
ATOM 2802 N N . ALA A 1 382 ? 36.664 4.755 12.302 1.00 85.88 382 ALA A N 1
ATOM 2803 C CA . ALA A 1 382 ? 36.916 5.790 11.301 1.00 85.88 382 ALA A CA 1
ATOM 2804 C C . ALA A 1 382 ? 38.303 6.438 11.429 1.00 85.88 382 ALA A C 1
ATOM 2806 O O . ALA A 1 382 ? 38.922 6.775 10.421 1.00 85.88 382 ALA A O 1
ATOM 2807 N N . SER A 1 383 ? 38.856 6.539 12.644 1.00 89.56 383 SER A N 1
ATOM 2808 C CA . SER A 1 383 ? 40.217 7.056 12.839 1.00 89.56 383 SER A CA 1
ATOM 2809 C C . SER A 1 383 ? 41.316 6.208 12.189 1.00 89.56 383 SER A C 1
ATOM 2811 O O . SER A 1 383 ? 42.381 6.733 11.865 1.00 89.56 383 SER A O 1
ATOM 2813 N N . TYR A 1 384 ? 41.078 4.914 11.943 1.00 89.31 384 TYR A N 1
ATOM 2814 C CA . TYR A 1 384 ? 42.083 4.005 11.380 1.00 89.31 384 TYR A CA 1
ATOM 2815 C C . TYR A 1 384 ? 42.394 4.300 9.913 1.00 89.31 384 TYR A C 1
ATOM 2817 O O . TYR A 1 384 ? 43.470 3.945 9.431 1.00 89.31 384 TYR A O 1
ATOM 2825 N N . VAL A 1 385 ? 41.471 4.959 9.205 1.00 87.50 385 VAL A N 1
ATOM 2826 C CA . VAL A 1 385 ? 41.652 5.336 7.799 1.00 87.50 385 VAL A CA 1
ATOM 2827 C C . VAL A 1 385 ? 42.174 6.771 7.624 1.00 87.50 385 VAL A C 1
ATOM 2829 O O . VAL A 1 385 ? 42.520 7.155 6.506 1.00 87.50 385 VAL A O 1
ATOM 2832 N N . GLY A 1 386 ? 42.300 7.551 8.708 1.00 91.50 386 GLY A N 1
ATOM 2833 C CA . GLY A 1 386 ? 42.886 8.897 8.699 1.00 91.50 386 GLY A CA 1
ATOM 2834 C C . GLY A 1 386 ? 42.228 9.828 7.675 1.00 91.50 386 GLY A C 1
ATOM 2835 O O . GLY A 1 386 ? 41.003 9.899 7.593 1.00 91.50 386 GLY A O 1
ATOM 2836 N N . GLU A 1 387 ? 43.024 10.512 6.849 1.00 93.06 387 GLU A N 1
ATOM 2837 C CA . GLU A 1 387 ? 42.532 11.423 5.795 1.00 93.06 387 GLU A CA 1
ATOM 2838 C C . GLU A 1 387 ? 41.593 10.753 4.779 1.00 93.06 387 GLU A C 1
ATOM 2840 O O . GLU A 1 387 ? 40.774 11.431 4.166 1.00 93.06 387 GLU A O 1
ATOM 2845 N N . ARG A 1 388 ? 41.634 9.420 4.632 1.00 91.44 388 ARG A N 1
ATOM 2846 C CA . ARG A 1 388 ? 40.692 8.697 3.758 1.00 91.44 388 ARG A CA 1
ATOM 2847 C C . ARG A 1 388 ? 39.254 8.695 4.282 1.00 91.44 388 ARG A C 1
ATOM 2849 O O . ARG A 1 388 ? 38.365 8.260 3.565 1.00 91.44 388 ARG A O 1
ATOM 2856 N N . SER A 1 389 ? 39.019 9.158 5.510 1.00 91.25 389 SER A N 1
ATOM 2857 C CA . SER A 1 389 ? 37.665 9.382 6.030 1.00 91.25 389 SER A CA 1
ATOM 2858 C C . SER A 1 389 ? 36.978 10.615 5.426 1.00 91.25 389 SER A C 1
ATOM 2860 O O . SER A 1 389 ? 35.755 10.742 5.531 1.00 91.25 389 SER A O 1
ATOM 2862 N N . ILE A 1 390 ? 37.732 11.515 4.781 1.00 93.50 390 ILE A N 1
ATOM 2863 C CA . ILE A 1 390 ? 37.183 12.682 4.082 1.00 93.50 390 ILE A CA 1
ATOM 2864 C C . ILE A 1 390 ? 36.359 12.214 2.874 1.00 93.50 390 ILE A C 1
ATOM 2866 O O . ILE A 1 390 ? 36.765 11.326 2.130 1.00 93.50 390 ILE A O 1
ATOM 2870 N N . GLY A 1 391 ? 35.200 12.837 2.668 1.00 89.88 391 GLY A N 1
ATOM 2871 C CA . GLY A 1 391 ? 34.238 12.510 1.612 1.00 89.88 391 GLY A CA 1
ATOM 2872 C C . GLY A 1 391 ? 33.121 11.560 2.051 1.00 89.88 391 GLY A C 1
ATOM 2873 O O . GLY A 1 391 ? 32.147 11.402 1.318 1.00 89.88 391 GLY A O 1
ATOM 2874 N N . HIS A 1 392 ? 33.212 10.981 3.253 1.00 89.94 392 HIS A N 1
ATOM 2875 C CA . HIS A 1 392 ? 32.222 10.046 3.798 1.00 89.94 392 HIS A CA 1
ATOM 2876 C C . HIS A 1 392 ? 31.465 10.655 4.984 1.00 89.94 392 HIS A C 1
ATOM 2878 O O . HIS A 1 392 ? 32.079 11.307 5.825 1.00 89.94 392 HIS A O 1
ATOM 2884 N N . ILE A 1 393 ? 30.149 10.446 5.066 1.00 89.31 393 ILE A N 1
ATOM 2885 C CA . ILE A 1 393 ? 29.321 10.865 6.214 1.00 89.31 393 ILE A CA 1
ATOM 2886 C C . ILE A 1 393 ? 29.649 9.986 7.426 1.00 89.31 393 ILE A C 1
ATOM 2888 O O . ILE A 1 393 ? 29.889 8.791 7.262 1.00 89.31 393 ILE A O 1
ATOM 2892 N N . ASP A 1 394 ? 29.636 10.554 8.634 1.00 89.00 394 ASP A N 1
ATOM 2893 C CA . ASP A 1 394 ? 29.702 9.757 9.862 1.00 89.00 394 ASP A CA 1
ATOM 2894 C C . ASP A 1 394 ? 28.382 8.997 10.115 1.00 89.00 394 ASP A C 1
ATOM 2896 O O . ASP A 1 394 ? 27.329 9.631 10.246 1.00 89.00 394 ASP A O 1
ATOM 2900 N N . PRO A 1 395 ? 28.398 7.658 10.241 1.00 82.00 395 PRO A N 1
ATOM 2901 C CA . PRO A 1 395 ? 27.185 6.888 10.512 1.00 82.00 395 PRO A CA 1
ATOM 2902 C C . PRO A 1 395 ? 26.591 7.183 11.903 1.00 82.00 395 PRO A C 1
ATOM 2904 O O . PRO A 1 395 ? 25.376 7.091 12.086 1.00 82.00 395 PRO A O 1
ATOM 2907 N N . GLY A 1 396 ? 27.404 7.591 12.884 1.00 80.00 396 GLY A N 1
ATOM 2908 C CA . GLY A 1 396 ? 26.931 8.017 14.205 1.00 80.00 396 GLY A CA 1
ATOM 2909 C C . GLY A 1 396 ? 26.121 9.316 14.153 1.00 80.00 396 GLY A C 1
ATOM 2910 O O . GLY A 1 396 ? 25.056 9.391 14.762 1.00 80.00 396 GLY A O 1
ATOM 2911 N N . ALA A 1 397 ? 26.581 10.307 13.390 1.00 82.25 397 ALA A N 1
ATOM 2912 C CA . ALA A 1 397 ? 25.868 11.558 13.136 1.00 82.25 397 ALA A CA 1
ATOM 2913 C C . ALA A 1 397 ? 24.612 11.331 12.280 1.00 82.25 397 ALA A C 1
ATOM 2915 O O . ALA A 1 397 ? 23.542 11.835 12.609 1.00 82.25 397 ALA A O 1
ATOM 2916 N N . MET A 1 398 ? 24.695 10.491 11.237 1.00 76.62 398 MET A N 1
ATOM 2917 C CA . MET A 1 398 ? 23.535 10.106 10.414 1.00 76.62 398 MET A CA 1
ATOM 2918 C C . MET A 1 398 ? 22.474 9.320 11.203 1.00 76.62 398 MET A C 1
ATOM 2920 O O . MET A 1 398 ? 21.322 9.234 10.782 1.00 76.62 398 MET A O 1
ATOM 2924 N N . SER A 1 399 ? 22.827 8.772 12.369 1.00 67.31 399 SER A N 1
ATOM 2925 C CA . SER A 1 399 ? 21.852 8.151 13.272 1.00 67.31 399 SER A CA 1
ATOM 2926 C C . SER A 1 399 ? 20.905 9.173 13.938 1.00 67.31 399 SER A C 1
ATOM 2928 O O . SER A 1 399 ? 19.987 8.730 14.621 1.00 67.31 399 SER A O 1
ATOM 2930 N N . LYS A 1 400 ? 21.121 10.489 13.718 1.00 59.38 400 LYS A N 1
ATOM 2931 C CA . LYS A 1 400 ? 20.236 11.654 13.957 1.00 59.38 400 LYS A CA 1
ATOM 2932 C C . LYS A 1 400 ? 19.380 11.587 15.230 1.00 59.38 400 LYS A C 1
ATOM 2934 O O . LYS A 1 400 ? 18.305 10.984 15.215 1.00 59.38 400 LYS A O 1
ATOM 2939 N N . ILE A 1 401 ? 19.755 12.289 16.310 1.00 48.28 401 ILE A N 1
ATOM 2940 C CA . ILE A 1 401 ? 18.833 12.401 17.463 1.00 48.28 401 ILE A CA 1
ATOM 2941 C C . ILE A 1 401 ? 17.606 13.233 17.115 1.00 48.28 401 ILE A C 1
ATOM 2943 O O . ILE A 1 401 ? 16.532 12.974 17.650 1.00 48.28 401 ILE A O 1
ATOM 2947 N N . GLY A 1 402 ? 17.753 14.266 16.282 1.00 37.44 402 GLY A N 1
ATOM 2948 C CA . GLY A 1 402 ? 16.686 15.253 16.099 1.00 37.44 402 GLY A CA 1
ATOM 2949 C C . GLY A 1 402 ? 15.461 14.713 15.347 1.00 37.44 402 GLY A C 1
ATOM 2950 O O . GLY A 1 402 ? 14.331 14.979 15.751 1.00 37.44 402 GLY A O 1
ATOM 2951 N N . GLU A 1 403 ? 15.656 13.842 14.347 1.00 42.31 403 GLU A N 1
ATOM 2952 C CA . GLU A 1 403 ? 14.573 13.006 13.777 1.00 42.31 403 GLU A CA 1
ATOM 2953 C C . GLU A 1 403 ? 14.042 11.982 14.788 1.00 42.31 403 GLU A C 1
ATOM 2955 O O . GLU A 1 403 ? 12.920 11.476 14.688 1.00 42.31 403 GLU A O 1
ATOM 2960 N N . GLY A 1 404 ? 14.874 11.690 15.781 1.00 44.72 404 GLY A N 1
ATOM 2961 C CA . GLY A 1 404 ? 14.616 10.786 16.867 1.00 44.72 404 GLY A CA 1
ATOM 2962 C C . GLY A 1 404 ? 13.433 11.188 17.722 1.00 44.72 404 GLY A C 1
ATOM 2963 O O . GLY A 1 404 ? 12.885 10.282 18.284 1.00 44.72 404 GLY A O 1
ATOM 2964 N N . LEU A 1 405 ? 12.921 12.417 17.832 1.00 43.31 405 LEU A N 1
ATOM 2965 C CA . LEU A 1 405 ? 11.790 12.614 18.759 1.00 43.31 405 LEU A CA 1
ATOM 2966 C C . LEU A 1 405 ? 10.500 11.924 18.287 1.00 43.31 405 LEU A C 1
ATOM 2968 O O . LEU A 1 405 ? 10.019 11.011 18.948 1.00 43.31 405 LEU A O 1
ATOM 2972 N N . SER A 1 406 ? 9.953 12.294 17.123 1.00 41.00 406 SER A N 1
ATOM 2973 C CA . SER A 1 406 ? 8.734 11.631 16.622 1.00 41.00 406 SER A CA 1
ATOM 2974 C C . SER A 1 406 ? 8.972 10.140 16.357 1.00 41.00 406 SER A C 1
ATOM 2976 O O . SER A 1 406 ? 8.081 9.321 16.564 1.00 41.00 406 SER A O 1
ATOM 2978 N N . ARG A 1 407 ? 10.201 9.774 15.967 1.00 46.28 407 ARG A N 1
ATOM 2979 C CA . ARG A 1 407 ? 10.606 8.394 15.705 1.00 46.28 407 ARG A CA 1
ATOM 2980 C C . ARG A 1 407 ? 10.797 7.575 16.983 1.00 46.28 407 ARG A C 1
ATOM 2982 O O . ARG A 1 407 ? 10.304 6.467 17.036 1.00 46.28 407 ARG A O 1
ATOM 2989 N N . LEU A 1 408 ? 11.437 8.102 18.022 1.00 46.12 408 LEU A N 1
ATOM 2990 C CA . LEU A 1 408 ? 11.628 7.488 19.346 1.00 46.12 408 LEU A CA 1
ATOM 2991 C C . LEU A 1 408 ? 10.272 7.308 20.021 1.00 46.12 408 LEU A C 1
ATOM 2993 O O . LEU A 1 408 ? 10.026 6.229 20.540 1.00 46.12 408 LEU A O 1
ATOM 2997 N N . ILE A 1 409 ? 9.376 8.304 19.941 1.00 49.44 409 ILE A N 1
ATOM 2998 C CA . ILE A 1 409 ? 7.984 8.192 20.405 1.00 49.44 409 ILE A CA 1
ATOM 2999 C C . ILE A 1 409 ? 7.264 7.065 19.643 1.00 49.44 409 ILE A C 1
ATOM 3001 O O . ILE A 1 409 ? 6.714 6.169 20.275 1.00 49.44 409 ILE A O 1
ATOM 3005 N N . LYS A 1 410 ? 7.324 7.039 18.303 1.00 52.19 410 LYS A N 1
ATOM 3006 C CA . LYS A 1 410 ? 6.707 5.976 17.481 1.00 52.19 410 LYS A CA 1
ATOM 3007 C C . LYS A 1 410 ? 7.328 4.586 17.702 1.00 52.19 410 LYS A C 1
ATOM 3009 O O . LYS A 1 410 ? 6.627 3.583 17.615 1.00 52.19 410 LYS A O 1
ATOM 3014 N N . GLU A 1 411 ? 8.626 4.502 17.986 1.00 48.56 411 GLU A N 1
ATOM 3015 C CA . GLU A 1 411 ? 9.333 3.239 18.240 1.00 48.56 411 GLU A CA 1
ATOM 3016 C C . GLU A 1 411 ? 8.986 2.657 19.615 1.00 48.56 411 GLU A C 1
ATOM 3018 O O . GLU A 1 411 ? 8.854 1.438 19.744 1.00 48.56 411 GLU A O 1
ATOM 3023 N N . VAL A 1 412 ? 8.781 3.505 20.632 1.00 45.19 412 VAL A N 1
ATOM 3024 C CA . VAL A 1 412 ? 8.323 3.048 21.955 1.00 45.19 412 VAL A CA 1
ATOM 3025 C C . VAL A 1 412 ? 6.810 2.897 22.060 1.00 45.19 412 VAL A C 1
ATOM 3027 O O . VAL A 1 412 ? 6.358 2.208 22.967 1.00 45.19 412 VAL A O 1
ATOM 3030 N N . ALA A 1 413 ? 6.041 3.500 21.148 1.00 61.69 413 ALA A N 1
ATOM 3031 C CA . ALA A 1 413 ? 4.583 3.510 21.158 1.00 61.69 413 ALA A CA 1
ATOM 3032 C C . ALA A 1 413 ? 3.996 3.162 19.779 1.00 61.69 413 ALA A C 1
ATOM 3034 O O . ALA A 1 413 ? 3.417 3.996 19.084 1.00 61.69 413 ALA A O 1
ATOM 3035 N N . LYS A 1 414 ? 4.181 1.900 19.373 1.00 59.19 414 LYS A N 1
ATOM 3036 C CA . LYS A 1 414 ? 3.817 1.373 18.045 1.00 59.19 414 LYS A CA 1
ATOM 3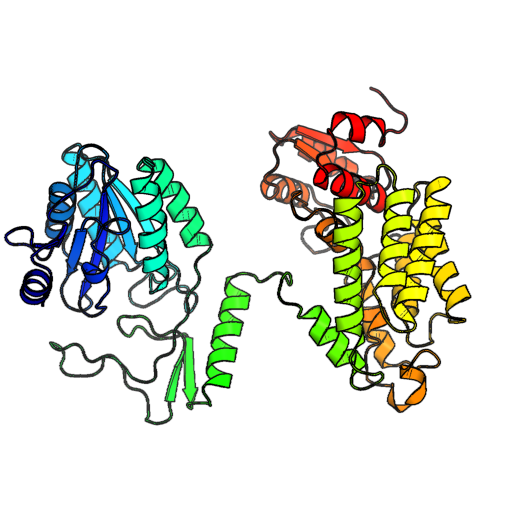037 C C . LYS A 1 414 ? 2.310 1.347 17.773 1.00 59.19 414 LYS A C 1
ATOM 3039 O O . LYS A 1 414 ? 1.918 1.401 16.610 1.00 59.19 414 LYS A O 1
ATOM 3044 N N . ASP A 1 415 ? 1.499 1.264 18.823 1.00 71.81 415 ASP A N 1
ATOM 3045 C CA . ASP A 1 415 ? 0.039 1.147 18.759 1.00 71.81 415 ASP A CA 1
ATOM 3046 C C . ASP A 1 415 ? -0.675 2.440 19.189 1.00 71.81 415 ASP A C 1
ATOM 3048 O O . ASP A 1 415 ? -1.904 2.502 19.188 1.00 71.81 415 ASP A O 1
ATOM 3052 N N . VAL A 1 416 ? 0.082 3.487 19.540 1.00 76.69 416 VAL A N 1
ATOM 3053 C CA . VAL A 1 416 ? -0.458 4.796 19.926 1.00 76.69 416 VAL A CA 1
ATOM 3054 C C . VAL A 1 416 ? -0.445 5.727 18.706 1.00 76.69 416 VAL A C 1
ATOM 3056 O O . VAL A 1 416 ? 0.628 6.022 18.177 1.00 76.69 416 VAL A O 1
ATOM 3059 N N . PRO A 1 417 ? -1.606 6.223 18.237 1.00 78.50 417 PRO A N 1
ATOM 3060 C CA . PRO A 1 417 ? -1.665 7.166 17.123 1.00 78.50 417 PRO A CA 1
ATOM 3061 C C . PRO A 1 417 ? -0.999 8.505 17.471 1.00 78.50 417 PRO A C 1
ATOM 3063 O O . PRO A 1 417 ? -1.458 9.230 18.355 1.00 78.50 417 PRO A O 1
ATOM 3066 N N . ILE A 1 418 ? 0.069 8.856 16.752 1.00 77.44 418 ILE A N 1
ATOM 3067 C CA . ILE A 1 418 ? 0.845 10.086 16.970 1.00 77.44 418 ILE A CA 1
ATOM 3068 C C . ILE A 1 418 ? 0.801 10.939 15.703 1.00 77.44 418 ILE A C 1
ATOM 3070 O O . ILE A 1 418 ? 1.257 10.505 14.643 1.00 77.44 418 ILE A O 1
ATOM 3074 N N . THR A 1 419 ? 0.310 12.171 15.829 1.00 81.94 419 THR A N 1
ATOM 3075 C CA . THR A 1 419 ? 0.322 13.192 14.773 1.00 81.94 419 THR A CA 1
ATOM 3076 C C . THR A 1 419 ? 1.141 14.403 15.223 1.00 81.94 419 THR A C 1
ATOM 3078 O O . THR A 1 419 ? 1.253 14.678 16.416 1.00 81.94 419 THR A O 1
ATOM 3081 N N . VAL A 1 420 ? 1.773 15.100 14.274 1.00 78.75 420 VAL A N 1
ATOM 3082 C CA . VAL A 1 420 ? 2.632 16.266 14.540 1.00 78.75 420 VAL A CA 1
ATOM 3083 C C . VAL A 1 420 ? 2.136 17.434 13.696 1.00 78.75 420 VAL A C 1
ATOM 3085 O O . VAL A 1 420 ? 2.037 17.305 12.480 1.00 78.75 420 VAL A O 1
ATOM 3088 N N . ALA A 1 421 ? 1.865 18.571 14.336 1.00 79.81 421 ALA A N 1
ATOM 3089 C CA . ALA A 1 421 ? 1.521 19.821 13.667 1.00 79.81 421 ALA A CA 1
ATOM 3090 C C . ALA A 1 421 ? 2.680 20.816 13.799 1.00 79.81 421 ALA A C 1
ATOM 3092 O O . ALA A 1 421 ? 3.012 21.260 14.900 1.00 79.81 421 ALA A O 1
ATOM 3093 N N . ALA A 1 422 ? 3.295 21.171 12.673 1.00 69.62 422 ALA A N 1
ATOM 3094 C CA . ALA A 1 422 ? 4.382 22.141 12.614 1.00 69.62 422 ALA A CA 1
ATOM 3095 C C . ALA A 1 422 ? 4.385 22.874 11.266 1.00 69.62 422 ALA A C 1
ATOM 3097 O O . ALA A 1 422 ? 3.940 22.336 10.252 1.00 69.62 422 ALA A O 1
ATOM 3098 N N . GLY A 1 423 ? 4.937 24.084 11.266 1.00 58.09 423 GLY A N 1
ATOM 3099 C CA . GLY A 1 423 ? 5.096 24.936 10.094 1.00 58.09 423 GLY A CA 1
ATOM 3100 C C . GLY A 1 423 ? 3.911 25.868 9.829 1.00 58.09 423 GLY A C 1
ATOM 3101 O O . GLY A 1 423 ? 2.781 25.637 10.265 1.00 58.09 423 GLY A O 1
ATOM 3102 N N . LEU A 1 424 ? 4.193 26.938 9.087 1.00 69.50 424 LEU A N 1
ATOM 3103 C CA . LEU A 1 424 ? 3.198 27.742 8.365 1.00 69.50 424 LEU A CA 1
ATOM 3104 C C . LEU A 1 424 ? 3.136 27.304 6.888 1.00 69.50 424 LEU A C 1
ATOM 3106 O O . LEU A 1 424 ? 3.927 26.465 6.454 1.00 69.50 424 LEU A O 1
ATOM 3110 N N . ASP A 1 425 ? 2.238 27.899 6.097 1.00 56.00 425 ASP A N 1
ATOM 3111 C CA . ASP A 1 425 ? 1.932 27.509 4.705 1.00 56.00 425 ASP A CA 1
ATOM 3112 C C . ASP A 1 425 ? 3.149 27.484 3.755 1.00 56.00 425 ASP A C 1
ATOM 3114 O O . ASP A 1 425 ? 3.104 26.844 2.705 1.00 56.00 425 ASP A O 1
ATOM 3118 N N . GLN A 1 426 ? 4.252 28.151 4.123 1.00 52.00 426 GLN A N 1
ATOM 3119 C CA . GLN A 1 426 ? 5.500 28.223 3.348 1.00 52.00 426 GLN A CA 1
ATOM 3120 C C . GLN A 1 426 ? 6.714 27.584 4.052 1.00 52.00 426 GLN A C 1
ATOM 3122 O O . GLN A 1 426 ? 7.856 27.868 3.697 1.00 52.00 426 GLN A O 1
ATOM 3127 N N . GLY A 1 427 ? 6.493 26.714 5.046 1.00 47.06 427 GLY A N 1
ATOM 3128 C CA . GLY A 1 427 ? 7.574 26.022 5.771 1.00 47.06 427 GLY A CA 1
ATOM 3129 C C . GLY A 1 427 ? 8.329 26.905 6.772 1.00 47.06 427 GLY A C 1
ATOM 3130 O O . GLY A 1 427 ? 9.426 26.560 7.207 1.00 47.06 427 GLY A O 1
ATOM 3131 N N . GLU A 1 428 ? 7.749 28.051 7.125 1.00 52.72 428 GLU A N 1
ATOM 3132 C CA . GLU A 1 428 ? 8.284 28.994 8.107 1.00 52.72 428 GLU A CA 1
ATOM 3133 C C . GLU A 1 428 ? 8.096 28.490 9.548 1.00 52.72 428 GLU A C 1
ATOM 3135 O O . GLU A 1 428 ? 7.269 27.616 9.821 1.00 52.72 428 GLU A O 1
ATOM 3140 N N . ILE A 1 429 ? 8.854 29.074 10.485 1.00 47.12 429 ILE A N 1
ATOM 3141 C CA . ILE A 1 429 ? 8.818 28.725 11.911 1.00 47.12 429 ILE A CA 1
ATOM 3142 C C . ILE A 1 429 ? 7.491 29.177 12.532 1.00 47.12 429 ILE A C 1
ATOM 3144 O O . ILE A 1 429 ? 7.137 30.354 12.504 1.00 47.12 429 ILE A O 1
ATOM 3148 N N . GLY A 1 430 ? 6.785 28.233 13.145 1.00 59.81 430 GLY A N 1
ATOM 3149 C CA . GLY A 1 430 ? 5.476 28.423 13.761 1.00 59.81 430 GLY A CA 1
ATOM 3150 C C . GLY A 1 430 ? 4.617 27.180 13.555 1.00 59.81 430 GLY A C 1
ATOM 3151 O O . GLY A 1 430 ? 5.097 26.186 13.020 1.00 59.81 430 GLY A O 1
ATOM 3152 N N . THR A 1 431 ? 3.352 27.242 13.955 1.00 75.12 431 THR A N 1
ATOM 3153 C CA . THR A 1 431 ? 2.360 26.206 13.641 1.00 75.12 431 THR A CA 1
ATOM 3154 C C . THR A 1 431 ? 1.056 26.904 13.285 1.00 75.12 431 THR A C 1
ATOM 3156 O O . THR A 1 431 ? 0.536 27.650 14.117 1.00 75.12 431 THR A O 1
ATOM 3159 N N . SER A 1 432 ? 0.546 26.721 12.062 1.00 81.88 432 SER A N 1
ATOM 3160 C CA . SER A 1 432 ? -0.726 27.330 11.649 1.00 81.88 432 SER A CA 1
ATOM 3161 C C . SER A 1 432 ? -1.925 26.579 12.231 1.00 81.88 432 SER A C 1
ATOM 3163 O O . SER A 1 432 ? -1.840 25.394 12.552 1.00 81.88 432 SER A O 1
ATOM 3165 N N . PHE A 1 433 ? -3.056 27.275 12.359 1.00 84.56 433 PHE A N 1
ATOM 3166 C CA . PHE A 1 433 ? -4.330 26.671 12.754 1.00 84.56 433 PHE A CA 1
ATOM 3167 C C . PHE A 1 433 ? -4.711 25.500 11.832 1.00 84.56 433 PHE A C 1
ATOM 3169 O O . PHE A 1 433 ? -5.018 24.414 12.317 1.00 84.56 433 PHE A O 1
ATOM 3176 N N . ASP A 1 434 ? -4.593 25.684 10.513 1.00 82.06 434 ASP A N 1
ATOM 3177 C CA . ASP A 1 434 ? -4.952 24.659 9.525 1.00 82.06 434 ASP A CA 1
ATOM 3178 C C . ASP A 1 434 ? -4.103 23.390 9.676 1.00 82.06 434 ASP A C 1
ATOM 3180 O O . ASP A 1 434 ? -4.620 22.280 9.584 1.00 82.06 434 ASP A O 1
ATOM 3184 N N . LYS A 1 435 ? -2.811 23.536 10.004 1.00 80.75 435 LYS A N 1
ATOM 3185 C CA . LYS A 1 435 ? -1.916 22.399 10.275 1.00 80.75 435 LYS A CA 1
ATOM 3186 C C . LYS A 1 435 ? -2.304 21.625 11.533 1.00 80.75 435 LYS A C 1
ATOM 3188 O O . LYS A 1 435 ? -2.109 20.412 11.585 1.00 80.75 435 LYS A O 1
ATOM 3193 N N . ILE A 1 436 ? -2.847 22.303 12.542 1.00 86.31 436 ILE A N 1
ATOM 3194 C CA . ILE A 1 436 ? -3.345 21.658 13.764 1.00 86.31 436 ILE A CA 1
ATOM 3195 C C . ILE A 1 436 ? -4.649 20.913 13.473 1.00 86.31 436 ILE A C 1
ATOM 3197 O O . ILE A 1 436 ? -4.787 19.763 13.883 1.00 86.31 436 ILE A O 1
ATOM 3201 N N . MET A 1 437 ? -5.567 21.524 12.720 1.00 89.00 437 MET A N 1
ATOM 3202 C CA . MET A 1 437 ? -6.820 20.879 12.314 1.00 89.00 437 MET A CA 1
ATOM 3203 C C . MET A 1 437 ? -6.568 19.646 11.441 1.00 89.00 437 MET A C 1
ATOM 3205 O O . MET A 1 437 ? -7.109 18.579 11.725 1.00 89.00 437 MET A O 1
ATOM 3209 N N . GLU A 1 438 ? -5.661 19.746 10.465 1.00 85.94 438 GLU A N 1
ATOM 3210 C CA . GLU A 1 438 ? -5.217 18.613 9.645 1.00 85.94 438 GLU A CA 1
ATOM 3211 C C . GLU A 1 438 ? -4.657 17.479 10.528 1.00 85.94 438 GLU A C 1
ATOM 3213 O O . GLU A 1 438 ? -5.018 16.313 10.362 1.00 85.94 438 GLU A O 1
ATOM 3218 N N . ALA A 1 439 ? -3.837 17.808 11.534 1.00 85.75 439 ALA A N 1
ATOM 3219 C CA . ALA A 1 439 ? -3.294 16.822 12.470 1.00 85.75 439 ALA A CA 1
ATOM 3220 C C . ALA A 1 439 ? -4.356 16.194 13.395 1.00 85.75 439 ALA A C 1
ATOM 3222 O O . ALA A 1 439 ? -4.198 15.035 13.794 1.00 85.75 439 ALA A O 1
ATOM 3223 N N . PHE A 1 440 ? -5.422 16.920 13.747 1.00 91.31 440 PHE A N 1
ATOM 3224 C CA . PHE A 1 440 ? -6.560 16.380 14.498 1.00 91.31 440 PHE A CA 1
ATOM 3225 C C . PHE A 1 440 ? -7.389 15.419 13.646 1.00 91.31 440 PHE A C 1
ATOM 3227 O O . PHE A 1 440 ? -7.730 14.337 14.123 1.00 91.31 440 PHE A O 1
ATOM 3234 N N . GLU A 1 441 ? -7.680 15.781 12.396 1.00 88.44 441 GLU A N 1
ATOM 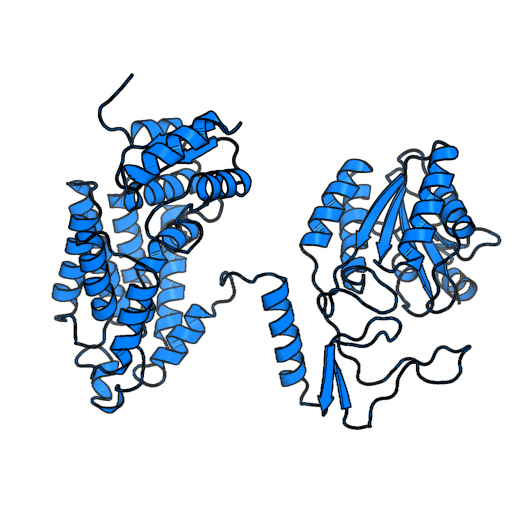3235 C CA . GLU A 1 441 ? -8.440 14.955 11.451 1.00 88.44 441 GLU A CA 1
ATOM 3236 C C . GLU A 1 441 ? -7.702 13.661 11.090 1.00 88.44 441 GLU A C 1
ATOM 3238 O O . GLU A 1 441 ? -8.303 12.586 11.070 1.00 88.44 441 GLU A O 1
ATOM 3243 N N . GLN A 1 442 ? -6.387 13.744 10.872 1.00 86.38 442 GLN A N 1
ATOM 3244 C CA . GLN A 1 442 ? -5.543 12.586 10.570 1.00 86.38 442 GLN A CA 1
ATOM 3245 C C . GLN A 1 442 ? -5.402 11.619 11.753 1.00 86.38 442 GLN A C 1
ATOM 3247 O O . GLN A 1 442 ? -5.181 10.422 11.553 1.00 86.38 442 GLN A O 1
ATOM 3252 N N . ASN A 1 443 ? -5.506 12.107 12.994 1.00 86.19 443 ASN A N 1
ATOM 3253 C CA . ASN A 1 443 ? -5.375 11.254 14.168 1.00 86.19 443 ASN A CA 1
ATOM 3254 C C . ASN A 1 443 ? -6.674 10.477 14.403 1.00 86.19 443 ASN A C 1
ATOM 3256 O O . ASN A 1 443 ? -7.717 11.066 14.667 1.00 86.19 443 ASN A O 1
ATOM 3260 N N . SER A 1 444 ? -6.632 9.146 14.366 1.00 85.12 444 SER A N 1
ATOM 3261 C CA . SER A 1 444 ? -7.834 8.317 14.516 1.00 85.12 444 SER A CA 1
ATOM 3262 C C . SER A 1 444 ? -8.433 8.309 15.930 1.00 85.12 444 SER A C 1
ATOM 3264 O O . SER A 1 444 ? -9.543 7.811 16.106 1.00 85.12 444 SER A O 1
ATOM 3266 N N . ALA A 1 445 ? -7.724 8.807 16.949 1.00 87.06 445 ALA A N 1
ATOM 3267 C CA . ALA A 1 445 ? -8.197 8.788 18.331 1.00 87.06 445 ALA A CA 1
ATOM 3268 C C . ALA A 1 445 ? -9.269 9.862 18.601 1.00 87.06 445 ALA A C 1
ATOM 3270 O O . ALA A 1 445 ? -9.224 10.967 18.055 1.00 87.06 445 ALA A O 1
ATOM 3271 N N . GLN A 1 446 ? -10.241 9.533 19.460 1.00 89.19 446 GLN A N 1
ATOM 3272 C CA . GLN A 1 446 ? -11.277 10.480 19.894 1.00 89.19 446 GLN A CA 1
ATOM 3273 C C . GLN A 1 446 ? -10.793 11.392 21.026 1.00 89.19 446 GLN A C 1
ATOM 3275 O O . GLN A 1 446 ? -11.203 12.548 21.091 1.00 89.19 446 GLN A O 1
ATOM 3280 N N . THR A 1 447 ? -9.918 10.878 21.892 1.00 91.50 447 THR A N 1
ATOM 3281 C CA . THR A 1 447 ? -9.253 11.648 22.946 1.00 91.50 447 THR A CA 1
ATOM 3282 C C . THR A 1 447 ? -7.806 11.895 22.539 1.00 91.50 447 THR A C 1
ATOM 3284 O O . THR A 1 447 ? -7.082 10.942 22.249 1.00 91.50 447 THR A O 1
ATOM 3287 N N . LEU A 1 448 ? -7.387 13.158 22.513 1.00 91.38 448 LEU A N 1
ATOM 3288 C CA . LEU A 1 448 ? -6.039 13.588 22.150 1.00 91.38 448 LEU A CA 1
ATOM 3289 C C . LEU A 1 448 ? -5.350 14.224 23.360 1.00 91.38 448 LEU A C 1
ATOM 3291 O O . LEU A 1 448 ? -5.938 15.053 24.047 1.00 91.38 448 LEU A O 1
ATOM 3295 N N . LEU A 1 449 ? -4.089 13.873 23.598 1.00 90.06 449 LEU A N 1
ATOM 3296 C CA . LEU A 1 449 ? -3.224 14.542 24.574 1.00 90.06 449 LEU A CA 1
ATOM 3297 C C . LEU A 1 449 ? -2.277 15.443 23.773 1.00 90.06 449 LEU A C 1
ATOM 3299 O O . LEU A 1 449 ? -1.444 14.948 23.013 1.00 90.06 449 LEU A O 1
ATOM 3303 N N . ALA A 1 450 ? -2.464 16.756 23.874 1.00 88.56 450 ALA A N 1
ATOM 3304 C CA . ALA A 1 450 ? -1.780 17.749 23.061 1.00 88.56 450 ALA A CA 1
ATOM 3305 C C . ALA A 1 450 ? -0.664 18.442 23.851 1.00 88.56 450 ALA A C 1
ATOM 3307 O O . ALA A 1 450 ? -0.877 18.964 24.947 1.00 88.56 450 ALA A O 1
ATOM 3308 N N . PHE A 1 451 ? 0.518 18.486 23.243 1.00 82.75 451 PHE A N 1
ATOM 3309 C CA . PHE A 1 451 ? 1.730 19.095 23.780 1.00 82.75 451 PHE A CA 1
ATOM 3310 C C . PHE A 1 451 ? 2.225 20.159 22.793 1.00 82.75 451 PHE A C 1
ATOM 3312 O O . PHE A 1 451 ? 2.080 19.985 21.581 1.00 82.75 451 PHE A O 1
ATOM 3319 N N . TYR A 1 452 ? 2.828 21.247 23.277 1.00 78.25 452 TYR A N 1
ATOM 3320 C CA . TYR A 1 452 ? 3.328 22.338 22.430 1.00 78.25 452 TYR A CA 1
ATOM 3321 C C . TYR A 1 452 ? 4.649 22.915 22.960 1.00 78.25 452 TYR A C 1
ATOM 3323 O O . TYR A 1 452 ? 4.977 22.745 24.129 1.00 78.25 452 TYR A O 1
ATOM 3331 N N . ASP A 1 453 ? 5.408 23.590 22.090 1.00 61.94 453 ASP A N 1
ATOM 3332 C CA . ASP A 1 453 ? 6.742 24.135 22.415 1.00 61.94 453 ASP A CA 1
ATOM 3333 C C . ASP A 1 453 ? 6.752 25.665 22.596 1.00 61.94 453 ASP A C 1
ATOM 3335 O O . ASP A 1 453 ? 7.431 26.209 23.461 1.00 61.94 453 ASP A O 1
ATOM 3339 N N . LEU A 1 454 ? 5.965 26.391 21.792 1.00 63.59 454 LEU A N 1
ATOM 3340 C CA . LEU A 1 454 ? 5.973 27.857 21.743 1.00 63.59 454 LEU A CA 1
ATOM 3341 C C . LEU A 1 454 ? 4.604 28.454 22.083 1.00 63.59 454 LEU A C 1
ATOM 3343 O O . LEU A 1 454 ? 3.559 27.915 21.720 1.00 63.59 454 LEU A O 1
ATOM 3347 N N . GLY A 1 455 ? 4.599 29.642 22.698 1.00 58.28 455 GLY A N 1
ATOM 3348 C CA . GLY A 1 455 ? 3.364 30.365 23.032 1.00 58.28 455 GLY A CA 1
ATOM 3349 C C . GLY A 1 455 ? 2.501 30.746 21.817 1.00 58.28 455 GLY A C 1
ATOM 3350 O O . GLY A 1 455 ? 1.285 30.840 21.943 1.00 58.28 455 GLY A O 1
ATOM 3351 N N . SER A 1 456 ? 3.094 30.912 20.629 1.00 63.97 456 SER A N 1
ATOM 3352 C CA . SER A 1 456 ? 2.350 31.123 19.376 1.00 63.97 456 SER A CA 1
ATOM 3353 C C . SER A 1 456 ? 1.595 29.869 18.919 1.00 63.97 456 SER A C 1
ATOM 3355 O O . SER A 1 456 ? 0.483 29.982 18.409 1.00 63.97 456 SER A O 1
ATOM 3357 N N . ALA A 1 457 ? 2.159 28.679 19.149 1.00 67.44 457 ALA A N 1
ATOM 3358 C CA . ALA A 1 457 ? 1.488 27.411 18.874 1.00 67.44 457 ALA A CA 1
ATOM 3359 C C . ALA A 1 457 ? 0.324 27.179 19.846 1.00 67.44 457 ALA A C 1
ATOM 3361 O O . ALA A 1 457 ? -0.724 26.701 19.424 1.00 67.44 457 ALA A O 1
ATOM 3362 N N . LYS A 1 458 ? 0.466 27.599 21.112 1.00 80.94 458 LYS A N 1
ATOM 3363 C CA . LYS A 1 458 ? -0.605 27.528 22.118 1.00 80.94 458 LYS A CA 1
ATOM 3364 C C . LYS A 1 458 ? -1.882 28.235 21.660 1.00 80.94 458 LYS A C 1
ATOM 3366 O O . LYS A 1 458 ? -2.947 27.641 21.723 1.00 80.94 458 LYS A O 1
ATOM 3371 N N . MET A 1 459 ? -1.777 29.467 21.159 1.00 78.31 459 MET A N 1
ATOM 3372 C CA . MET A 1 459 ? -2.950 30.253 20.749 1.00 78.31 459 MET A CA 1
ATOM 3373 C C . MET A 1 459 ? -3.713 29.605 19.582 1.00 78.31 459 MET A C 1
ATOM 3375 O O . MET A 1 459 ? -4.938 29.531 19.609 1.00 78.31 459 MET A O 1
ATOM 3379 N N . ASN A 1 460 ? -2.997 29.105 18.570 1.00 82.69 460 ASN A N 1
ATOM 3380 C CA . ASN A 1 460 ? -3.622 28.403 17.444 1.00 82.69 460 ASN A CA 1
ATOM 3381 C C . ASN A 1 460 ? -4.196 27.043 17.863 1.00 82.69 460 ASN A C 1
ATOM 3383 O O . ASN A 1 460 ? -5.227 26.630 17.341 1.00 82.69 460 ASN A O 1
ATOM 3387 N N . LEU A 1 461 ? -3.552 26.369 18.819 1.00 84.00 461 LEU A N 1
ATOM 3388 C CA . LEU A 1 461 ? -4.018 25.104 19.377 1.00 84.00 461 LEU A CA 1
ATOM 3389 C C . LEU A 1 461 ? -5.289 25.286 20.213 1.00 84.00 461 LEU A C 1
ATOM 3391 O O . LEU A 1 461 ? -6.226 24.527 20.027 1.00 84.00 461 LEU A O 1
ATOM 3395 N N . GLU A 1 462 ? -5.368 26.314 21.062 1.00 86.94 462 GLU A N 1
ATOM 3396 C CA . GLU A 1 462 ? -6.583 26.659 21.818 1.00 86.94 462 GLU A CA 1
ATOM 3397 C C . GLU A 1 462 ? -7.766 26.951 20.877 1.00 86.94 462 GLU A C 1
ATOM 3399 O O . GLU A 1 462 ? -8.851 26.411 21.073 1.00 86.94 462 GLU A O 1
ATOM 3404 N N . LEU A 1 463 ? -7.541 27.707 19.795 1.00 84.44 463 LEU A N 1
ATOM 3405 C CA . LEU A 1 463 ? -8.564 27.948 18.767 1.00 84.44 463 LEU A CA 1
ATOM 3406 C C . LEU A 1 463 ? -9.001 26.661 18.050 1.00 84.44 463 LEU A C 1
ATOM 3408 O O . LEU A 1 463 ? -10.185 26.482 17.778 1.00 84.44 463 LEU A O 1
ATOM 3412 N N . ALA A 1 464 ? -8.062 25.766 17.732 1.00 87.62 464 ALA A N 1
ATOM 3413 C CA . ALA A 1 464 ? -8.367 24.482 17.100 1.00 87.62 464 ALA A CA 1
ATOM 3414 C C . ALA A 1 464 ? -9.159 23.553 18.030 1.00 87.62 464 ALA A C 1
ATOM 3416 O O . ALA A 1 464 ? -10.055 22.848 17.569 1.00 87.62 464 ALA A O 1
ATOM 3417 N N . ILE A 1 465 ? -8.865 23.578 19.335 1.00 90.94 465 ILE A N 1
ATOM 3418 C CA . ILE A 1 465 ? -9.600 22.822 20.359 1.00 90.94 465 ILE A CA 1
ATOM 3419 C C . ILE A 1 465 ? -11.074 23.245 20.390 1.00 90.94 465 ILE A C 1
ATOM 3421 O O . ILE A 1 465 ? -11.944 22.379 20.411 1.00 90.94 465 ILE A O 1
ATOM 3425 N N . ASP A 1 466 ? -11.361 24.546 20.301 1.00 88.19 466 ASP A N 1
ATOM 3426 C CA . ASP A 1 466 ? -12.736 25.069 20.281 1.00 88.19 466 ASP A CA 1
ATOM 3427 C C . ASP A 1 466 ? -13.533 24.671 19.020 1.00 88.19 466 ASP A C 1
ATOM 3429 O O . ASP A 1 466 ? -14.762 24.769 19.005 1.00 88.19 466 ASP A O 1
ATOM 3433 N N . MET A 1 467 ? -12.852 24.242 17.950 1.00 88.38 467 MET A N 1
ATOM 3434 C CA . MET A 1 467 ? -13.453 23.945 16.644 1.00 88.38 467 MET A CA 1
ATOM 3435 C C . MET A 1 467 ? -13.509 22.451 16.299 1.00 88.38 467 MET A C 1
ATOM 3437 O O . MET A 1 467 ? -14.126 22.090 15.296 1.00 88.38 467 MET A O 1
ATOM 3441 N N . THR A 1 468 ? -12.890 21.581 17.100 1.00 89.62 468 THR A N 1
ATOM 3442 C CA . THR A 1 468 ? -12.907 20.129 16.885 1.00 89.62 468 THR A CA 1
ATOM 3443 C C . THR A 1 468 ? -13.978 19.432 17.724 1.00 89.62 468 THR A C 1
ATOM 3445 O O . THR A 1 468 ? -14.319 19.863 18.821 1.00 89.62 468 THR A O 1
ATOM 3448 N N . GLU A 1 469 ? -14.493 18.304 17.232 1.00 89.69 469 GLU A N 1
ATOM 3449 C CA . GLU A 1 469 ? -15.382 17.422 18.004 1.00 89.69 469 GLU A CA 1
ATOM 3450 C C . GLU A 1 469 ? -14.610 16.417 18.889 1.00 89.69 469 GLU A C 1
ATOM 3452 O O . GLU A 1 469 ? -15.214 15.606 19.597 1.00 89.69 469 GLU A O 1
ATOM 3457 N N . LYS A 1 470 ? -13.271 16.428 18.838 1.00 89.44 470 LYS A N 1
ATOM 3458 C CA . LYS A 1 470 ? -12.401 15.540 19.627 1.00 89.44 470 LYS A CA 1
ATOM 3459 C C . LYS A 1 470 ? -12.208 16.067 21.050 1.00 89.44 470 LYS A C 1
ATOM 3461 O O . LYS A 1 470 ? -12.152 17.270 21.274 1.00 89.44 470 LYS A O 1
ATOM 3466 N N . ASP A 1 471 ? -12.048 15.159 22.013 1.00 90.81 471 ASP A N 1
ATOM 3467 C CA . ASP A 1 471 ? -11.702 15.511 23.398 1.00 90.81 471 ASP A CA 1
ATOM 3468 C C . ASP A 1 471 ? -10.193 15.762 23.487 1.00 90.81 471 ASP A C 1
ATOM 3470 O O . ASP A 1 471 ? -9.405 14.818 23.513 1.00 90.81 471 ASP A O 1
ATOM 3474 N N . VAL A 1 472 ? -9.776 17.028 23.485 1.00 90.25 472 VAL A N 1
ATOM 3475 C CA . VAL A 1 472 ? -8.357 17.401 23.503 1.00 90.25 472 VAL A CA 1
ATOM 3476 C C . VAL A 1 472 ? -7.943 17.891 24.889 1.00 90.25 472 VAL A C 1
ATOM 3478 O O . VAL A 1 472 ? -8.484 18.858 25.420 1.00 90.25 472 VAL A O 1
ATOM 3481 N N . ARG A 1 473 ? -6.923 17.249 25.458 1.00 88.62 473 ARG A N 1
ATOM 3482 C CA . ARG A 1 473 ? -6.291 17.606 26.731 1.00 88.62 473 ARG A CA 1
ATOM 3483 C C . ARG A 1 473 ? -4.992 18.345 26.456 1.00 88.62 473 ARG A C 1
ATOM 3485 O O . ARG A 1 473 ? -4.061 17.763 25.907 1.00 88.62 473 ARG A O 1
ATOM 3492 N N . LEU A 1 474 ? -4.936 19.622 26.815 1.00 84.75 474 LEU A N 1
ATOM 3493 C CA . LEU A 1 474 ? -3.768 20.470 26.593 1.00 84.75 474 LEU A CA 1
ATOM 3494 C C . LEU A 1 474 ? -2.826 20.434 27.803 1.00 84.75 474 LEU A C 1
ATOM 3496 O O . LEU A 1 474 ? -3.246 20.757 28.914 1.00 84.75 474 LEU A O 1
ATOM 3500 N N . PHE A 1 475 ? -1.551 20.113 27.579 1.00 76.50 475 PHE A N 1
ATOM 3501 C CA . PHE A 1 475 ? -0.523 20.088 28.623 1.00 76.50 475 PHE A CA 1
ATOM 3502 C C . PHE A 1 475 ? 0.492 21.215 28.426 1.00 76.50 475 PHE A C 1
ATOM 3504 O O . PHE A 1 475 ? 1.154 21.302 27.391 1.00 76.50 475 PHE A O 1
ATOM 3511 N N . ASP A 1 476 ? 0.628 22.068 29.443 1.00 72.69 476 ASP A N 1
ATOM 3512 C CA . ASP A 1 476 ? 1.629 23.142 29.505 1.00 72.69 476 ASP A CA 1
ATOM 3513 C C . ASP A 1 476 ? 2.925 22.612 30.138 1.00 72.69 476 ASP A C 1
ATOM 3515 O O . ASP A 1 476 ? 3.267 22.905 31.284 1.00 72.69 476 ASP A O 1
ATOM 3519 N N . THR A 1 477 ? 3.593 21.724 29.409 1.00 65.00 477 THR A N 1
ATOM 3520 C CA . THR A 1 477 ? 4.769 20.964 29.858 1.00 65.00 477 THR A CA 1
ATOM 3521 C C . THR A 1 477 ? 5.804 20.885 28.743 1.00 65.00 477 THR A C 1
ATOM 3523 O O . THR A 1 477 ? 5.464 21.083 27.579 1.00 65.00 477 THR A O 1
ATOM 3526 N N . ALA A 1 478 ? 7.052 20.525 29.056 1.00 59.28 478 ALA A N 1
ATOM 3527 C CA . ALA A 1 478 ? 8.084 20.339 28.036 1.00 59.28 478 ALA A CA 1
ATOM 3528 C C . ALA A 1 478 ? 7.630 19.327 26.962 1.00 59.28 478 ALA A C 1
ATOM 3530 O O . ALA A 1 478 ? 7.427 18.148 27.272 1.00 59.28 478 ALA A O 1
ATOM 3531 N N . LEU A 1 479 ? 7.477 19.797 25.713 1.00 62.88 479 LEU A N 1
ATOM 3532 C CA . LEU A 1 479 ? 6.905 19.051 24.581 1.00 62.88 479 LEU A CA 1
ATOM 3533 C C . LEU A 1 479 ? 7.539 17.669 24.420 1.00 62.88 479 LEU A C 1
ATOM 3535 O O . LEU A 1 479 ? 6.853 16.652 24.397 1.00 62.88 479 LEU A O 1
ATOM 3539 N N . VAL A 1 480 ? 8.866 17.652 24.324 1.00 53.38 480 VAL A N 1
ATOM 3540 C CA . VAL A 1 480 ? 9.670 16.474 23.982 1.00 53.38 480 VAL A CA 1
ATOM 3541 C C . VAL A 1 480 ? 9.503 15.359 25.012 1.00 53.38 480 VAL A C 1
ATOM 3543 O O . VAL A 1 480 ? 9.198 14.216 24.677 1.00 53.38 480 VAL A O 1
ATOM 3546 N N . GLU A 1 481 ? 9.683 15.705 26.279 1.00 56.00 481 GLU A N 1
ATOM 3547 C CA . GLU A 1 481 ? 9.682 14.765 27.393 1.00 56.00 481 GLU A CA 1
ATOM 3548 C C . GLU A 1 481 ? 8.271 14.256 27.702 1.00 56.00 481 GLU A C 1
ATOM 3550 O O . GLU A 1 481 ? 8.060 13.055 27.890 1.00 56.00 481 GLU A O 1
ATOM 3555 N N . SER A 1 482 ? 7.289 15.154 27.673 1.00 66.88 482 SER A N 1
ATOM 3556 C CA . SER A 1 482 ? 5.904 14.833 28.021 1.00 66.88 482 SER A CA 1
ATOM 3557 C C . SER A 1 482 ? 5.230 14.021 26.920 1.00 66.88 482 SER A C 1
ATOM 3559 O O . SER A 1 482 ? 4.559 13.037 27.226 1.00 66.88 482 SER A O 1
ATOM 3561 N N . ALA A 1 483 ? 5.484 14.335 25.643 1.00 68.62 483 ALA A N 1
ATOM 3562 C CA . ALA A 1 483 ? 4.973 13.548 24.521 1.00 68.62 483 ALA A CA 1
ATOM 3563 C C . ALA A 1 483 ? 5.560 12.127 24.504 1.00 68.62 483 ALA A C 1
ATOM 3565 O O . ALA A 1 483 ? 4.831 11.157 24.293 1.00 68.62 483 ALA A O 1
ATOM 3566 N N . TYR A 1 484 ? 6.858 11.983 24.785 1.00 62.38 484 TYR A N 1
ATOM 3567 C CA . TYR A 1 484 ? 7.510 10.676 24.862 1.00 62.38 484 TYR A CA 1
ATOM 3568 C C . TYR A 1 484 ? 7.024 9.822 26.026 1.00 62.38 484 TYR A C 1
ATOM 3570 O O . TYR A 1 484 ? 6.669 8.659 25.833 1.00 62.38 484 TYR A O 1
ATOM 3578 N N . THR A 1 485 ? 6.933 10.414 27.211 1.00 64.75 485 THR A N 1
ATOM 3579 C CA . THR A 1 485 ? 6.444 9.732 28.413 1.00 64.75 485 THR A CA 1
ATOM 3580 C C . THR A 1 485 ? 4.998 9.293 28.239 1.00 64.75 485 THR A C 1
ATOM 3582 O O . THR A 1 485 ? 4.665 8.136 28.479 1.00 64.75 485 THR A O 1
ATOM 3585 N N . THR A 1 486 ? 4.153 10.187 27.730 1.00 77.00 486 THR A N 1
ATOM 3586 C CA . THR A 1 486 ? 2.742 9.905 27.455 1.00 77.00 486 THR A CA 1
ATOM 3587 C C . THR A 1 486 ? 2.574 8.749 26.487 1.00 77.00 486 THR A C 1
ATOM 3589 O O . THR A 1 486 ? 1.815 7.824 26.762 1.00 77.00 486 THR A O 1
ATOM 3592 N N . ALA A 1 487 ? 3.297 8.768 25.368 1.00 74.56 487 ALA A N 1
ATOM 3593 C CA . ALA A 1 487 ? 3.190 7.718 24.369 1.00 74.56 487 ALA A CA 1
ATOM 3594 C C . ALA A 1 487 ? 3.668 6.362 24.912 1.00 74.56 487 ALA A C 1
ATOM 3596 O O . ALA A 1 487 ? 2.993 5.353 24.715 1.00 74.56 487 ALA A O 1
ATOM 3597 N N . ALA A 1 488 ? 4.782 6.336 25.651 1.00 64.75 488 ALA A N 1
ATOM 3598 C CA . ALA A 1 488 ? 5.283 5.118 26.285 1.00 64.75 488 ALA A CA 1
ATOM 3599 C C . ALA A 1 488 ? 4.292 4.551 27.318 1.00 64.75 488 ALA A C 1
ATOM 3601 O O . ALA A 1 488 ? 4.065 3.341 27.354 1.00 64.75 488 ALA A O 1
ATOM 3602 N N . LEU A 1 489 ? 3.666 5.413 28.127 1.00 72.69 489 LEU A N 1
ATOM 3603 C CA . LEU A 1 489 ? 2.667 5.010 29.118 1.00 72.69 489 LEU A CA 1
ATOM 3604 C C . LEU A 1 489 ? 1.374 4.510 28.461 1.00 72.69 489 LEU A C 1
ATOM 3606 O O . LEU A 1 489 ? 0.838 3.484 28.883 1.00 72.69 489 LEU A O 1
ATOM 3610 N N . LEU A 1 490 ? 0.899 5.175 27.405 1.00 79.12 490 LEU A N 1
ATOM 3611 C CA . LEU A 1 490 ? -0.270 4.737 26.637 1.00 79.12 490 LEU A CA 1
ATOM 3612 C C . LEU A 1 490 ? -0.040 3.390 25.944 1.00 79.12 490 LEU A C 1
ATOM 3614 O O . LEU A 1 490 ? -0.941 2.555 25.936 1.00 79.12 490 LEU A O 1
ATOM 3618 N N . GLN A 1 491 ? 1.161 3.143 25.413 1.00 77.75 491 GLN A N 1
ATOM 3619 C CA . GLN A 1 491 ? 1.512 1.873 24.767 1.00 77.75 491 GLN A CA 1
ATOM 3620 C C . GLN A 1 491 ? 1.376 0.675 25.711 1.00 77.75 491 GLN A C 1
ATOM 3622 O O . GLN A 1 491 ? 1.056 -0.430 25.276 1.00 77.75 491 GLN A O 1
ATOM 3627 N N . VAL A 1 492 ? 1.638 0.878 27.004 1.00 71.69 492 VAL A N 1
ATOM 3628 C CA . VAL A 1 492 ? 1.485 -0.162 28.032 1.00 71.69 492 VAL A CA 1
ATOM 3629 C C . VAL A 1 492 ? 0.114 -0.123 28.711 1.00 71.69 492 VAL A C 1
ATOM 3631 O O . VAL A 1 492 ? -0.055 -0.723 29.774 1.00 71.69 492 VAL A O 1
ATOM 3634 N N . GLU A 1 493 ? -0.856 0.540 28.072 1.00 76.25 493 GLU A N 1
ATOM 3635 C CA . GLU A 1 493 ? -2.255 0.666 28.491 1.00 76.25 493 GLU A CA 1
ATOM 3636 C C . GLU A 1 493 ? -2.431 1.384 29.842 1.00 76.25 493 GLU A C 1
ATOM 3638 O O . GLU A 1 493 ? -3.381 1.122 30.585 1.00 76.25 493 GLU A O 1
ATOM 3643 N N . THR A 1 494 ? -1.524 2.308 30.182 1.00 75.62 494 THR A N 1
ATOM 3644 C CA . THR A 1 494 ? -1.671 3.139 31.386 1.00 75.62 494 THR A CA 1
ATOM 3645 C C . THR A 1 494 ? -2.910 4.029 31.239 1.00 75.62 494 THR A C 1
ATOM 3647 O O . THR A 1 494 ? -3.031 4.733 30.233 1.00 75.62 494 THR A O 1
ATOM 3650 N N . PRO A 1 495 ? -3.840 4.044 32.216 1.00 83.62 495 PRO A N 1
ATOM 3651 C CA . PRO A 1 495 ? -5.040 4.869 32.127 1.00 83.62 495 PRO A CA 1
ATOM 3652 C C . PRO A 1 495 ? -4.710 6.358 31.983 1.00 83.62 495 PRO A C 1
ATOM 3654 O O . PRO A 1 495 ? -3.878 6.880 32.723 1.00 83.62 495 PRO A O 1
ATOM 3657 N N . ILE A 1 496 ? -5.431 7.058 31.100 1.00 82.31 496 ILE A N 1
ATOM 3658 C CA . ILE A 1 496 ? -5.235 8.495 30.836 1.00 82.31 496 ILE A CA 1
ATOM 3659 C C . ILE A 1 496 ? -5.269 9.325 32.127 1.00 82.31 496 ILE A C 1
ATOM 3661 O O . ILE A 1 496 ? -4.424 10.191 32.304 1.00 82.31 496 ILE A O 1
ATOM 3665 N N . ALA A 1 497 ? -6.161 9.004 33.069 1.00 79.50 497 ALA A N 1
ATOM 3666 C CA . ALA A 1 497 ? -6.258 9.708 34.350 1.00 79.50 497 ALA A CA 1
ATOM 3667 C C . ALA A 1 497 ? -4.959 9.658 35.183 1.00 79.50 497 ALA A C 1
ATOM 3669 O O . ALA A 1 497 ? -4.640 10.612 35.884 1.00 79.50 497 ALA A O 1
ATOM 3670 N N . VAL A 1 498 ? -4.195 8.561 35.095 1.00 74.56 498 VAL A N 1
ATOM 3671 C CA . VAL A 1 498 ? -2.898 8.422 35.782 1.00 74.56 498 VAL A CA 1
ATOM 3672 C C . VAL A 1 498 ? -1.836 9.270 35.082 1.00 74.56 498 VAL A C 1
ATOM 3674 O O . VAL A 1 498 ? -1.026 9.914 35.740 1.00 74.56 498 VAL A O 1
ATOM 3677 N N . ILE A 1 499 ? -1.865 9.308 33.749 1.00 78.56 499 ILE A N 1
ATOM 3678 C CA . ILE A 1 499 ? -0.970 10.145 32.939 1.00 78.56 499 ILE A CA 1
ATOM 3679 C C . ILE A 1 499 ? -1.243 11.635 33.215 1.00 78.56 499 ILE A C 1
ATOM 3681 O O . ILE A 1 499 ? -0.309 12.409 33.411 1.00 78.56 499 ILE A O 1
ATOM 3685 N N . GLU A 1 500 ? -2.516 12.029 33.302 1.00 76.25 500 GLU A N 1
ATOM 3686 C CA . GLU A 1 500 ? -2.944 13.391 33.647 1.00 76.25 500 GLU A CA 1
ATOM 3687 C C . GLU A 1 500 ? -2.421 13.827 35.029 1.00 76.25 500 GLU A C 1
ATOM 3689 O O . GLU A 1 500 ? -1.891 14.931 35.168 1.00 76.25 500 GLU A O 1
ATOM 3694 N N . GLU A 1 501 ? -2.502 12.950 36.038 1.00 71.62 501 GLU A N 1
ATOM 3695 C CA . GLU A 1 501 ? -1.981 13.214 37.388 1.00 71.62 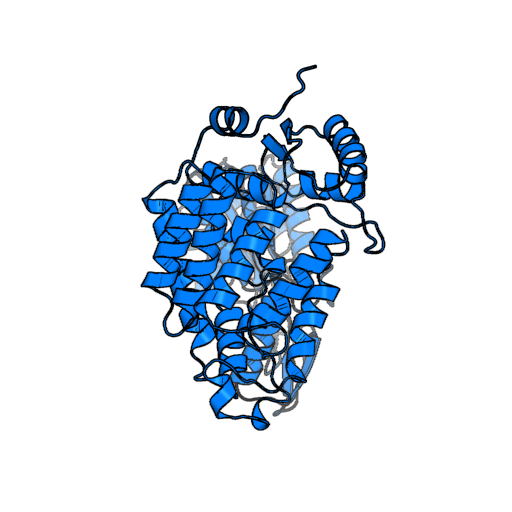501 GLU A CA 1
ATOM 3696 C C . GLU A 1 501 ? -0.453 13.403 37.396 1.00 71.62 501 GLU A C 1
ATOM 3698 O O . GLU A 1 501 ? 0.072 14.230 38.142 1.00 71.62 501 GLU A O 1
ATOM 3703 N N . GLN A 1 502 ? 0.267 12.683 36.532 1.00 66.50 502 GLN A N 1
ATOM 3704 C CA . GLN A 1 502 ? 1.729 12.741 36.445 1.00 66.50 502 GLN A CA 1
ATOM 3705 C C . GLN A 1 502 ? 2.261 13.963 35.679 1.00 66.50 502 GLN A C 1
ATOM 3707 O O . GLN A 1 502 ? 3.371 14.413 35.957 1.00 66.50 502 GLN A O 1
ATOM 3712 N N . LEU A 1 503 ? 1.493 14.512 34.733 1.00 66.00 503 LEU A N 1
ATOM 3713 C CA . LEU A 1 503 ? 1.934 15.578 33.819 1.00 66.00 503 LEU A CA 1
ATOM 3714 C C . LEU A 1 503 ? 1.470 16.991 34.217 1.00 66.00 503 LEU A C 1
ATOM 3716 O O . LEU A 1 503 ? 1.513 17.909 33.404 1.00 66.00 503 LEU A O 1
ATOM 3720 N N . THR A 1 504 ? 1.005 17.213 35.448 1.00 51.66 504 THR A N 1
ATOM 3721 C CA . THR A 1 504 ? 0.468 18.528 35.854 1.00 51.66 504 THR A CA 1
ATOM 3722 C C . THR A 1 504 ? 1.570 19.562 36.180 1.00 51.66 504 THR A C 1
ATOM 3724 O O . THR A 1 504 ? 2.437 19.275 37.009 1.00 51.66 504 THR A O 1
ATOM 3727 N N . PRO A 1 505 ? 1.455 20.831 35.713 1.00 37.62 505 PRO A N 1
ATOM 3728 C CA . PRO A 1 505 ? 1.819 21.975 36.561 1.00 37.62 505 PRO A CA 1
ATOM 3729 C C . PRO A 1 505 ? 0.767 23.112 36.627 1.00 37.62 505 PRO A C 1
ATOM 3731 O O . PRO A 1 505 ? 0.192 23.547 35.637 1.00 37.62 505 PRO A O 1
ATOM 3734 N N . LEU A 1 506 ? 0.556 23.617 37.855 1.00 33.44 506 LEU A N 1
ATOM 3735 C CA . LEU A 1 506 ? 0.049 24.941 38.290 1.00 33.44 506 LEU A CA 1
ATOM 3736 C C . LEU A 1 506 ? -0.691 25.856 37.270 1.00 33.44 506 LEU A C 1
ATOM 3738 O O . LEU A 1 506 ? -0.213 26.947 36.969 1.00 33.44 506 LEU A O 1
ATOM 3742 N N . LYS A 1 507 ? -1.939 25.539 36.897 1.00 27.58 507 LYS A N 1
ATOM 3743 C CA . LYS A 1 507 ? -3.094 26.460 37.058 1.00 27.58 507 LYS A CA 1
ATOM 3744 C C . LYS A 1 507 ? -4.413 25.795 36.663 1.00 27.58 507 LYS A C 1
ATOM 3746 O O . LYS A 1 507 ? -4.719 25.622 35.492 1.00 27.58 507 LYS A O 1
ATOM 3751 N N . VAL A 1 508 ? -5.225 25.532 37.682 1.00 27.64 508 VAL A N 1
ATOM 3752 C CA . VAL A 1 508 ? -6.671 25.338 37.553 1.00 27.64 508 VAL A CA 1
ATOM 3753 C C . VAL A 1 508 ? -7.299 26.674 37.153 1.00 27.64 508 VAL A C 1
ATOM 3755 O O . VAL A 1 508 ? -7.031 27.696 37.799 1.00 27.64 508 VAL A O 1
ATOM 3758 N N . LYS A 1 509 ? -8.164 26.659 36.139 1.00 30.64 509 LYS A N 1
ATOM 3759 C CA . LYS A 1 509 ? -9.290 27.584 36.071 1.00 30.64 509 LYS A CA 1
ATOM 3760 C C . LYS A 1 509 ? -10.570 26.805 35.840 1.00 30.64 509 LYS A C 1
ATOM 3762 O O . LYS A 1 509 ? -10.533 25.899 34.985 1.00 30.64 509 LYS A O 1
#

InterPro domains:
  IPR004006 DhaK domain [PF02733] (3-229)
  IPR004006 DhaK domain [PS51481] (1-359)
  IPR004007 DhaL domain [PF02734] (251-399)
  IPR004007 DhaL domain [PS51480] (225-409)
  IPR004007 DhaL domain [SM01120] (251-414)
  IPR012737 Dihydroxyacetone kinase, subunit L [TIGR02365] (237-400)
  IPR012844 Dihydroxyacetone kinase phosphotransferase subunit, N-terminal domain [TIGR02364] (399-500)
  IPR036117 DhaL domain superfamily [G3DSA:1.25.40.340] (226-413)
  IPR036117 DhaL domain superfamily [SSF101473] (233-399)
  IPR036662 Phosphotransferase system, mannose-type IIA component superfamily [SSF53062] (400-506)
  IPR050861 Dihydroxyacetone Kinase (DAK) [PTHR28629] (2-227)

Sequence (509 aa):
MVQGFVLAHHEILEQVPETFVVKQKKLASQVSLLSGGGSGHEPAHAGFVGSGMLQAAVCGQVFTSPTPDQILEGIKAVDQGQGVLLVVKNYSGDIMNFDMAKELAEMEDIKVGTVVVDDDIAVENSTYTQGKRGVAGTIFVHKILGAAARKGAGVEELVTLGEKVVANLKTIGVALTGATVPEVGKPGFVLADDEIEFGVGIHGEPGYKREKIKPSKEMAEELISKLKAGFHWETGKIDQNKDYLSELDTPIGDGDHGNNMSRGMDAVSESLASKKPETIQDIFKLTAMALISKVGGASGPLYGTAMMEMGKTSGTTSEALPILEAGIAGIEKRGNSKPGEKTMLDEWAPAIEAIKTGSLTQGNLDAAVEATKGLVATRGRASYVGERSIGHIDPGAMSKIGEGLSRLIKEVAKDVPITVAAGLDQGEIGTSFDKIMEAFEQNSAQTLLAFYDLGSAKMNLELAIDMTEKDVRLFDTALVESAYTTAALLQVETPIAVIEEQLTPLKVK

Foldseek 3Di:
DQVVVCVVVVVFWDDLPPFSKIFGPDADQFAAEEEEAEPPQPVPPNVQHDQQFHRMYHYDHHRGGRALVRVLSNQVVHDPPLAYEYEFWFFQRRVVRNVSNCVVNVVVVGHYHYQYAQQELQDQDFPGGNGHTGDDLSRVLRNVLSNVRVVRDGRVSSNVVSNVSRLQHHDWDKDQAADDRPVNRDGPDGDPNQKMAIRQDPNRIGTDDMDGDDPPVVVVVVRVVSVCVSNVPPPPDDQPLLQVLLVLCVQQHPSCQSVLVVQLLVQLLVQLLVVVDDDLLRSLQSSLVSLLVRRDDPRSQLQSQLSNQLSVVSVPDQAPLVSLVSSLVSNCVSQVDAALQQALNLLSVQQSVCVVVVNDDPVSLVVSQVVSLQGFHPGDSSVVCGPSSHRGGRSRSVVHCSVVQVVVLCSLQVPAFDFDFAADPVRDGAGALVSLLVRVVPGPDLEEEDEDDDPRNVVSNVVNCVVDNGRYHYAPGHRRSLSSSVSNNVSNVNDPVSSVVVRDDDDDD